Protein AF-A0A0R3TFD4-F1 (afdb_monomer_lite)

Foldseek 3Di:
DDDDDDDDDDPPPPPPPVPQDLVNLLVVVVVLLVVLLVVLVVLLVLLVVLCVQLPPLAPPDPAQDAPDDDDDDDDDDDDDDDDDDDDDDDDDDDDDDDDDDDDDDDDDDDDDDDDDDDDDDDDDDDDDPPDP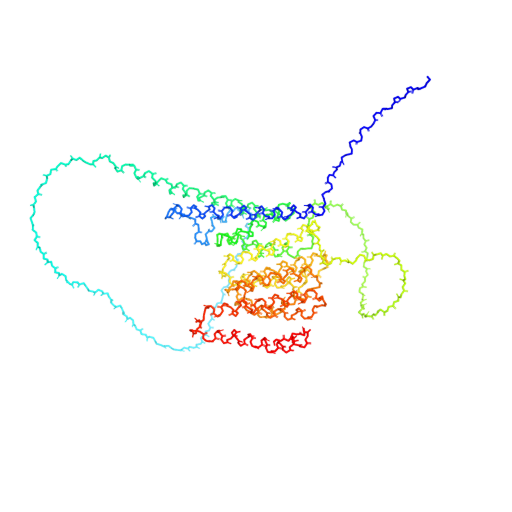PPPCVVVPCNVVSNVVNVVSSVVVVVLLVVLLPDDLPDPCVLSSLSNLLNCLQSVFNHCCVPVVCCLPVDCVPPQLQDLDDPDPDDPDDDDDDDDDDDDDDDDDDDDDDDDDDDDPPPPQQLADRSSRQDSSLSSLLSSLSSLLSNLNSNLPPDLVSLLVSLVVLLCCQLLLNRNNVPPSDGSNSSLVSNLSSLLSNQSNQLRVSCVVSDDPVSLVSSLCLCVDPRPVSNVSSLVSLLVCLLVVSHDPLSLLSLLSLLVHPDPVSNVVSVVSSVSSVVSVVVVCVVVVDPPVCVPVVCVSVVSVCCCCVVVVVVCVVRPVDDD

Structure (mmCIF, N/CA/C/O backbone):
data_AF-A0A0R3TFD4-F1
#
_entry.id   AF-A0A0R3TFD4-F1
#
loop_
_atom_site.group_PDB
_atom_site.id
_atom_site.type_symbol
_atom_site.label_atom_id
_atom_site.label_alt_id
_atom_site.label_comp_id
_atom_site.label_asym_id
_atom_site.label_entity_id
_atom_site.label_seq_id
_atom_site.pdbx_PDB_ins_code
_atom_site.Cartn_x
_atom_site.Cartn_y
_atom_site.Cartn_z
_atom_site.occupancy
_atom_site.B_iso_or_equiv
_atom_site.auth_seq_id
_atom_site.auth_comp_id
_atom_site.auth_asym_id
_atom_site.auth_atom_id
_atom_site.pdbx_PDB_model_num
ATOM 1 N N . ALA A 1 1 ? 72.947 19.341 27.496 1.00 35.16 1 ALA A N 1
ATOM 2 C CA . ALA A 1 1 ? 72.941 20.028 26.191 1.00 35.16 1 ALA A CA 1
ATOM 3 C C . ALA A 1 1 ? 71.520 20.027 25.634 1.00 35.16 1 ALA A C 1
ATOM 5 O O . ALA A 1 1 ? 70.978 18.944 25.514 1.00 35.16 1 ALA A O 1
ATOM 6 N N . ARG A 1 2 ? 70.986 21.229 25.327 1.00 35.03 2 ARG A N 1
ATOM 7 C CA . ARG A 1 2 ? 69.846 21.575 24.433 1.00 35.03 2 ARG A CA 1
ATOM 8 C C . ARG A 1 2 ? 68.480 20.895 24.674 1.00 35.03 2 ARG A C 1
ATOM 10 O O . ARG A 1 2 ? 68.400 19.689 24.746 1.00 35.03 2 ARG A O 1
ATOM 17 N N . LYS A 1 3 ? 67.330 21.570 24.644 1.00 37.03 3 LYS A N 1
ATOM 18 C CA . LYS A 1 3 ? 66.906 22.983 24.695 1.00 37.03 3 LYS A CA 1
ATOM 19 C C . LYS A 1 3 ? 65.369 22.898 24.798 1.00 37.03 3 LYS A C 1
ATOM 21 O O . LYS A 1 3 ? 64.771 22.106 24.078 1.00 37.03 3 LYS A O 1
ATOM 26 N N . ARG A 1 4 ? 64.746 23.689 25.676 1.00 39.66 4 ARG A N 1
ATOM 27 C CA . ARG A 1 4 ? 63.288 23.903 25.712 1.00 39.66 4 ARG A CA 1
ATOM 28 C C . ARG A 1 4 ? 62.812 24.541 24.401 1.00 39.66 4 ARG A C 1
ATOM 30 O O . ARG A 1 4 ? 63.477 25.452 23.911 1.00 39.66 4 ARG A O 1
ATOM 37 N N . ALA A 1 5 ? 61.637 24.141 23.929 1.00 39.84 5 ALA A N 1
ATOM 38 C CA . ALA A 1 5 ? 60.749 24.979 23.131 1.00 39.84 5 ALA A CA 1
ATOM 39 C C . ALA A 1 5 ? 59.307 24.560 23.447 1.00 39.84 5 ALA A C 1
ATOM 41 O O . ALA A 1 5 ? 58.887 23.464 23.088 1.00 39.84 5 ALA A O 1
ATOM 42 N N . GLY A 1 6 ? 58.597 25.414 24.186 1.00 39.25 6 GLY A N 1
ATOM 43 C CA . GLY A 1 6 ? 57.142 25.381 24.214 1.00 39.25 6 GLY A CA 1
ATOM 44 C C . GLY A 1 6 ? 56.606 25.870 22.872 1.00 39.25 6 GLY A C 1
ATOM 45 O O . GLY A 1 6 ? 57.262 26.667 22.193 1.00 39.25 6 GLY A O 1
ATOM 46 N N . LYS A 1 7 ? 55.435 25.372 22.490 1.00 38.72 7 LYS A N 1
ATOM 47 C CA . LYS A 1 7 ? 54.615 26.006 21.471 1.00 38.72 7 LYS A CA 1
ATOM 48 C C . LYS A 1 7 ? 53.153 25.845 21.853 1.00 38.72 7 LYS A C 1
ATOM 50 O O . LYS A 1 7 ? 52.727 24.759 22.239 1.00 38.72 7 LYS A O 1
ATOM 55 N N . ASP A 1 8 ? 52.493 26.985 21.797 1.00 35.94 8 ASP A N 1
ATOM 56 C CA . ASP A 1 8 ? 51.146 27.284 22.235 1.00 35.94 8 ASP A CA 1
ATOM 57 C C . ASP A 1 8 ? 50.055 26.524 21.468 1.00 35.94 8 ASP A C 1
ATOM 59 O O . ASP A 1 8 ? 50.271 25.995 20.375 1.00 35.94 8 ASP A O 1
ATOM 63 N N . GLU A 1 9 ? 48.892 26.509 22.115 1.00 41.47 9 GLU A N 1
ATOM 64 C CA . GLU A 1 9 ? 47.533 26.258 21.636 1.00 41.47 9 GLU A CA 1
ATOM 65 C C . GLU A 1 9 ? 47.315 26.343 20.117 1.00 41.47 9 GLU A C 1
ATOM 67 O O . GLU A 1 9 ? 47.639 27.352 19.501 1.00 41.47 9 GLU A O 1
ATOM 72 N N . VAL A 1 10 ? 46.618 25.345 19.560 1.00 38.84 10 VAL A N 1
ATOM 73 C CA . VAL A 1 10 ? 45.299 25.555 18.934 1.00 38.84 10 VAL A CA 1
ATOM 74 C C . VAL A 1 10 ? 44.486 24.277 19.157 1.00 38.84 10 VAL A C 1
ATOM 76 O O . VAL A 1 10 ? 44.708 23.260 18.497 1.00 38.84 10 VAL A O 1
ATOM 79 N N . ALA A 1 11 ? 43.550 24.318 20.105 1.00 41.00 11 ALA A N 1
ATOM 80 C CA . ALA A 1 11 ? 42.430 23.390 20.124 1.00 41.00 11 ALA A CA 1
ATOM 81 C C . ALA A 1 11 ? 41.572 23.711 18.896 1.00 41.00 11 ALA A C 1
ATOM 83 O O . ALA A 1 11 ? 40.809 24.672 18.889 1.00 41.00 11 ALA A O 1
ATOM 84 N N . ASN A 1 12 ? 41.764 22.953 17.819 1.00 37.97 12 ASN A N 1
ATOM 85 C CA . ASN A 1 12 ? 40.824 22.956 16.713 1.00 37.97 12 ASN A CA 1
ATOM 86 C C . ASN A 1 12 ? 39.662 22.059 17.149 1.00 37.97 12 ASN A C 1
ATOM 88 O O . ASN A 1 12 ? 39.645 20.866 16.847 1.00 37.97 12 ASN A O 1
ATOM 92 N N . GLU A 1 13 ? 38.739 22.622 17.932 1.00 43.25 13 GLU A N 1
ATOM 93 C CA . GLU A 1 13 ? 37.370 22.117 18.025 1.00 43.25 13 GLU A CA 1
ATOM 94 C C . GLU A 1 13 ? 36.753 22.299 16.637 1.00 43.25 13 GLU A C 1
ATOM 96 O O . GLU A 1 13 ? 36.063 23.271 16.342 1.00 43.25 13 GLU A O 1
ATOM 101 N N . GLY A 1 14 ? 37.110 21.390 15.729 1.00 40.88 14 GLY A N 1
ATOM 102 C CA . GLY A 1 14 ? 36.336 21.178 14.528 1.00 40.88 14 GLY A CA 1
ATOM 103 C C . GLY A 1 14 ? 34.980 20.694 14.998 1.00 40.88 14 GLY A C 1
ATOM 104 O O . GLY A 1 14 ? 34.875 19.602 15.553 1.00 40.88 14 GLY A O 1
ATOM 105 N N . GLU A 1 15 ? 33.970 21.538 14.830 1.00 47.00 15 GLU A N 1
ATOM 106 C CA . GLU A 1 15 ? 32.582 21.119 14.788 1.00 47.00 15 GLU A CA 1
ATOM 107 C C . GLU A 1 15 ? 32.491 20.005 13.735 1.00 47.00 15 GLU A C 1
ATOM 109 O O . GLU A 1 15 ? 32.374 20.260 12.536 1.00 47.00 15 GLU A O 1
ATOM 114 N N . ASP A 1 16 ? 32.619 18.752 14.176 1.00 45.41 16 ASP A N 1
ATOM 115 C CA . ASP A 1 16 ? 32.110 17.599 13.449 1.00 45.41 16 ASP A CA 1
ATOM 116 C C . ASP A 1 16 ? 30.590 17.807 13.397 1.00 45.41 16 ASP A C 1
ATOM 118 O O . ASP A 1 16 ? 29.837 17.308 14.235 1.00 45.41 16 ASP A O 1
ATOM 122 N N . GLU A 1 17 ? 30.117 18.623 12.449 1.00 52.03 17 GLU A N 1
ATOM 123 C CA . GLU A 1 17 ? 28.731 18.555 12.014 1.00 52.03 17 GLU A CA 1
ATOM 124 C C . GLU A 1 17 ? 28.514 17.100 11.604 1.00 52.03 17 GLU A C 1
ATOM 126 O O . GLU A 1 17 ? 29.015 16.662 10.569 1.00 52.03 17 GLU A O 1
ATOM 131 N N . ASP A 1 18 ? 27.827 16.334 12.455 1.00 57.16 18 ASP A N 1
ATOM 132 C CA . ASP A 1 18 ? 27.480 14.935 12.230 1.00 57.16 18 ASP A CA 1
ATOM 133 C C . ASP A 1 18 ? 26.771 14.804 10.871 1.00 57.16 18 ASP A C 1
ATOM 135 O O . ASP A 1 18 ? 25.545 14.936 10.758 1.00 57.16 18 ASP A O 1
ATOM 139 N N . VAL A 1 19 ? 27.540 14.561 9.805 1.00 75.56 19 VAL A N 1
ATOM 140 C CA . VAL A 1 19 ? 27.010 14.438 8.450 1.00 75.56 19 VAL A CA 1
ATOM 141 C C . VAL A 1 19 ? 26.142 13.188 8.420 1.00 75.56 19 VAL A C 1
ATOM 143 O O . VAL A 1 19 ? 26.622 12.055 8.343 1.00 75.56 19 VAL A O 1
ATOM 146 N N . VAL A 1 20 ? 24.825 13.390 8.490 1.00 82.31 20 VAL A N 1
ATOM 147 C CA . VAL A 1 20 ? 23.853 12.299 8.479 1.00 82.31 20 VAL A CA 1
ATOM 148 C C . VAL A 1 20 ? 23.995 11.520 7.174 1.00 82.31 20 VAL A C 1
ATOM 150 O O . VAL A 1 20 ? 23.648 11.993 6.092 1.00 82.31 20 VAL A O 1
ATOM 153 N N . THR A 1 21 ? 24.453 10.275 7.273 1.00 91.75 21 THR A N 1
ATOM 154 C CA . THR A 1 21 ? 24.604 9.400 6.107 1.00 91.75 21 THR A CA 1
ATOM 155 C C . THR A 1 21 ? 23.246 9.094 5.466 1.00 91.75 21 THR A C 1
ATOM 157 O O . THR A 1 21 ? 22.2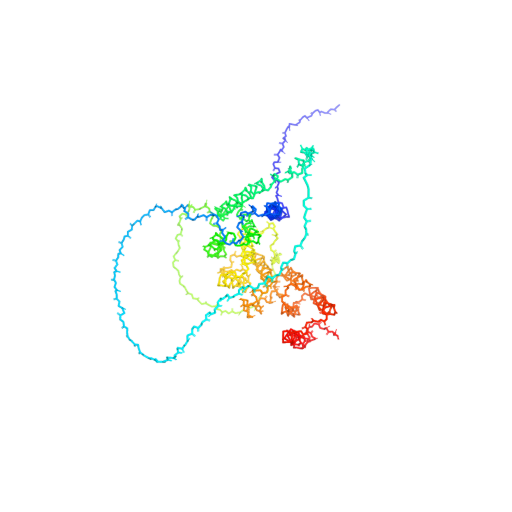12 8.999 6.136 1.00 91.75 21 THR A O 1
ATOM 160 N N . VAL A 1 22 ? 23.236 8.811 4.158 1.00 90.06 22 VAL A N 1
ATOM 161 C CA . VAL A 1 22 ? 22.033 8.367 3.420 1.00 90.06 22 VAL A CA 1
ATOM 162 C C . VAL A 1 22 ? 21.351 7.174 4.110 1.00 90.06 22 VAL A C 1
ATOM 164 O O . VAL A 1 22 ? 20.119 7.077 4.171 1.00 90.06 22 VAL A O 1
ATOM 167 N N . GLY A 1 23 ? 22.148 6.262 4.676 1.00 91.25 23 GLY A N 1
ATOM 168 C CA . GLY A 1 23 ? 21.660 5.123 5.449 1.00 91.25 23 GLY A CA 1
ATOM 169 C C . GLY A 1 23 ? 20.916 5.544 6.719 1.00 91.25 23 GLY A C 1
ATOM 170 O O . GLY A 1 23 ? 19.795 5.076 6.955 1.00 91.25 23 GLY A O 1
ATOM 171 N N . GLN A 1 24 ? 21.497 6.453 7.507 1.00 92.94 24 GLN A N 1
ATOM 172 C CA . GLN A 1 24 ? 20.883 7.002 8.720 1.00 92.94 24 GLN A CA 1
ATOM 173 C C . GLN A 1 24 ? 19.612 7.797 8.403 1.00 92.94 24 GLN A C 1
ATOM 175 O O . GLN A 1 24 ? 18.582 7.553 9.035 1.00 92.94 24 GLN A O 1
ATOM 180 N N . ALA A 1 25 ? 19.625 8.651 7.375 1.00 91.25 25 ALA A N 1
ATOM 181 C CA . ALA A 1 25 ? 18.446 9.398 6.932 1.00 91.25 25 ALA A CA 1
ATOM 182 C C . ALA A 1 25 ? 17.294 8.460 6.521 1.00 91.25 25 ALA A C 1
ATOM 184 O O . ALA A 1 25 ? 16.139 8.636 6.925 1.00 91.25 25 ALA A O 1
ATOM 185 N N . GLY A 1 26 ? 17.606 7.395 5.772 1.00 92.44 26 GLY A N 1
ATOM 186 C CA . GLY A 1 26 ? 16.626 6.376 5.399 1.00 92.44 26 GLY A CA 1
ATOM 187 C C . GLY A 1 26 ? 16.085 5.597 6.604 1.00 92.44 26 GLY A C 1
ATOM 188 O O . GLY A 1 26 ? 14.886 5.311 6.685 1.00 92.44 26 GLY A O 1
ATOM 189 N N . LEU A 1 27 ? 16.943 5.264 7.573 1.00 93.50 27 LEU A N 1
ATOM 190 C CA . LEU A 1 27 ? 16.531 4.628 8.827 1.00 93.50 27 LEU A CA 1
ATOM 191 C C . LEU A 1 27 ? 15.619 5.536 9.655 1.00 93.50 27 LEU A C 1
ATOM 193 O O . LEU A 1 27 ? 14.589 5.056 10.136 1.00 93.50 27 LEU A O 1
ATOM 197 N N . ALA A 1 28 ? 15.957 6.819 9.786 1.00 92.81 28 ALA A N 1
ATOM 198 C CA . ALA A 1 28 ? 15.157 7.813 10.494 1.00 92.81 28 ALA A CA 1
ATOM 199 C C . ALA A 1 28 ? 13.750 7.914 9.890 1.00 92.81 28 ALA A C 1
ATOM 201 O O . ALA A 1 28 ? 12.760 7.740 10.604 1.00 92.81 28 ALA A O 1
ATOM 202 N N . TRP A 1 29 ? 13.648 8.036 8.562 1.00 92.12 29 TRP A N 1
ATOM 203 C CA . TRP A 1 29 ? 12.359 8.056 7.866 1.00 92.12 29 TRP A CA 1
ATOM 204 C C . TRP A 1 29 ? 11.522 6.792 8.129 1.00 92.12 29 TRP A C 1
ATOM 206 O O . TRP A 1 29 ? 10.324 6.865 8.427 1.00 92.12 29 TRP A O 1
ATOM 216 N N . ARG A 1 30 ? 12.138 5.601 8.076 1.00 93.25 30 ARG A N 1
ATOM 217 C CA . ARG A 1 30 ? 11.439 4.337 8.371 1.00 93.25 30 ARG A CA 1
ATOM 218 C C . ARG A 1 30 ? 11.001 4.238 9.832 1.00 93.25 30 ARG A C 1
ATOM 220 O O . ARG A 1 30 ? 9.917 3.706 10.080 1.00 93.25 30 ARG A O 1
ATOM 227 N N . ARG A 1 31 ? 11.823 4.692 10.783 1.00 94.88 31 ARG A N 1
ATOM 228 C CA . ARG A 1 31 ? 11.506 4.697 12.221 1.00 94.88 31 ARG A CA 1
ATOM 229 C C . ARG A 1 31 ? 10.327 5.611 12.506 1.00 94.88 31 ARG A C 1
ATOM 231 O O . ARG A 1 31 ? 9.358 5.151 13.102 1.00 94.88 31 ARG A O 1
ATOM 238 N N . GLU A 1 32 ? 10.359 6.832 11.989 1.00 93.12 32 GLU A N 1
ATOM 239 C CA . GLU A 1 32 ? 9.286 7.807 12.171 1.00 93.12 32 GLU A CA 1
ATOM 240 C C . GLU A 1 32 ? 7.946 7.272 11.662 1.00 93.12 32 GLU A C 1
ATOM 242 O O . GLU A 1 32 ? 6.949 7.218 12.382 1.00 93.12 32 GLU A O 1
ATOM 247 N N . LYS A 1 33 ? 7.961 6.687 10.463 1.00 93.25 33 LYS A N 1
ATOM 248 C CA . LYS A 1 33 ? 6.797 5.997 9.917 1.00 93.25 33 LYS A CA 1
ATOM 249 C C . LYS A 1 33 ? 6.305 4.853 10.805 1.00 93.25 33 LYS A C 1
ATOM 251 O O . LYS A 1 33 ? 5.107 4.612 10.864 1.00 93.25 33 LYS A O 1
ATOM 256 N N . ARG A 1 34 ? 7.188 4.073 11.435 1.00 95.19 34 ARG A N 1
ATOM 257 C CA . ARG A 1 34 ? 6.768 2.988 12.343 1.00 95.19 34 ARG A CA 1
ATOM 258 C C . ARG A 1 34 ? 6.147 3.548 13.620 1.00 95.19 34 ARG A C 1
ATOM 260 O O . ARG A 1 34 ? 5.134 2.997 14.037 1.00 95.19 34 ARG A O 1
ATOM 267 N N . ARG A 1 35 ? 6.695 4.634 14.178 1.00 95.56 35 ARG A N 1
ATOM 268 C CA . ARG A 1 35 ? 6.149 5.315 15.363 1.00 95.56 35 ARG A CA 1
ATOM 269 C C . ARG A 1 35 ? 4.727 5.807 15.118 1.00 95.56 35 ARG A C 1
ATOM 271 O O . ARG A 1 35 ? 3.829 5.383 15.836 1.00 95.56 35 ARG A O 1
ATOM 278 N N . ALA A 1 36 ? 4.503 6.553 14.035 1.00 95.50 36 ALA A N 1
ATOM 279 C CA . ALA A 1 36 ? 3.176 7.050 13.650 1.00 95.50 36 ALA A CA 1
ATOM 280 C C . ALA A 1 36 ? 2.135 5.928 13.480 1.00 95.50 36 ALA A C 1
ATOM 282 O O . ALA A 1 36 ? 0.962 6.063 13.809 1.00 95.50 36 ALA A O 1
ATOM 283 N N . LYS A 1 37 ? 2.560 4.769 12.968 1.00 95.88 37 LYS A N 1
ATOM 284 C CA . LYS A 1 37 ? 1.682 3.598 12.835 1.00 95.88 37 LYS A CA 1
ATOM 285 C C . LYS A 1 37 ? 1.385 2.926 14.162 1.00 95.88 37 LYS A C 1
ATOM 287 O O . LYS A 1 37 ? 0.302 2.367 14.329 1.00 95.88 37 LYS A O 1
ATOM 292 N N . LEU A 1 38 ? 2.390 2.861 15.028 1.00 96.50 38 LEU A N 1
ATOM 293 C CA . LEU A 1 38 ? 2.288 2.208 16.319 1.00 96.50 38 LEU A CA 1
ATOM 294 C C . LEU A 1 38 ? 1.385 3.017 17.246 1.00 96.50 38 LEU A C 1
ATOM 296 O O . LEU A 1 38 ? 0.499 2.419 17.840 1.00 96.50 38 LEU A O 1
ATOM 300 N N . SER A 1 39 ? 1.519 4.345 17.282 1.00 95.00 39 SER A N 1
ATOM 301 C CA . SER A 1 39 ? 0.677 5.217 18.111 1.00 95.00 39 SER A CA 1
ATOM 302 C C . SER A 1 39 ? -0.816 5.027 17.818 1.00 95.00 39 SER A C 1
ATOM 304 O O . SER A 1 39 ? -1.591 4.742 18.725 1.00 95.00 39 SER A O 1
ATOM 306 N N . VAL A 1 40 ? -1.221 5.048 16.544 1.00 96.62 40 VAL A N 1
ATOM 307 C CA . VAL A 1 40 ? -2.630 4.830 16.161 1.00 96.62 40 VAL A CA 1
ATOM 308 C C . VAL A 1 40 ? -3.107 3.408 16.497 1.00 96.62 40 VAL A C 1
ATOM 310 O O . VAL A 1 40 ? -4.260 3.207 16.874 1.00 96.62 40 VAL A O 1
ATOM 313 N N . ARG A 1 41 ? -2.235 2.396 16.386 1.00 96.12 41 ARG A N 1
ATOM 314 C CA . ARG A 1 41 ? -2.579 1.015 16.775 1.00 96.12 41 ARG A CA 1
ATOM 315 C C . ARG A 1 41 ? -2.758 0.859 18.275 1.00 96.12 41 ARG A C 1
ATOM 317 O O . ARG A 1 41 ? -3.661 0.135 18.674 1.00 96.12 41 ARG A O 1
ATOM 324 N N . VAL A 1 42 ? -1.920 1.518 19.072 1.00 96.06 42 VAL A N 1
ATOM 325 C CA . VAL A 1 42 ? -2.051 1.536 20.531 1.00 96.06 42 VAL A CA 1
ATOM 326 C C . VAL A 1 42 ? -3.396 2.145 20.911 1.00 96.06 42 VAL A C 1
ATOM 328 O O . VAL A 1 42 ? -4.139 1.504 21.642 1.00 96.06 42 VAL A O 1
ATOM 331 N N . LEU A 1 43 ? -3.776 3.285 20.321 1.00 95.12 43 LEU A N 1
ATOM 332 C CA . LEU A 1 43 ? -5.100 3.884 20.544 1.00 95.12 43 LEU A CA 1
ATOM 333 C C . LEU A 1 43 ? -6.240 2.933 20.159 1.00 95.12 43 LEU A C 1
ATOM 335 O O . LEU A 1 43 ? -7.190 2.764 20.916 1.00 95.12 43 LEU A O 1
ATOM 339 N N . ARG A 1 44 ? -6.139 2.251 19.010 1.00 94.94 44 ARG A N 1
ATOM 340 C CA . ARG A 1 44 ? -7.159 1.276 18.592 1.00 94.94 44 ARG A CA 1
ATOM 341 C C . ARG A 1 44 ? -7.256 0.085 19.545 1.00 94.94 44 ARG A C 1
ATOM 343 O O . ARG A 1 44 ? -8.360 -0.406 19.788 1.00 94.94 44 ARG A O 1
ATOM 350 N N . GLN A 1 45 ? -6.120 -0.403 20.036 1.00 94.94 45 GLN A N 1
ATOM 351 C CA . GLN A 1 45 ? -6.074 -1.532 20.958 1.00 94.94 45 GLN A CA 1
ATOM 352 C C . GLN A 1 45 ? -6.630 -1.139 22.325 1.00 94.94 45 GLN A C 1
ATOM 354 O O . GLN A 1 45 ? -7.460 -1.869 22.857 1.00 94.94 45 GLN A O 1
ATOM 359 N N . LEU A 1 46 ? -6.244 0.030 22.837 1.00 93.81 46 LEU A N 1
ATOM 360 C CA . LEU A 1 46 ? -6.783 0.590 24.071 1.00 93.81 46 LEU A CA 1
ATOM 361 C C . LEU A 1 46 ? -8.304 0.725 23.975 1.00 93.81 46 LEU A C 1
ATOM 363 O O . LEU A 1 46 ? -9.015 0.203 24.823 1.00 93.81 46 LEU A O 1
ATOM 367 N N . LEU A 1 47 ? -8.806 1.296 22.877 1.00 91.94 47 LEU A N 1
ATOM 368 C CA . LEU A 1 47 ? -10.242 1.398 22.635 1.00 91.94 47 LEU A CA 1
ATOM 369 C C . LEU A 1 47 ? -10.937 0.026 22.599 1.00 91.94 47 LEU A C 1
ATOM 371 O O . LEU A 1 47 ? -12.057 -0.120 23.066 1.00 91.94 47 LEU A O 1
ATOM 375 N N . THR A 1 48 ? -10.280 -0.998 22.050 1.00 91.31 48 THR A N 1
ATOM 376 C CA . THR A 1 48 ? -10.841 -2.360 22.008 1.00 91.31 48 THR A CA 1
ATOM 377 C C . THR A 1 48 ? -10.991 -2.948 23.410 1.00 91.31 48 THR A C 1
ATOM 379 O O . THR A 1 48 ? -12.010 -3.572 23.693 1.00 91.31 48 THR A O 1
ATOM 382 N N . VAL A 1 49 ? -10.005 -2.725 24.284 1.00 92.00 49 VAL A N 1
ATOM 383 C CA . VAL A 1 49 ? -10.074 -3.132 25.695 1.00 92.00 49 VAL A CA 1
ATOM 384 C C . VAL A 1 49 ? -11.182 -2.361 26.408 1.00 92.00 49 VAL A C 1
ATOM 386 O O . VAL A 1 49 ? -12.042 -2.977 27.026 1.00 92.00 49 VAL A O 1
ATOM 389 N N . VAL A 1 50 ? -11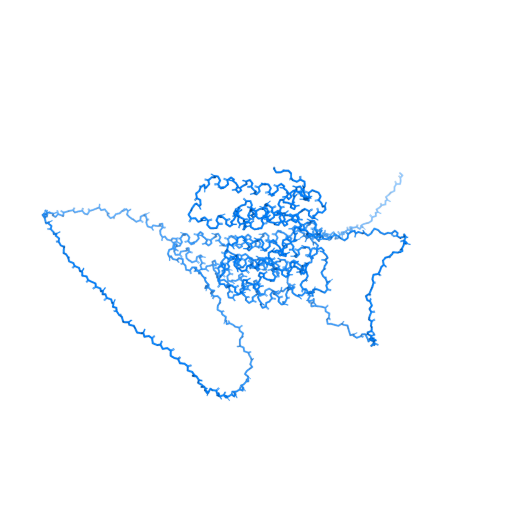.226 -1.037 26.234 1.00 91.12 50 VAL A N 1
ATOM 390 C CA . VAL A 1 50 ? -12.255 -0.174 26.827 1.00 91.12 50 VAL A CA 1
ATOM 391 C C . VAL A 1 50 ? -13.660 -0.604 26.412 1.00 91.12 50 VAL A C 1
ATOM 393 O O . VAL A 1 50 ? -14.507 -0.788 27.275 1.00 91.12 50 VAL A O 1
ATOM 396 N N . HIS A 1 51 ? -13.904 -0.875 25.127 1.00 88.75 51 HIS A N 1
ATOM 397 C CA . HIS A 1 51 ? -15.204 -1.372 24.664 1.00 88.75 51 HIS A CA 1
ATOM 398 C C . HIS A 1 51 ? -15.581 -2.718 25.291 1.00 88.75 51 HIS A C 1
ATOM 400 O O . HIS A 1 51 ? -16.753 -2.960 25.570 1.00 88.75 51 HIS A O 1
ATOM 406 N N . SER A 1 52 ? -14.599 -3.604 25.489 1.00 87.69 52 SER A N 1
ATOM 407 C CA . SER A 1 52 ? -14.834 -4.907 26.112 1.00 87.69 52 SER A CA 1
ATOM 408 C C . SER A 1 52 ? -15.234 -4.780 27.582 1.00 87.69 52 SER A C 1
ATOM 410 O O . SER A 1 52 ? -15.990 -5.620 28.059 1.00 87.69 52 SER A O 1
ATOM 412 N N . LEU A 1 53 ? -14.735 -3.758 28.285 1.00 88.00 53 LEU A N 1
ATOM 413 C CA . LEU A 1 53 ? -14.986 -3.537 29.712 1.00 88.00 53 LEU A CA 1
ATOM 414 C C . LEU A 1 53 ? -16.196 -2.624 29.973 1.00 88.00 53 LEU A C 1
ATOM 416 O O . LEU A 1 53 ? -16.946 -2.855 30.914 1.00 88.00 53 LEU A O 1
ATOM 420 N N . ALA A 1 54 ? -16.432 -1.618 29.126 1.00 85.25 54 ALA A N 1
ATOM 421 C CA . ALA A 1 54 ? -17.580 -0.714 29.236 1.00 85.25 54 ALA A CA 1
ATOM 422 C C . ALA A 1 54 ? -18.913 -1.398 28.869 1.00 85.25 54 ALA A C 1
ATOM 424 O O . ALA A 1 54 ? -19.985 -0.964 29.297 1.00 85.25 54 ALA A O 1
ATOM 425 N N . GLY A 1 55 ? -18.876 -2.467 28.064 1.00 83.12 55 GLY A N 1
ATOM 426 C CA . GLY A 1 55 ? -20.061 -3.236 27.689 1.00 83.12 55 GLY A CA 1
ATOM 427 C C . GLY A 1 55 ? -21.136 -2.370 27.019 1.00 83.12 55 GLY A C 1
ATOM 428 O O . GLY A 1 55 ? -20.905 -1.762 25.972 1.00 83.12 55 GLY A O 1
ATOM 429 N N . LYS A 1 56 ? -22.333 -2.314 27.617 1.00 78.19 56 LYS A N 1
ATOM 430 C CA . LYS A 1 56 ? -23.471 -1.519 27.111 1.00 78.19 56 LYS A CA 1
ATOM 431 C C . LYS A 1 56 ? -23.292 -0.006 27.293 1.00 78.19 56 LYS A C 1
ATOM 433 O O . LYS A 1 56 ? -23.995 0.749 26.631 1.00 78.19 56 LYS A O 1
ATOM 438 N N . HIS A 1 57 ? -22.360 0.430 28.140 1.00 75.38 57 HIS A N 1
ATOM 439 C CA . HIS A 1 57 ? -22.081 1.846 28.400 1.00 75.38 57 HIS A CA 1
ATOM 440 C C . HIS A 1 57 ? -21.132 2.477 27.370 1.00 75.38 57 HIS A C 1
ATOM 442 O O . HIS A 1 57 ? -20.850 3.669 27.449 1.00 75.38 57 HIS A O 1
ATOM 448 N N . SER A 1 58 ? -20.641 1.698 26.401 1.00 79.69 58 SER A N 1
ATOM 449 C CA . SER A 1 58 ? -19.822 2.214 25.304 1.00 79.69 58 SER A CA 1
ATOM 450 C C . SER A 1 58 ? -20.649 3.129 24.394 1.00 79.69 58 SER A C 1
ATOM 452 O O . SER A 1 58 ? -21.681 2.724 23.853 1.00 79.69 58 SER A O 1
ATOM 454 N N . THR A 1 59 ? -20.178 4.358 24.207 1.00 78.31 59 THR A N 1
ATOM 455 C CA . THR A 1 59 ? -20.809 5.412 23.393 1.00 78.31 59 THR A CA 1
ATOM 456 C C . THR A 1 59 ? -20.064 5.672 22.082 1.00 78.31 59 THR A C 1
ATOM 458 O O . THR A 1 59 ? -20.494 6.492 21.268 1.00 78.31 59 THR A O 1
ATOM 461 N N . PHE A 1 60 ? -18.958 4.966 21.847 1.00 76.50 60 PHE A N 1
ATOM 462 C CA . PHE A 1 60 ? -18.065 5.202 20.731 1.00 76.50 60 PHE A CA 1
ATOM 463 C C . PHE A 1 60 ? -18.810 5.014 19.412 1.00 76.50 60 PHE A C 1
ATOM 465 O O . PHE A 1 60 ? -19.531 4.019 19.249 1.00 76.50 60 PHE A O 1
ATOM 472 N N . PRO A 1 61 ? -18.600 5.905 18.427 1.00 71.56 61 PRO A N 1
ATOM 473 C CA . PRO A 1 61 ? -19.247 5.810 17.129 1.00 71.56 61 PRO A CA 1
ATOM 474 C C . PRO A 1 61 ? -19.078 4.427 16.483 1.00 71.56 61 PRO A C 1
ATOM 476 O O . PRO A 1 61 ? -18.023 4.079 15.946 1.00 71.56 61 PRO A O 1
ATOM 479 N N . LYS A 1 62 ? -20.150 3.629 16.464 1.00 58.69 62 LYS A N 1
ATOM 480 C CA . LYS A 1 62 ? -20.233 2.389 15.676 1.00 58.69 62 LYS A CA 1
ATOM 481 C C . LYS A 1 62 ? -20.722 2.720 14.265 1.00 58.69 62 LYS A C 1
ATOM 483 O O . LYS A 1 62 ? -21.780 2.271 13.846 1.00 58.69 62 LYS A O 1
ATOM 488 N N . GLY A 1 63 ? -19.984 3.551 13.530 1.00 54.88 63 GLY A N 1
ATOM 489 C CA . GLY A 1 63 ? -20.386 3.967 12.183 1.00 54.88 63 GLY A CA 1
ATOM 490 C C . GLY A 1 63 ? -19.963 5.391 11.827 1.00 54.88 63 GLY A C 1
ATOM 491 O O . GLY A 1 63 ? -19.130 5.969 12.523 1.00 54.88 63 GLY A O 1
ATOM 492 N N . PRO A 1 64 ? -20.492 5.957 10.726 1.00 43.47 64 PRO A N 1
ATOM 493 C CA . PRO A 1 64 ? -20.112 7.272 10.223 1.00 43.47 64 PRO A CA 1
ATOM 494 C C . PRO A 1 64 ? -20.699 8.398 11.079 1.00 43.47 64 PRO A C 1
ATOM 496 O O . PRO A 1 64 ? -21.555 9.155 10.632 1.00 43.47 64 PRO A O 1
ATOM 499 N N . VAL A 1 65 ? -20.235 8.513 12.318 1.00 46.03 65 VAL A N 1
ATOM 500 C CA . VAL A 1 65 ? -20.540 9.640 13.196 1.00 46.03 65 VAL A CA 1
ATOM 501 C C . VAL A 1 65 ? -19.211 10.296 13.533 1.00 46.03 65 VAL A C 1
ATOM 503 O O . VAL A 1 65 ? -18.453 9.817 14.367 1.00 46.03 65 VAL A O 1
ATOM 506 N N . SER A 1 66 ? -18.898 11.361 12.802 1.00 47.12 66 SER A N 1
ATOM 507 C CA . SER A 1 66 ? -17.837 12.282 13.190 1.00 47.12 66 SER A CA 1
ATOM 508 C C . SER A 1 66 ? -18.435 13.274 14.183 1.00 47.12 66 SER A C 1
ATOM 510 O O . SER A 1 66 ? -19.346 14.008 13.803 1.00 47.12 66 SER A O 1
ATOM 512 N N . SER A 1 67 ? -17.892 13.329 15.399 1.00 46.50 67 SER A N 1
ATOM 513 C CA . SER A 1 67 ? -18.150 14.353 16.431 1.00 46.50 67 SER A CA 1
ATOM 514 C C . SER A 1 67 ? -17.703 15.759 16.011 1.00 46.50 67 SER A C 1
ATOM 516 O O . SER A 1 67 ? -18.184 16.751 16.551 1.00 46.50 67 SER A O 1
ATOM 518 N N . LEU A 1 68 ? -16.798 15.863 15.033 1.00 50.03 68 LEU A N 1
ATOM 519 C CA . LEU A 1 68 ? -16.348 17.143 14.487 1.00 50.03 68 LEU A CA 1
ATOM 520 C C . LEU A 1 68 ? -17.457 17.762 13.614 1.00 50.03 68 LEU A C 1
ATOM 522 O O . LEU A 1 68 ? -17.619 17.383 12.447 1.00 50.03 68 LEU A O 1
ATOM 526 N N . ASN A 1 69 ? -18.233 18.682 14.192 1.00 38.91 69 ASN A N 1
ATOM 527 C CA . ASN A 1 69 ? -19.174 19.542 13.471 1.00 38.91 69 ASN A CA 1
ATOM 528 C C . ASN A 1 69 ? -18.420 20.583 12.617 1.00 38.91 69 ASN A C 1
ATOM 530 O O . ASN A 1 69 ? -17.353 21.043 13.025 1.00 38.91 69 ASN A O 1
ATOM 534 N N . PRO A 1 70 ? -18.943 20.965 11.437 1.00 41.47 70 PRO A N 1
ATOM 535 C CA . PRO A 1 70 ? -18.354 22.007 10.612 1.00 41.47 70 PRO A CA 1
ATOM 536 C C . PRO A 1 70 ? -18.926 23.374 10.999 1.00 41.47 70 PRO A C 1
ATOM 538 O O . PRO A 1 70 ? -19.943 23.777 10.451 1.00 41.47 70 PRO A O 1
ATOM 541 N N . THR A 1 71 ? -18.276 24.098 11.904 1.00 35.66 71 THR A N 1
ATOM 542 C CA . THR A 1 71 ? -18.468 25.550 12.052 1.00 35.66 71 THR A CA 1
ATOM 543 C C . THR A 1 71 ? -17.187 26.159 12.597 1.00 35.66 71 THR A C 1
ATOM 545 O O . THR A 1 71 ? -16.775 25.804 13.696 1.00 35.66 71 THR A O 1
ATOM 548 N N . ASP A 1 72 ? -16.527 26.962 11.759 1.00 30.11 72 ASP A N 1
ATOM 549 C CA . ASP A 1 72 ? -15.906 28.255 12.094 1.00 30.11 72 ASP A CA 1
ATOM 550 C C . ASP A 1 72 ? -15.078 28.717 10.887 1.00 30.11 72 ASP A C 1
ATOM 552 O O . ASP A 1 72 ? -13.860 28.567 10.835 1.00 30.11 72 ASP A O 1
ATOM 556 N N . ASN A 1 73 ? -15.780 29.187 9.853 1.00 31.48 73 ASN A N 1
ATOM 557 C CA . ASN A 1 73 ? -15.299 30.217 8.930 1.00 31.48 73 ASN A CA 1
ATOM 558 C C . ASN A 1 73 ? -16.454 30.631 8.014 1.00 31.48 73 ASN A C 1
ATOM 560 O O . ASN A 1 73 ? -16.518 30.229 6.860 1.00 31.48 73 ASN A O 1
ATOM 564 N N . ASP A 1 74 ? -17.358 31.440 8.561 1.00 29.52 74 ASP A N 1
ATOM 565 C CA . ASP A 1 74 ? -18.203 32.340 7.782 1.00 29.52 74 ASP A CA 1
ATOM 566 C C . ASP A 1 74 ? -18.194 33.700 8.479 1.00 29.52 74 ASP A C 1
ATOM 568 O O . ASP A 1 74 ? -18.869 33.913 9.483 1.00 29.52 74 ASP A O 1
ATOM 572 N N . ASN A 1 75 ? -17.373 34.613 7.959 1.00 27.36 75 ASN A N 1
ATOM 573 C CA . ASN A 1 75 ? -17.680 36.038 7.979 1.00 27.36 75 ASN A CA 1
ATOM 574 C C . ASN A 1 75 ? -16.799 36.783 6.968 1.00 27.36 75 ASN A C 1
ATOM 576 O O . ASN A 1 75 ? -15.708 37.238 7.301 1.00 27.36 75 ASN A O 1
ATOM 580 N N . GLN A 1 76 ? -17.281 36.903 5.729 1.00 29.47 76 GLN A N 1
ATOM 581 C CA . GLN A 1 76 ? -17.358 38.185 5.015 1.00 29.47 76 GLN A CA 1
ATOM 582 C C . GLN A 1 76 ? -18.003 38.010 3.634 1.00 29.47 76 GLN A C 1
ATOM 584 O O . GLN A 1 76 ? -17.502 37.266 2.797 1.00 29.47 76 GLN A O 1
ATOM 589 N N . GLY A 1 77 ? -19.047 38.804 3.377 1.00 25.83 77 GLY A N 1
ATOM 590 C CA . GLY A 1 77 ? -19.288 39.342 2.038 1.00 25.83 77 GLY A CA 1
ATOM 591 C C . GLY A 1 77 ? -20.571 38.915 1.338 1.00 25.83 77 GLY A C 1
ATOM 592 O O . GLY A 1 77 ? -20.532 38.263 0.303 1.00 25.83 77 GLY A O 1
ATOM 593 N N . THR A 1 78 ? -21.705 39.371 1.858 1.00 25.05 78 THR A N 1
ATOM 594 C CA . THR A 1 78 ? -22.979 39.517 1.150 1.00 25.05 78 THR A CA 1
ATOM 595 C C . THR A 1 78 ? -22.808 40.250 -0.191 1.00 25.05 78 THR A C 1
ATOM 597 O O . THR A 1 78 ? -22.347 41.388 -0.203 1.00 25.05 78 THR A O 1
ATOM 600 N N . SER A 1 79 ? -23.307 39.693 -1.297 1.00 24.06 79 SER A N 1
ATOM 601 C CA . SER A 1 79 ? -24.128 40.478 -2.227 1.00 24.06 79 SER A CA 1
ATOM 602 C C . SER A 1 79 ? -25.117 39.583 -2.975 1.00 24.06 79 SER A C 1
ATOM 604 O O . SER A 1 79 ? -24.822 38.484 -3.436 1.00 24.06 79 SER A O 1
ATOM 606 N N . VAL A 1 80 ? -26.349 40.069 -2.972 1.00 26.88 80 VAL A N 1
ATOM 607 C CA . VAL A 1 80 ? -27.563 39.469 -3.504 1.00 26.88 80 VAL A CA 1
ATOM 608 C C . VAL A 1 80 ? -27.676 39.833 -4.979 1.00 26.88 80 VAL A C 1
ATOM 610 O O . VAL A 1 80 ? -27.531 41.000 -5.335 1.00 26.88 80 VAL A O 1
ATOM 613 N N . THR A 1 81 ? -28.065 38.883 -5.824 1.00 25.27 81 THR A N 1
ATOM 614 C CA . THR A 1 81 ? -28.945 39.197 -6.957 1.00 25.27 81 THR A CA 1
ATOM 615 C C . THR A 1 81 ? -29.844 37.996 -7.223 1.00 25.27 81 THR A C 1
ATOM 617 O O . THR A 1 81 ? -29.387 36.922 -7.603 1.00 25.27 81 THR A O 1
ATOM 620 N N . LYS A 1 82 ? -31.132 38.178 -6.917 1.00 26.64 82 LYS A N 1
ATOM 621 C CA . LYS A 1 82 ? -32.232 37.333 -7.380 1.00 26.64 82 LYS A CA 1
ATOM 622 C C . LYS A 1 82 ? -32.490 37.670 -8.843 1.00 26.64 82 LYS A C 1
ATOM 624 O O . LYS A 1 82 ? -32.572 38.852 -9.147 1.00 26.64 82 LYS A O 1
ATOM 629 N N . GLU A 1 83 ? -32.775 36.666 -9.658 1.00 25.17 83 GLU A N 1
ATOM 630 C CA . GLU A 1 83 ? -33.799 36.784 -10.695 1.00 25.17 83 GLU A CA 1
ATOM 631 C C . GLU A 1 83 ? -34.496 35.429 -10.863 1.00 25.17 83 GLU A C 1
ATOM 633 O O . GLU A 1 83 ? -33.859 34.381 -10.974 1.00 25.17 83 GLU A O 1
ATOM 638 N N . ASN A 1 84 ? -35.824 35.484 -10.758 1.00 24.19 84 ASN A N 1
ATOM 639 C CA . ASN A 1 84 ? -36.768 34.410 -11.041 1.00 24.19 84 ASN A CA 1
ATOM 640 C C . ASN A 1 84 ? -36.943 34.272 -12.559 1.00 24.19 84 ASN A C 1
ATOM 642 O O . ASN A 1 84 ? -36.827 35.256 -13.283 1.00 24.19 84 ASN A O 1
ATOM 646 N N . GLY A 1 85 ? -37.358 33.091 -13.006 1.00 24.89 85 GLY A N 1
ATOM 647 C CA . GLY A 1 85 ? -37.906 32.894 -14.344 1.00 24.89 85 GLY A CA 1
ATOM 648 C C . GLY A 1 85 ? -38.406 31.469 -14.517 1.00 24.89 85 GLY A C 1
ATOM 649 O O . GLY A 1 85 ? -37.629 30.575 -14.834 1.00 24.89 85 GLY A O 1
ATOM 650 N N . GLU A 1 86 ? -39.689 31.274 -14.222 1.00 25.44 86 GLU A N 1
ATOM 651 C CA . GLU A 1 86 ? -40.490 30.098 -14.562 1.00 25.44 86 GLU A CA 1
ATOM 652 C C . GLU A 1 86 ? -40.422 29.783 -16.062 1.00 25.44 86 GLU A C 1
ATOM 654 O O . GLU A 1 86 ? -40.408 30.704 -16.867 1.00 25.44 86 GLU A O 1
ATOM 659 N N . GLU A 1 87 ? -40.446 28.494 -16.418 1.00 25.45 87 GLU A N 1
ATOM 660 C CA . GLU A 1 87 ? -41.341 27.950 -17.456 1.00 25.45 87 GLU A CA 1
ATOM 661 C C . GLU A 1 87 ? -41.217 26.410 -17.529 1.00 25.45 87 GLU A C 1
ATOM 663 O O . GLU A 1 87 ? -40.238 25.828 -17.994 1.00 25.45 87 GLU A O 1
ATOM 668 N N . LYS A 1 88 ? -42.254 25.737 -17.028 1.00 27.83 88 LYS A N 1
ATOM 669 C CA . LYS A 1 88 ? -42.856 24.517 -17.602 1.00 27.83 88 LYS A CA 1
ATOM 670 C C . LYS A 1 88 ? -44.223 24.991 -18.161 1.00 27.83 88 LYS A C 1
ATOM 672 O O . LYS A 1 88 ? -44.689 26.004 -17.636 1.00 27.83 88 LYS A O 1
ATOM 677 N N . PRO A 1 89 ? -44.922 24.310 -19.097 1.00 40.41 89 PRO A N 1
ATOM 678 C CA . PRO A 1 89 ? -45.200 22.870 -19.014 1.00 40.41 89 PRO A CA 1
ATOM 679 C C . PRO A 1 89 ? -45.350 22.127 -20.372 1.00 40.41 89 PRO A C 1
ATOM 681 O O . PRO A 1 89 ? -45.255 22.718 -21.437 1.00 40.41 89 PRO A O 1
ATOM 684 N N . GLU A 1 90 ? -45.415 20.787 -20.326 1.00 26.12 90 GLU A N 1
ATOM 685 C CA . GLU A 1 90 ? -46.527 19.952 -20.870 1.00 26.12 90 GLU A CA 1
ATOM 686 C C . GLU A 1 90 ? -46.290 19.472 -22.318 1.00 26.12 90 GLU A C 1
ATOM 688 O O . GLU A 1 90 ? -45.669 20.164 -23.107 1.00 26.12 90 GLU A O 1
ATOM 693 N N . GLY A 1 91 ? -46.672 18.268 -22.755 1.00 26.66 91 GLY A N 1
ATOM 694 C CA . GLY A 1 91 ? -47.425 17.147 -22.174 1.00 26.66 91 GLY A CA 1
ATOM 695 C C . GLY A 1 91 ? -47.118 15.870 -22.993 1.00 26.66 91 GLY A C 1
ATOM 696 O O . GLY A 1 91 ? -46.601 15.970 -24.102 1.00 26.66 91 GLY A O 1
ATOM 697 N N . GLN A 1 92 ? -47.184 14.681 -22.372 1.00 27.92 92 GLN A N 1
ATOM 698 C CA . GLN A 1 92 ? -48.285 13.684 -22.487 1.00 27.92 92 GLN A CA 1
ATOM 699 C C . GLN A 1 92 ? -48.157 12.810 -23.751 1.00 27.92 92 GLN A C 1
ATOM 701 O O . GLN A 1 92 ? -47.752 13.296 -24.794 1.00 27.92 92 GLN A O 1
ATOM 706 N N . ALA A 1 93 ? -48.401 11.499 -23.763 1.00 28.05 93 ALA A N 1
ATOM 707 C CA . ALA A 1 93 ? -49.353 10.608 -23.079 1.00 28.05 93 ALA A CA 1
ATOM 708 C C . ALA A 1 93 ? -48.894 9.140 -23.376 1.00 28.05 93 ALA A C 1
ATOM 710 O O . ALA A 1 93 ? -48.032 8.967 -24.234 1.00 28.05 93 ALA A O 1
ATOM 711 N N . ALA A 1 94 ? -49.388 8.026 -22.821 1.00 28.58 94 ALA A N 1
ATOM 712 C CA . ALA A 1 94 ? -50.339 7.670 -21.761 1.00 28.58 94 ALA A CA 1
ATOM 713 C C . ALA A 1 94 ? -50.310 6.121 -21.580 1.00 28.58 94 ALA A C 1
ATOM 715 O O . ALA A 1 94 ? -49.736 5.436 -22.429 1.00 28.58 94 ALA A O 1
ATOM 716 N N . ALA A 1 95 ? -51.028 5.651 -20.540 1.00 29.31 95 ALA A N 1
ATOM 717 C CA . ALA A 1 95 ? -51.775 4.378 -20.420 1.00 29.31 95 ALA A CA 1
ATOM 718 C C . ALA A 1 95 ? -50.999 3.074 -20.090 1.00 29.31 95 ALA A C 1
ATOM 720 O O . ALA A 1 95 ? -49.962 2.818 -20.694 1.00 29.31 95 ALA A O 1
ATOM 721 N N . ASP A 1 96 ? -51.414 2.172 -19.180 1.00 25.95 96 ASP A N 1
ATOM 722 C CA . ASP A 1 96 ? -52.634 2.009 -18.353 1.00 25.95 96 ASP A CA 1
ATOM 723 C C . ASP A 1 96 ? -52.391 0.969 -17.214 1.00 25.95 96 ASP A C 1
ATOM 725 O O . ASP A 1 96 ? -51.604 0.046 -17.417 1.00 25.95 96 ASP A O 1
ATOM 729 N N . GLU A 1 97 ? -53.053 1.195 -16.057 1.00 31.06 97 GLU A N 1
ATOM 730 C CA . GLU A 1 97 ? -53.879 0.296 -15.180 1.00 31.06 97 GLU A CA 1
ATOM 731 C C . GLU A 1 97 ? -53.329 -1.086 -14.703 1.00 31.06 97 GLU A C 1
ATOM 733 O O . GLU A 1 97 ? -52.521 -1.704 -15.380 1.00 31.06 97 GLU A O 1
ATOM 738 N N . GLU A 1 98 ? -53.624 -1.695 -13.537 1.00 27.45 98 GLU A N 1
ATOM 739 C CA . GLU A 1 98 ? -54.746 -1.736 -12.559 1.00 27.45 98 GLU A CA 1
ATOM 740 C C . GLU A 1 98 ? -54.188 -2.400 -11.247 1.00 27.45 98 GLU A C 1
ATOM 742 O O . GLU A 1 98 ? -53.299 -3.249 -11.327 1.00 27.45 98 GLU A O 1
ATOM 747 N N . GLU A 1 99 ? -54.372 -1.849 -10.036 1.00 27.88 99 GLU A N 1
ATOM 748 C CA . GLU A 1 99 ? -55.292 -2.261 -8.936 1.00 27.88 99 GLU A CA 1
ATOM 749 C C . GLU A 1 99 ? -55.196 -3.728 -8.413 1.00 27.88 99 GLU A C 1
ATOM 751 O O . GLU A 1 99 ? -55.391 -4.661 -9.177 1.00 27.88 99 GLU A O 1
ATOM 756 N N . ASP A 1 100 ? -54.878 -3.949 -7.115 1.00 26.31 100 ASP A N 1
ATOM 757 C CA . ASP A 1 100 ? -55.811 -4.535 -6.115 1.00 26.31 100 ASP A CA 1
ATOM 758 C C . ASP A 1 100 ? -55.232 -4.679 -4.675 1.00 26.31 100 ASP A C 1
ATOM 760 O O . ASP A 1 100 ? -54.028 -4.588 -4.420 1.00 26.31 100 ASP A O 1
ATOM 764 N N . GLN A 1 101 ? -56.148 -4.850 -3.719 1.00 28.77 101 GLN A N 1
ATOM 765 C CA . GLN A 1 101 ? -56.126 -4.465 -2.305 1.00 28.77 101 GLN A CA 1
ATOM 766 C C . GLN A 1 101 ? -55.614 -5.494 -1.259 1.00 28.77 101 GLN A C 1
ATOM 768 O O . GLN A 1 101 ? -55.622 -6.704 -1.442 1.00 28.77 101 GLN A O 1
ATOM 773 N N . ALA A 1 102 ? -55.222 -4.925 -0.105 1.00 28.03 102 ALA A N 1
ATOM 774 C CA . ALA A 1 102 ? -55.393 -5.325 1.309 1.00 28.03 102 ALA A CA 1
ATOM 775 C C . ALA A 1 102 ? -55.551 -6.806 1.744 1.00 28.03 102 ALA A C 1
ATOM 777 O O . ALA A 1 102 ? -56.469 -7.495 1.323 1.00 28.03 102 ALA A O 1
ATOM 778 N N . THR A 1 103 ? -54.836 -7.211 2.814 1.00 26.80 103 THR A N 1
ATOM 779 C CA . THR A 1 103 ? -55.398 -7.427 4.183 1.00 26.80 103 THR A CA 1
ATOM 780 C C . THR A 1 103 ? -54.377 -8.011 5.188 1.00 26.80 103 THR A C 1
ATOM 782 O O . THR A 1 103 ? -53.568 -8.877 4.869 1.00 26.80 103 THR A O 1
ATOM 785 N N . LYS A 1 104 ? -54.432 -7.520 6.440 1.00 31.34 104 LYS A N 1
ATOM 786 C CA . LYS A 1 104 ? -53.918 -8.171 7.671 1.00 31.34 104 LYS A CA 1
ATOM 787 C C . LYS A 1 104 ? -54.937 -9.222 8.155 1.00 31.34 104 LYS A C 1
ATOM 789 O O . LYS A 1 104 ? -56.105 -9.112 7.790 1.00 31.34 104 LYS A O 1
ATOM 794 N N . PRO A 1 105 ? -54.568 -10.123 9.087 1.00 34.53 105 PRO A N 1
ATOM 795 C CA . PRO A 1 105 ? -55.076 -9.912 10.452 1.00 34.53 105 PRO A CA 1
ATOM 796 C C . PRO A 1 105 ? -54.113 -10.312 11.587 1.00 34.53 105 PRO A C 1
ATOM 798 O O . PRO A 1 105 ? -53.078 -10.944 11.392 1.00 34.53 105 PRO A O 1
ATOM 801 N N . ALA A 1 106 ? -54.501 -9.892 12.792 1.00 26.94 106 ALA A N 1
ATOM 802 C CA . ALA A 1 106 ? -53.904 -10.194 14.085 1.00 26.94 106 ALA A CA 1
ATOM 803 C C . ALA A 1 106 ? -54.811 -11.128 14.916 1.00 26.94 106 ALA A C 1
ATOM 805 O O . ALA A 1 106 ? -56.013 -11.194 14.675 1.00 26.94 106 ALA A O 1
ATOM 806 N N . SER A 1 107 ? -54.206 -11.711 15.962 1.00 29.09 107 SER A N 1
ATOM 807 C CA . SER A 1 107 ? -54.781 -12.254 17.212 1.00 29.09 107 SER A CA 1
ATOM 808 C C . SER A 1 107 ? -55.679 -13.497 17.164 1.00 29.09 107 SER A C 1
ATOM 810 O O . SER A 1 107 ? -56.667 -13.520 16.444 1.00 29.09 107 SER A O 1
ATOM 812 N N . THR A 1 108 ? -55.398 -14.475 18.039 1.00 25.09 108 THR A N 1
ATOM 813 C CA . THR A 1 108 ? -56.314 -14.957 19.101 1.00 25.09 108 THR A CA 1
ATOM 814 C C . THR A 1 108 ? -55.546 -15.855 20.090 1.00 25.09 108 THR A C 1
ATOM 816 O O . THR A 1 108 ? -54.729 -16.685 19.702 1.00 25.09 108 THR A O 1
ATOM 819 N N . SER A 1 109 ? -55.785 -15.601 21.375 1.00 26.55 109 SER A N 1
ATOM 820 C CA . SER A 1 109 ? -55.307 -16.255 22.601 1.00 26.55 109 SER A CA 1
ATOM 821 C C . SER A 1 109 ? -56.260 -17.364 23.091 1.00 26.55 109 SER A C 1
ATOM 823 O O . SER A 1 109 ? -57.320 -17.534 22.501 1.00 26.55 109 SER A O 1
ATOM 825 N N . THR A 1 110 ? -55.944 -17.963 24.257 1.00 26.16 110 THR A N 1
ATOM 826 C CA . THR A 1 110 ? -56.766 -18.829 25.160 1.00 26.16 110 THR A CA 1
ATOM 827 C C . THR A 1 110 ? -56.624 -20.344 24.915 1.00 26.16 110 THR A C 1
ATOM 829 O O . THR A 1 110 ? -56.524 -20.748 23.766 1.00 26.16 110 THR A O 1
ATOM 832 N N . ASN A 1 111 ? -56.534 -21.269 25.885 1.00 27.84 111 ASN A N 1
ATOM 833 C CA . ASN A 1 111 ? -56.759 -21.348 27.346 1.00 27.84 111 ASN A CA 1
ATOM 834 C C . ASN A 1 111 ? -55.870 -22.505 27.904 1.00 27.84 111 ASN A C 1
ATOM 836 O O . ASN A 1 111 ? -55.570 -23.429 27.156 1.00 27.84 111 ASN A O 1
ATOM 840 N N . THR A 1 112 ? -55.234 -22.409 29.080 1.00 27.19 112 THR A N 1
ATOM 841 C CA . THR A 1 112 ? -55.717 -22.748 30.447 1.00 27.19 112 THR A CA 1
ATOM 842 C C . THR A 1 112 ? -55.799 -24.250 30.735 1.00 27.19 112 THR A C 1
ATOM 844 O O . THR A 1 112 ? -56.686 -24.914 30.222 1.00 27.19 112 THR A O 1
ATOM 847 N N . GLU A 1 113 ? -54.958 -24.740 31.651 1.00 28.70 113 GLU A N 1
ATOM 848 C CA . GLU A 1 113 ? -55.367 -25.733 32.653 1.00 28.70 113 GLU A CA 1
ATOM 849 C C . GLU A 1 113 ? -54.457 -25.636 33.886 1.00 28.70 113 GLU A C 1
ATOM 851 O O . GLU A 1 113 ? -53.229 -25.643 33.794 1.00 28.70 113 GLU A O 1
ATOM 856 N N . ALA A 1 114 ? -55.105 -25.454 35.033 1.00 29.83 114 ALA A N 1
ATOM 857 C CA . ALA A 1 114 ? -54.532 -25.383 36.364 1.00 29.83 114 ALA A CA 1
ATOM 858 C C . ALA A 1 114 ? -54.794 -26.711 37.083 1.00 29.83 114 ALA A C 1
ATOM 860 O O . ALA A 1 114 ? -55.833 -27.331 36.860 1.00 29.83 114 ALA A O 1
ATOM 861 N N . MET A 1 115 ? -53.910 -27.097 38.002 1.00 32.31 115 MET A N 1
ATOM 862 C CA . MET A 1 115 ? -54.267 -28.022 39.074 1.00 32.31 115 MET A CA 1
ATOM 863 C C . MET A 1 115 ? -53.509 -27.642 40.352 1.00 32.31 115 MET A C 1
ATOM 865 O O . MET A 1 115 ? -52.281 -27.581 40.374 1.00 32.31 115 MET A O 1
ATOM 869 N N . GLU A 1 116 ? -54.296 -27.306 41.374 1.00 30.55 116 GLU A N 1
ATOM 870 C CA . GLU A 1 116 ? -53.919 -26.994 42.755 1.00 30.55 116 GLU A CA 1
ATOM 871 C C . GLU A 1 116 ? -53.439 -28.231 43.530 1.00 30.55 116 GLU A C 1
ATOM 873 O O . GLU A 1 116 ? -53.793 -29.346 43.162 1.00 30.55 116 GLU A O 1
ATOM 878 N N . VAL A 1 117 ? -52.687 -27.994 44.618 1.00 31.97 117 VAL A N 1
ATOM 879 C CA . VAL A 1 117 ? -52.804 -28.474 46.029 1.00 31.97 117 VAL A CA 1
ATOM 880 C C . VAL A 1 117 ? -51.465 -28.066 46.692 1.00 31.97 117 VAL A C 1
ATOM 882 O O . VAL A 1 117 ? -50.421 -28.317 46.106 1.00 31.97 117 VAL A O 1
ATOM 885 N N . GLY A 1 118 ? -51.303 -27.449 47.864 1.00 28.16 118 GLY A N 1
ATOM 886 C CA . GLY A 1 118 ? -52.150 -27.045 48.983 1.00 28.16 118 GLY A CA 1
ATOM 887 C C . GLY A 1 118 ? -51.243 -26.846 50.225 1.00 28.16 118 GLY A C 1
ATOM 888 O O . GLY A 1 118 ? -50.285 -27.593 50.399 1.00 28.16 118 GLY A O 1
ATOM 889 N N . SER A 1 119 ? -51.588 -25.866 51.069 1.00 28.80 119 SER A N 1
ATOM 890 C CA . SER A 1 119 ? -51.258 -25.700 52.509 1.00 28.80 119 SER A CA 1
ATOM 891 C C . SER A 1 119 ? -49.860 -25.264 53.008 1.00 28.80 119 SER A C 1
ATOM 893 O O . SER A 1 119 ? -48.936 -26.055 53.146 1.00 28.80 119 SER A O 1
ATOM 895 N N . ALA A 1 120 ? -49.807 -23.977 53.387 1.00 30.53 120 ALA A N 1
ATOM 896 C CA . ALA A 1 120 ? -49.460 -23.375 54.694 1.00 30.53 120 ALA A CA 1
ATOM 897 C C . ALA A 1 120 ? -48.491 -24.072 55.684 1.00 30.53 120 ALA A C 1
ATOM 899 O O . ALA A 1 120 ? -48.786 -25.158 56.180 1.00 30.53 120 ALA A O 1
ATOM 900 N N . ASN A 1 121 ? -47.447 -23.343 56.120 1.00 31.25 121 ASN A N 1
ATOM 901 C CA . ASN A 1 121 ? -47.334 -22.798 57.490 1.00 31.25 121 ASN A CA 1
ATOM 902 C C . ASN A 1 121 ? -46.150 -21.812 57.658 1.00 31.25 121 ASN A C 1
ATOM 904 O O . ASN A 1 121 ? -45.171 -21.866 56.919 1.00 31.25 121 ASN A O 1
ATOM 908 N N . ASN A 1 122 ? -46.345 -20.915 58.628 1.00 29.12 122 ASN A N 1
ATOM 909 C CA . ASN A 1 122 ? -45.618 -19.701 59.030 1.00 29.12 122 ASN A CA 1
ATOM 910 C C . ASN A 1 122 ? -44.164 -19.915 59.510 1.00 29.12 122 ASN A C 1
ATOM 912 O O . ASN A 1 122 ? -43.824 -20.997 59.972 1.00 29.12 122 ASN A O 1
ATOM 916 N N . GLU A 1 123 ? -43.285 -18.946 59.214 1.00 31.73 123 GLU A N 1
ATOM 917 C CA . GLU A 1 123 ? -42.615 -17.998 60.145 1.00 31.73 123 GLU A CA 1
ATOM 918 C C . GLU A 1 123 ? -41.650 -18.649 61.145 1.00 31.73 123 GLU A C 1
ATOM 920 O O . GLU A 1 123 ? -42.091 -19.354 62.040 1.00 31.73 123 GLU A O 1
ATOM 925 N N . GLU A 1 124 ? -40.351 -18.351 61.005 1.00 33.34 124 GLU A N 1
ATOM 926 C CA . GLU A 1 124 ? -39.503 -17.797 62.076 1.00 33.34 124 GLU A CA 1
ATOM 927 C C . GLU A 1 124 ? -38.087 -17.461 61.545 1.00 33.34 124 GLU A C 1
ATOM 929 O O . GLU A 1 124 ? -37.446 -18.277 60.886 1.00 33.34 124 GLU A O 1
ATOM 934 N N . GLU A 1 125 ? -37.674 -16.221 61.847 1.00 33.75 125 GLU A N 1
ATOM 935 C CA . GLU A 1 125 ? -36.314 -15.762 62.201 1.00 33.75 125 GLU A CA 1
ATOM 936 C C . GLU A 1 125 ? -35.247 -15.714 61.083 1.00 33.75 125 GLU A C 1
ATOM 938 O O . GLU A 1 125 ? -34.770 -16.715 60.563 1.00 33.75 125 GLU A O 1
ATOM 943 N N . GLU A 1 126 ? -34.944 -14.533 60.527 1.00 36.34 126 GLU A N 1
ATOM 944 C CA . GLU A 1 126 ? -33.990 -13.540 61.074 1.00 36.34 126 GLU A CA 1
ATOM 945 C C . GLU A 1 126 ? -32.631 -14.148 61.458 1.00 36.34 126 GLU A C 1
ATOM 947 O O . GLU A 1 126 ? -32.417 -14.492 62.607 1.00 36.34 126 GLU A O 1
ATOM 952 N N . GLU A 1 127 ? -31.710 -14.249 60.489 1.00 37.16 127 GLU A N 1
ATOM 953 C CA . GLU A 1 127 ? -30.262 -13.983 60.631 1.00 37.16 127 GLU A CA 1
ATOM 954 C C . GLU A 1 127 ? -29.527 -14.403 59.341 1.00 37.16 127 GLU A C 1
ATOM 956 O O . GLU A 1 127 ? -28.904 -15.454 59.271 1.00 37.16 127 GLU A O 1
ATOM 961 N N . GLU A 1 128 ? -29.569 -13.584 58.284 1.00 36.03 128 GLU A N 1
ATOM 962 C CA . GLU A 1 128 ? -28.566 -13.685 57.203 1.00 36.03 128 GLU A CA 1
ATOM 963 C C . GLU A 1 128 ? -28.403 -12.362 56.427 1.00 36.03 128 GLU A C 1
ATOM 965 O O . GLU A 1 128 ? -28.234 -12.316 55.213 1.00 36.03 128 GLU A O 1
ATOM 970 N N . GLU A 1 129 ? -28.423 -11.231 57.139 1.00 40.47 129 GLU A N 1
ATOM 971 C CA . GLU A 1 129 ? -28.111 -9.909 56.579 1.00 40.47 129 GLU A CA 1
ATOM 972 C C . GLU A 1 129 ? -26.681 -9.489 56.953 1.00 40.47 129 GLU A C 1
ATOM 974 O O . GLU A 1 129 ? -26.473 -8.507 57.664 1.00 40.47 129 GLU A O 1
ATOM 979 N N . LYS A 1 130 ? -25.654 -10.248 56.526 1.00 39.03 130 LYS A N 1
ATOM 980 C CA . LYS A 1 130 ? -24.263 -9.751 56.608 1.00 39.03 130 LYS A CA 1
ATOM 981 C C . LYS A 1 130 ? -23.195 -10.464 55.770 1.00 39.03 130 LYS A C 1
ATOM 983 O O . LYS A 1 130 ? -22.080 -10.620 56.254 1.00 39.03 130 LYS A O 1
ATOM 988 N N . THR A 1 131 ? -23.444 -10.847 54.518 1.00 36.19 131 THR A N 1
ATOM 989 C CA . THR A 1 131 ? -22.339 -11.325 53.641 1.00 36.19 131 THR A CA 1
ATOM 990 C C . THR A 1 131 ? -22.486 -11.037 52.143 1.00 36.19 131 THR A C 1
ATOM 992 O O . THR A 1 131 ? -21.607 -11.410 51.370 1.00 36.19 131 THR A O 1
ATOM 995 N N . THR A 1 132 ? -23.503 -10.301 51.688 1.00 39.00 132 THR A N 1
ATOM 996 C CA . THR A 1 132 ? -23.656 -9.968 50.253 1.00 39.00 132 THR A CA 1
ATOM 997 C C . THR A 1 132 ? -22.992 -8.650 49.827 1.00 39.00 132 THR A C 1
ATOM 999 O O . THR A 1 132 ? -22.934 -8.357 48.636 1.00 39.00 132 THR A O 1
ATOM 1002 N N . ALA A 1 133 ? -22.403 -7.889 50.756 1.00 39.41 133 ALA A N 1
ATOM 1003 C CA . ALA A 1 133 ? -21.786 -6.589 50.462 1.00 39.41 133 ALA A CA 1
ATOM 1004 C C . ALA A 1 133 ? -20.386 -6.655 49.807 1.00 39.41 133 ALA A C 1
ATOM 1006 O O . ALA A 1 133 ? -19.902 -5.636 49.320 1.00 39.41 133 ALA A O 1
ATOM 1007 N N . ASP A 1 134 ? -19.745 -7.829 49.733 1.00 38.12 134 ASP A N 1
ATOM 1008 C CA . ASP A 1 134 ? -18.362 -7.960 49.233 1.00 38.12 134 ASP A CA 1
ATOM 1009 C C . ASP A 1 134 ? -18.230 -8.535 47.808 1.00 38.12 134 ASP A C 1
ATOM 1011 O O . ASP A 1 134 ? -17.119 -8.704 47.304 1.00 38.12 134 ASP A O 1
ATOM 1015 N N . LEU A 1 135 ? -19.342 -8.768 47.099 1.00 41.72 135 LEU A N 1
ATOM 1016 C CA . LEU A 1 135 ? -19.326 -9.211 45.691 1.00 41.72 135 LEU A CA 1
ATOM 1017 C C . LEU A 1 135 ? -19.756 -8.133 44.678 1.00 41.72 135 LEU A C 1
ATOM 1019 O O . LEU A 1 135 ? -19.548 -8.313 43.479 1.00 41.72 135 LEU A O 1
ATOM 1023 N N . GLU A 1 136 ? -20.252 -6.974 45.126 1.00 40.78 136 GLU A N 1
ATOM 1024 C CA . GLU A 1 136 ? -20.643 -5.860 44.239 1.00 40.78 136 GLU A CA 1
ATOM 1025 C C . GLU A 1 136 ? -19.535 -4.815 43.999 1.00 40.78 136 GLU A C 1
ATOM 1027 O O . GLU A 1 136 ? -19.635 -3.987 43.090 1.00 40.78 136 GLU A O 1
ATOM 1032 N N . SER A 1 137 ? -18.409 -4.898 44.717 1.00 44.72 137 SER A N 1
ATOM 1033 C CA . SER A 1 137 ? -17.252 -3.995 44.545 1.00 44.72 137 SER A CA 1
ATOM 1034 C C . SER A 1 137 ? -16.574 -4.111 43.160 1.00 44.72 137 SER A C 1
ATOM 1036 O O . SER A 1 137 ? -15.886 -3.197 42.695 1.00 44.72 137 SER A O 1
ATOM 1038 N N . VAL A 1 138 ? -16.842 -5.196 42.425 1.00 46.59 138 VAL A N 1
ATOM 1039 C CA . VAL A 1 138 ? -16.295 -5.445 41.078 1.00 46.59 138 VAL A CA 1
ATOM 1040 C C . VAL A 1 138 ? -17.094 -4.729 39.965 1.00 46.59 138 VAL A C 1
ATOM 1042 O O . VAL A 1 138 ? -16.645 -4.669 38.823 1.00 46.59 138 VAL A O 1
ATOM 1045 N N . CYS A 1 139 ? -18.230 -4.085 40.271 1.00 52.53 139 CYS A N 1
ATOM 1046 C CA . CYS A 1 139 ? -19.053 -3.354 39.289 1.00 52.53 139 CYS A CA 1
ATOM 1047 C C . CYS A 1 139 ? -18.816 -1.826 39.224 1.00 52.53 139 CYS A C 1
ATOM 1049 O O . CYS A 1 139 ? -19.651 -1.097 38.689 1.00 52.53 139 CYS A O 1
ATOM 1051 N N . SER A 1 140 ? -17.669 -1.310 39.693 1.00 60.81 140 SER A N 1
ATOM 1052 C CA . SER A 1 140 ? -17.350 0.137 39.628 1.00 60.81 140 SER A CA 1
ATOM 1053 C C . SER A 1 140 ? -16.546 0.587 38.393 1.00 60.81 140 SER A C 1
ATOM 1055 O O . SER A 1 140 ? -16.296 1.784 38.218 1.00 60.81 140 SER A O 1
ATOM 1057 N N . GLU A 1 141 ? -16.122 -0.336 37.521 1.00 73.38 141 GLU A N 1
ATOM 1058 C CA . GLU A 1 141 ? -15.225 0.003 36.404 1.00 73.38 141 GLU A CA 1
ATOM 1059 C C . GLU A 1 141 ? -15.942 0.449 35.127 1.00 73.38 141 GLU A C 1
ATOM 1061 O O . GLU A 1 141 ? -15.395 1.264 34.386 1.00 73.38 141 GLU A O 1
ATOM 1066 N N . ALA A 1 142 ? -17.167 -0.012 34.860 1.00 80.12 142 ALA A N 1
ATOM 1067 C CA . ALA A 1 142 ? -17.848 0.289 33.596 1.00 80.12 142 ALA A CA 1
ATOM 1068 C C . ALA A 1 142 ? -18.051 1.803 33.338 1.00 80.12 142 ALA A C 1
ATOM 1070 O O . ALA A 1 142 ? -17.755 2.247 32.224 1.00 80.12 142 ALA A O 1
ATOM 1071 N N . PRO A 1 143 ? -18.452 2.632 34.329 1.00 83.12 143 PRO A N 1
ATOM 1072 C CA . PRO A 1 143 ? -18.533 4.085 34.149 1.00 83.12 143 PRO A CA 1
ATOM 1073 C C . PRO A 1 143 ? -17.165 4.736 33.893 1.00 83.12 143 PRO A C 1
ATOM 1075 O O . PRO A 1 143 ? -17.043 5.590 33.017 1.00 83.12 143 PRO A O 1
ATOM 1078 N N . LYS A 1 144 ? -16.115 4.287 34.597 1.00 86.69 144 LYS A N 1
ATOM 1079 C CA . LYS A 1 144 ? -14.735 4.774 34.404 1.00 86.69 144 LYS A CA 1
ATOM 1080 C C . LYS A 1 144 ? -14.206 4.425 33.011 1.00 86.69 144 LYS A C 1
ATOM 1082 O O . LYS A 1 144 ? -13.529 5.229 32.376 1.00 86.69 144 LYS A O 1
ATOM 1087 N N . MET A 1 145 ? -14.541 3.238 32.507 1.00 89.62 145 MET A N 1
ATOM 1088 C CA . MET A 1 145 ? -14.177 2.814 31.155 1.00 89.62 145 MET A CA 1
ATOM 1089 C C . MET A 1 145 ? -14.917 3.637 30.096 1.00 89.62 145 MET A C 1
ATOM 1091 O O . MET A 1 145 ? -14.299 4.040 29.114 1.00 89.62 145 MET A O 1
ATOM 1095 N N . ALA A 1 146 ? -16.193 3.969 30.312 1.00 85.69 146 ALA A N 1
ATOM 1096 C CA . ALA A 1 146 ? -16.926 4.880 29.432 1.00 85.69 146 ALA A CA 1
ATOM 1097 C C . ALA A 1 146 ? -16.300 6.293 29.400 1.00 85.69 146 ALA A C 1
ATOM 1099 O O . ALA A 1 146 ? -16.178 6.895 28.334 1.00 85.69 146 ALA A O 1
ATOM 1100 N N . GLU A 1 147 ? -15.819 6.809 30.534 1.00 88.12 147 GLU A N 1
ATOM 1101 C CA . GLU A 1 147 ? -15.086 8.084 30.586 1.00 88.12 147 GLU A CA 1
ATOM 1102 C C . GLU A 1 147 ? -13.734 8.021 29.848 1.00 88.12 147 GLU A C 1
ATOM 1104 O O . GLU A 1 147 ? -13.369 8.931 29.089 1.00 88.12 147 GLU A O 1
ATOM 1109 N N . LEU A 1 148 ? -12.998 6.918 30.008 1.00 90.25 148 LEU A N 1
ATOM 1110 C CA . LEU A 1 148 ? -11.756 6.686 29.272 1.00 90.25 148 LEU A CA 1
ATOM 1111 C C . LEU A 1 148 ? -12.006 6.614 27.758 1.00 90.25 148 LEU A C 1
ATOM 1113 O O . LEU A 1 148 ? -11.213 7.134 26.974 1.00 90.25 148 LEU A O 1
ATOM 1117 N N . GLU A 1 149 ? -13.125 6.032 27.333 1.00 90.00 149 GLU A N 1
ATOM 1118 C CA . GLU A 1 149 ? -13.552 5.989 25.933 1.00 90.00 149 GLU A CA 1
ATOM 1119 C C . GLU A 1 149 ? -13.719 7.392 25.336 1.00 90.00 149 GLU A C 1
ATOM 1121 O O . GLU A 1 149 ? -13.183 7.683 24.262 1.00 90.00 149 GLU A O 1
ATOM 1126 N N . ILE A 1 150 ? -14.388 8.287 26.069 1.00 89.81 150 ILE A N 1
ATOM 1127 C CA . ILE A 1 150 ? -14.553 9.697 25.692 1.00 89.81 150 ILE A CA 1
ATOM 1128 C C . ILE A 1 150 ? -13.185 10.377 25.575 1.00 89.81 150 ILE A C 1
ATOM 1130 O O . ILE A 1 150 ? -12.941 11.129 24.630 1.00 89.81 150 ILE A O 1
ATOM 1134 N N . THR A 1 151 ? -12.268 10.095 26.500 1.00 93.00 151 THR A N 1
ATOM 1135 C CA . THR A 1 151 ? -10.904 10.645 26.478 1.00 93.00 151 THR A CA 1
ATOM 1136 C C . THR A 1 151 ? -10.118 10.167 25.253 1.00 93.00 151 THR A C 1
ATOM 1138 O O . THR A 1 151 ? -9.444 10.965 24.593 1.00 93.00 151 THR A O 1
ATOM 1141 N N . ILE A 1 152 ? -10.241 8.887 24.888 1.00 92.31 152 ILE A N 1
ATOM 1142 C CA . ILE A 1 152 ? -9.626 8.327 23.676 1.00 92.31 152 ILE A CA 1
ATOM 1143 C C . ILE A 1 152 ? -10.209 8.985 22.424 1.00 92.31 152 ILE A C 1
ATOM 1145 O O . ILE A 1 152 ? -9.447 9.371 21.537 1.00 92.31 152 ILE A O 1
ATOM 1149 N N . GLN A 1 153 ? -11.534 9.149 22.353 1.00 91.56 153 GLN A N 1
ATOM 1150 C CA . GLN A 1 153 ? -12.197 9.808 21.226 1.00 91.56 153 GLN A CA 1
ATOM 1151 C C . GLN A 1 153 ? -11.744 11.269 21.084 1.00 91.56 153 GLN A C 1
ATOM 1153 O O . GLN A 1 153 ? -11.327 11.662 19.998 1.00 91.56 153 GLN A O 1
ATOM 1158 N N . LYS A 1 154 ? -11.718 12.046 22.177 1.00 93.25 154 LYS A N 1
ATOM 1159 C CA . LYS A 1 154 ? -11.196 13.427 22.182 1.00 93.25 154 LYS A CA 1
ATOM 1160 C C . LYS A 1 154 ? -9.742 13.487 21.710 1.00 93.25 154 LYS A C 1
ATOM 1162 O O . LYS A 1 154 ? -9.384 14.333 20.898 1.00 93.25 154 LYS A O 1
ATOM 1167 N N . THR A 1 155 ? -8.910 12.554 22.169 1.00 94.94 155 THR A N 1
ATOM 1168 C CA . THR A 1 155 ? -7.505 12.467 21.745 1.00 94.94 155 THR A CA 1
ATOM 1169 C C . THR A 1 155 ? -7.391 12.189 20.244 1.00 94.94 155 THR A C 1
ATOM 1171 O O . THR A 1 155 ? -6.577 12.806 19.559 1.00 94.94 155 THR A O 1
ATOM 1174 N N . LEU A 1 156 ? -8.206 11.275 19.706 1.00 95.38 156 LEU A N 1
ATOM 1175 C CA . LEU A 1 156 ? -8.244 11.002 18.269 1.00 95.38 156 LEU A CA 1
ATOM 1176 C C . LEU A 1 156 ? -8.711 12.227 17.471 1.00 95.38 156 LEU A C 1
ATOM 1178 O O . LEU A 1 156 ? -8.105 12.529 16.443 1.00 95.38 156 LEU A O 1
ATOM 1182 N N . ASP A 1 157 ? -9.722 12.948 17.955 1.00 94.88 157 ASP A N 1
ATOM 1183 C CA . ASP A 1 157 ? -10.241 14.167 17.327 1.00 94.88 157 ASP A CA 1
ATOM 1184 C C . ASP A 1 157 ? -9.160 15.255 17.230 1.00 94.88 157 ASP A C 1
ATOM 1186 O O . ASP A 1 157 ? -8.926 15.793 16.144 1.00 94.88 157 ASP A O 1
ATOM 1190 N N . GLU A 1 158 ? -8.421 15.503 18.315 1.00 96.12 158 GLU A N 1
ATOM 1191 C CA . GLU A 1 158 ? -7.302 16.455 18.334 1.00 96.12 158 GLU A CA 1
ATOM 1192 C C . GLU A 1 158 ? -6.153 16.030 17.410 1.00 96.12 158 GLU A C 1
ATOM 1194 O O . GLU A 1 158 ? -5.589 16.854 16.681 1.00 96.12 158 GLU A O 1
ATOM 1199 N N . ILE A 1 159 ? -5.832 14.731 17.362 1.00 96.62 159 ILE A N 1
ATOM 1200 C CA . ILE A 1 159 ? -4.835 14.198 16.422 1.00 96.62 159 ILE A CA 1
ATOM 1201 C C . ILE A 1 159 ? -5.278 14.446 14.977 1.00 96.62 159 ILE A C 1
ATOM 1203 O O . ILE A 1 159 ? -4.470 14.892 14.158 1.00 96.62 159 ILE A O 1
ATOM 1207 N N . VAL A 1 160 ? -6.538 14.154 14.642 1.00 97.06 160 VAL A N 1
ATOM 1208 C CA . VAL A 1 160 ? -7.079 14.351 13.290 1.00 97.06 160 VAL A CA 1
ATOM 1209 C C . VAL A 1 160 ? -7.053 15.830 12.922 1.00 97.06 160 VAL A C 1
ATOM 1211 O O . VAL A 1 160 ? -6.529 16.166 11.860 1.00 97.06 160 VAL A O 1
ATOM 1214 N N . LYS A 1 161 ? -7.531 16.710 13.807 1.00 96.62 161 LYS A N 1
ATOM 1215 C CA . LYS A 1 161 ? -7.513 18.166 13.620 1.00 96.62 161 LYS A CA 1
ATOM 1216 C C . LYS A 1 161 ? -6.095 18.683 13.368 1.00 96.62 161 LYS A C 1
ATOM 1218 O O . LYS A 1 161 ? -5.854 19.347 12.362 1.00 96.62 161 LYS A O 1
ATOM 1223 N N . THR A 1 162 ? -5.140 18.287 14.210 1.00 96.81 162 THR A N 1
ATOM 1224 C CA . THR A 1 162 ? -3.721 18.656 14.076 1.00 96.81 162 THR A CA 1
ATOM 1225 C C . THR A 1 162 ? -3.130 18.169 12.754 1.00 96.81 162 THR A C 1
ATOM 1227 O O . THR A 1 162 ? -2.425 18.905 12.066 1.00 96.81 162 THR A O 1
ATOM 1230 N N . CYS A 1 163 ? -3.424 16.926 12.361 1.00 97.06 163 CYS A N 1
ATOM 1231 C CA . CYS A 1 163 ? -2.896 16.365 11.122 1.00 97.06 163 CYS A CA 1
ATOM 1232 C C . CYS A 1 163 ? -3.487 17.025 9.870 1.00 97.06 163 CYS A C 1
ATOM 1234 O O . CYS A 1 163 ? -2.778 17.147 8.875 1.00 97.06 163 CYS A O 1
ATOM 1236 N N . LEU A 1 164 ? -4.762 17.426 9.900 1.00 95.88 164 LEU A N 1
ATOM 1237 C CA . LEU A 1 164 ? -5.431 18.099 8.782 1.00 95.88 164 LEU A CA 1
ATOM 1238 C C . LEU A 1 164 ? -4.978 19.551 8.613 1.00 95.88 164 LEU A C 1
ATOM 1240 O O . LEU A 1 164 ? -4.913 20.026 7.485 1.00 95.88 164 LEU A O 1
ATOM 1244 N N . ALA A 1 165 ? -4.632 20.229 9.709 1.00 95.25 165 ALA A N 1
ATOM 1245 C CA . ALA A 1 165 ? -4.081 21.584 9.688 1.00 95.25 165 ALA A CA 1
ATOM 1246 C C . ALA A 1 165 ? -2.601 21.637 9.253 1.00 95.25 165 ALA A C 1
ATOM 1248 O O . ALA A 1 165 ? -2.045 22.716 9.064 1.00 95.25 165 ALA A O 1
ATOM 1249 N N . CYS A 1 166 ? -1.934 20.487 9.111 1.00 94.69 166 CYS A N 1
ATOM 1250 C CA . CYS A 1 166 ? -0.523 20.436 8.752 1.00 94.69 166 CYS A CA 1
ATOM 1251 C C . CYS A 1 166 ? -0.316 20.756 7.263 1.00 94.69 166 CYS A C 1
ATOM 1253 O O . CYS A 1 166 ? -0.755 20.013 6.386 1.00 94.69 166 CYS A O 1
ATOM 1255 N N . GLU A 1 167 ? 0.398 21.843 6.977 1.00 90.69 167 GLU A N 1
ATOM 1256 C CA . GLU A 1 167 ? 0.740 22.246 5.611 1.00 90.69 167 GLU A CA 1
ATOM 1257 C C . GLU A 1 167 ? 1.810 21.336 4.987 1.00 90.69 167 GLU A C 1
ATOM 1259 O O . GLU A 1 167 ? 2.687 20.808 5.675 1.00 90.69 167 GLU A O 1
ATOM 1264 N N . ILE A 1 168 ? 1.795 21.227 3.653 1.00 88.00 168 ILE A N 1
ATOM 1265 C CA . ILE A 1 168 ? 2.689 20.349 2.877 1.00 88.00 168 ILE A CA 1
ATOM 1266 C C . ILE A 1 168 ? 4.177 20.648 3.139 1.00 88.00 168 ILE A C 1
ATOM 1268 O O . ILE A 1 168 ? 4.998 19.730 3.158 1.00 88.00 168 ILE A O 1
ATOM 1272 N N . CYS A 1 169 ? 4.529 21.916 3.362 1.00 85.25 169 CYS A N 1
ATOM 1273 C CA . CYS A 1 169 ? 5.914 22.353 3.554 1.00 85.25 169 CYS A CA 1
ATOM 1274 C C . CYS A 1 169 ? 6.458 22.069 4.966 1.00 85.25 169 CYS A C 1
ATOM 1276 O O . CYS A 1 169 ? 7.648 22.256 5.213 1.00 85.25 169 CYS A O 1
ATOM 1278 N N . LYS A 1 170 ? 5.617 21.627 5.913 1.00 90.44 170 LYS A N 1
ATOM 1279 C CA . LYS A 1 170 ? 6.047 21.362 7.292 1.00 90.44 170 LYS A CA 1
ATOM 1280 C C . LYS A 1 170 ? 6.773 20.011 7.392 1.00 90.44 170 LYS A C 1
ATOM 1282 O O . LYS A 1 170 ? 6.355 19.034 6.765 1.00 90.44 170 LYS A O 1
ATOM 1287 N N . PRO A 1 171 ? 7.796 19.887 8.261 1.00 88.62 171 PRO A N 1
ATOM 1288 C CA . PRO A 1 171 ? 8.584 18.656 8.396 1.00 88.62 171 PRO A CA 1
ATOM 1289 C C . PRO A 1 171 ? 7.746 17.444 8.840 1.00 88.62 171 PRO A C 1
ATOM 1291 O O . PRO A 1 171 ? 8.052 16.303 8.490 1.00 88.62 171 PRO A O 1
ATOM 1294 N N . HIS A 1 172 ? 6.657 17.682 9.575 1.00 92.56 172 HIS A N 1
ATOM 1295 C CA . HIS A 1 172 ? 5.779 16.637 10.105 1.00 92.56 172 HIS A CA 1
ATOM 1296 C C . HIS A 1 172 ? 4.680 16.186 9.134 1.00 92.56 172 HIS A C 1
ATOM 1298 O O . HIS A 1 172 ? 3.974 15.226 9.440 1.00 92.56 172 HIS A O 1
ATOM 1304 N N . TYR A 1 173 ? 4.554 16.795 7.949 1.00 95.44 173 TYR A N 1
ATOM 1305 C CA . TYR A 1 173 ? 3.454 16.512 7.021 1.00 95.44 173 TYR A CA 1
ATOM 1306 C C . TYR A 1 173 ? 3.350 15.024 6.647 1.00 95.44 173 TYR A C 1
ATOM 1308 O O . TYR A 1 173 ? 2.278 14.422 6.681 1.00 95.44 173 TYR A O 1
ATOM 1316 N N . ILE A 1 174 ? 4.482 14.367 6.378 1.00 96.06 174 ILE A N 1
ATOM 1317 C CA . ILE A 1 174 ? 4.523 12.928 6.057 1.00 96.06 174 ILE A CA 1
ATOM 1318 C C . ILE A 1 174 ? 4.082 12.064 7.250 1.00 96.06 174 ILE A C 1
ATOM 1320 O O . ILE A 1 174 ? 3.441 11.020 7.059 1.00 96.06 174 ILE A O 1
ATOM 1324 N N . THR A 1 175 ? 4.429 12.478 8.472 1.00 96.81 175 THR A N 1
ATOM 1325 C CA . THR A 1 175 ? 3.972 11.833 9.708 1.00 96.81 175 THR A CA 1
ATOM 1326 C C . THR A 1 175 ? 2.461 11.996 9.838 1.00 96.81 175 THR A C 1
ATOM 1328 O O . THR A 1 175 ? 1.778 10.986 9.987 1.00 96.81 175 THR A O 1
ATOM 1331 N N . CYS A 1 176 ? 1.925 13.206 9.648 1.00 97.56 176 CYS A N 1
ATOM 1332 C CA . CYS A 1 176 ? 0.486 13.483 9.648 1.00 97.56 176 CYS A CA 1
ATOM 1333 C C . CYS A 1 176 ? -0.266 12.626 8.619 1.00 97.56 176 CYS A C 1
ATOM 1335 O O . CYS A 1 176 ? -1.225 11.941 8.973 1.00 97.56 176 CYS A O 1
ATOM 1337 N N . LEU A 1 177 ? 0.219 12.544 7.374 1.00 97.81 177 LEU A N 1
ATOM 1338 C CA . LEU A 1 177 ? -0.367 11.668 6.352 1.00 97.81 177 LEU A CA 1
ATOM 1339 C C . LEU A 1 177 ? -0.315 10.186 6.751 1.00 97.81 177 LEU A C 1
ATOM 1341 O O . LEU A 1 177 ? -1.257 9.436 6.500 1.00 97.81 177 LEU A O 1
ATOM 1345 N N . THR A 1 178 ? 0.774 9.737 7.380 1.00 97.94 178 THR A N 1
ATOM 1346 C CA . THR A 1 178 ? 0.902 8.349 7.857 1.00 97.94 178 THR A CA 1
ATOM 1347 C C . THR A 1 178 ? -0.064 8.057 9.008 1.00 97.94 178 THR A C 1
ATOM 1349 O O . THR A 1 178 ? -0.657 6.975 9.039 1.00 97.94 178 THR A O 1
ATOM 1352 N N . THR A 1 179 ? -0.243 9.008 9.922 1.00 98.19 179 THR A N 1
ATOM 1353 C CA . THR A 1 179 ? -1.194 8.935 11.034 1.00 98.19 179 THR A CA 1
ATOM 1354 C C . THR A 1 179 ? -2.623 8.870 10.504 1.00 98.19 179 THR A C 1
ATOM 1356 O O . THR A 1 179 ? -3.313 7.883 10.758 1.00 98.19 179 THR A O 1
ATOM 1359 N N . LEU A 1 180 ? -3.033 9.819 9.653 1.00 97.88 180 LEU A N 1
ATOM 1360 C CA . LEU A 1 180 ? -4.351 9.831 9.001 1.00 97.88 180 LEU A CA 1
ATOM 1361 C C . LEU A 1 180 ? -4.600 8.559 8.177 1.00 97.88 180 LEU A C 1
ATOM 1363 O O . LEU A 1 180 ? -5.692 7.996 8.206 1.00 97.88 180 LEU A O 1
ATOM 1367 N N . SER A 1 181 ? -3.568 8.041 7.504 1.00 97.62 181 SER A N 1
ATOM 1368 C CA . SER A 1 181 ? -3.621 6.776 6.758 1.00 97.62 181 SER A CA 1
ATOM 1369 C C . SER A 1 181 ? -3.970 5.594 7.656 1.00 97.62 181 SER A C 1
ATOM 1371 O O . SER A 1 181 ? -4.664 4.673 7.231 1.00 97.62 181 SER A O 1
ATOM 1373 N N . HIS A 1 182 ? -3.473 5.571 8.889 1.00 97.56 182 HIS A N 1
ATOM 1374 C CA . HIS A 1 182 ? -3.785 4.510 9.838 1.00 97.56 182 HIS A CA 1
ATOM 1375 C C . HIS A 1 182 ? -5.106 4.751 10.567 1.00 97.56 182 HIS A C 1
ATOM 1377 O O . HIS A 1 182 ? -5.805 3.777 10.841 1.00 97.56 182 HIS A O 1
ATOM 1383 N N . ILE A 1 183 ? -5.485 6.010 10.798 1.00 96.62 183 ILE A N 1
ATOM 1384 C CA . ILE A 1 183 ? -6.792 6.362 11.356 1.00 96.62 183 ILE A CA 1
ATOM 1385 C C . ILE A 1 183 ? -7.903 5.916 10.404 1.00 96.62 183 ILE A C 1
ATOM 1387 O O . ILE A 1 183 ? -8.756 5.125 10.795 1.00 96.62 183 ILE A O 1
ATOM 1391 N N . GLY A 1 184 ? -7.823 6.301 9.126 1.00 94.81 184 GLY A N 1
ATOM 1392 C CA . GLY A 1 184 ? -8.802 5.901 8.111 1.00 94.81 184 GLY A CA 1
ATOM 1393 C C . GLY A 1 184 ? -8.896 4.387 7.896 1.00 94.81 184 GLY A C 1
ATOM 1394 O O . GLY A 1 184 ? -9.925 3.905 7.439 1.00 94.81 184 GLY A O 1
ATOM 1395 N N . LEU A 1 185 ? -7.851 3.627 8.246 1.00 95.38 185 LEU A N 1
ATOM 1396 C CA . LEU A 1 185 ? -7.856 2.163 8.187 1.00 95.38 185 LEU A CA 1
ATOM 1397 C C . LEU A 1 185 ? -8.491 1.511 9.424 1.00 95.38 185 LEU A C 1
ATOM 1399 O O . LEU A 1 185 ? -9.181 0.503 9.293 1.00 95.38 185 LEU A O 1
ATOM 1403 N N . LEU A 1 186 ? -8.168 2.011 10.621 1.00 94.56 186 LEU A N 1
ATOM 1404 C CA . LEU A 1 186 ? -8.477 1.349 11.896 1.00 94.56 186 LEU A CA 1
ATOM 1405 C C . LEU A 1 186 ? -9.765 1.855 12.554 1.00 94.56 186 LEU A C 1
ATOM 1407 O O . LEU A 1 186 ? -10.347 1.119 13.352 1.00 94.56 186 LEU A O 1
ATOM 1411 N N . PHE A 1 187 ? -10.216 3.053 12.178 1.00 92.19 187 PHE A N 1
ATOM 1412 C CA . PHE A 1 187 ? -11.458 3.690 12.623 1.00 92.19 187 PHE A CA 1
ATOM 1413 C C . PHE A 1 187 ? -12.368 3.947 11.408 1.00 92.19 187 PHE A C 1
ATOM 1415 O O . PHE A 1 187 ? -12.601 5.094 11.020 1.00 92.19 187 PHE A O 1
ATOM 1422 N N . PRO A 1 188 ? -12.825 2.874 10.736 1.00 87.31 188 PRO A N 1
ATOM 1423 C CA . PRO A 1 188 ? -13.625 2.990 9.524 1.00 87.31 188 PRO A CA 1
ATOM 1424 C C . PRO A 1 188 ? -14.937 3.731 9.804 1.00 87.31 188 PRO A C 1
ATOM 1426 O O . PRO A 1 188 ? -15.603 3.462 10.799 1.00 87.31 188 PRO A O 1
ATOM 1429 N N . GLY A 1 189 ? -15.324 4.654 8.923 1.00 84.44 189 GLY A N 1
ATOM 1430 C CA . GLY A 1 189 ? -16.559 5.431 9.071 1.00 84.44 189 GLY A CA 1
ATOM 1431 C C . GLY A 1 189 ? -16.391 6.720 9.876 1.00 84.44 189 GLY A C 1
ATOM 1432 O O . GLY A 1 189 ? -16.895 7.752 9.442 1.00 84.44 189 GLY A O 1
ATOM 1433 N N . VAL A 1 190 ? -15.632 6.682 10.975 1.00 89.69 190 VAL A N 1
ATOM 1434 C CA . VAL A 1 190 ? -15.579 7.752 11.991 1.00 89.69 190 VAL A CA 1
ATOM 1435 C C . VAL A 1 190 ? -15.190 9.110 11.397 1.00 89.69 190 VAL A C 1
ATOM 1437 O O . VAL A 1 190 ? -15.921 10.079 11.553 1.00 89.69 190 VAL A O 1
ATOM 1440 N N . TYR A 1 191 ? -14.101 9.172 10.625 1.00 92.19 191 TYR A N 1
ATOM 1441 C CA . TYR A 1 191 ? -13.545 10.432 10.100 1.00 92.19 191 TYR A CA 1
ATOM 1442 C C . TYR A 1 191 ? -13.775 10.645 8.599 1.00 92.19 191 TYR A C 1
ATOM 1444 O O . TYR A 1 191 ? -13.029 11.360 7.928 1.00 92.19 191 TYR A O 1
ATOM 1452 N N . ASN A 1 192 ? -14.790 10.003 8.016 1.00 89.62 192 ASN A N 1
ATOM 1453 C CA . ASN A 1 192 ? -15.025 10.088 6.571 1.00 89.62 192 ASN A CA 1
ATOM 1454 C C . ASN A 1 192 ? -15.357 11.510 6.098 1.00 89.62 192 ASN A C 1
ATOM 1456 O O . ASN A 1 192 ? -14.974 11.876 4.985 1.00 89.62 192 ASN A O 1
ATOM 1460 N N . ARG A 1 193 ? -16.035 12.310 6.936 1.00 89.38 193 ARG A N 1
ATOM 1461 C CA . ARG A 1 193 ? -16.376 13.710 6.629 1.00 89.38 193 ARG A CA 1
ATOM 1462 C C . ARG A 1 193 ? -15.130 14.575 6.440 1.00 89.38 193 ARG A C 1
ATOM 1464 O O . ARG A 1 193 ? -15.142 15.454 5.592 1.00 89.38 193 ARG A O 1
ATOM 1471 N N . GLN A 1 194 ? -14.055 14.281 7.167 1.00 92.75 194 GLN A N 1
ATOM 1472 C CA . GLN A 1 194 ? -12.787 15.003 7.089 1.00 92.75 194 GLN A CA 1
ATOM 1473 C C . GLN A 1 194 ? -11.856 14.409 6.030 1.00 92.75 194 GLN A C 1
ATOM 1475 O O . GLN A 1 194 ? -11.224 15.131 5.260 1.00 92.75 194 GLN A O 1
ATOM 1480 N N . LEU A 1 195 ? -11.777 13.077 5.962 1.00 93.19 195 LEU A N 1
ATOM 1481 C CA . LEU A 1 195 ? -10.862 12.393 5.053 1.00 93.19 195 LEU A CA 1
ATOM 1482 C C . LEU A 1 195 ? -11.289 12.517 3.588 1.00 93.19 195 LEU A C 1
ATOM 1484 O O . LEU A 1 195 ? -10.420 12.606 2.725 1.00 93.19 195 LEU A O 1
ATOM 1488 N N . LYS A 1 196 ? -12.594 12.561 3.280 1.00 91.56 196 LYS A N 1
ATOM 1489 C CA . LYS A 1 196 ? -13.067 12.686 1.893 1.00 91.56 196 LYS A CA 1
ATOM 1490 C C . LYS A 1 196 ? -12.604 14.002 1.236 1.00 91.56 196 LYS A C 1
ATOM 1492 O O . LYS A 1 196 ? -11.943 13.895 0.201 1.00 91.56 196 LYS A O 1
ATOM 1497 N N . PRO A 1 197 ? -12.855 15.202 1.809 1.00 92.25 197 PRO A N 1
ATOM 1498 C CA . PRO A 1 197 ? -12.326 16.461 1.277 1.00 92.25 197 PRO A CA 1
ATOM 1499 C C . PRO A 1 197 ? -10.800 16.480 1.177 1.00 92.25 197 PRO A C 1
ATOM 1501 O O . PRO A 1 197 ? -10.269 16.947 0.172 1.00 92.25 197 PRO A O 1
ATOM 1504 N N . LEU A 1 198 ? -10.092 15.905 2.158 1.00 94.00 198 LEU A N 1
ATOM 1505 C CA . LEU A 1 198 ? -8.637 15.781 2.095 1.00 94.00 198 LEU A CA 1
ATOM 1506 C C . LEU A 1 198 ? -8.193 15.013 0.840 1.00 94.00 198 LEU A C 1
ATOM 1508 O O . LEU A 1 198 ? -7.314 15.491 0.125 1.00 94.00 198 LEU A O 1
ATOM 1512 N N . MET A 1 199 ? -8.793 13.853 0.534 1.00 90.94 199 MET A N 1
ATOM 1513 C CA . MET A 1 199 ? -8.414 13.102 -0.672 1.00 90.94 199 MET A CA 1
ATOM 1514 C C . MET A 1 199 ? -8.723 13.887 -1.938 1.00 90.94 199 MET A C 1
ATOM 1516 O O . MET A 1 199 ? -7.835 14.102 -2.758 1.00 90.94 199 MET A O 1
ATOM 1520 N N . THR A 1 200 ? -9.991 14.258 -2.120 1.00 85.88 200 THR A N 1
ATOM 1521 C CA . THR A 1 200 ? -10.495 14.705 -3.422 1.00 85.88 200 THR A CA 1
ATOM 1522 C C . THR A 1 200 ? -10.208 16.175 -3.683 1.00 85.88 200 THR A C 1
ATOM 1524 O O . THR A 1 200 ? -9.959 16.540 -4.825 1.00 85.88 200 THR A O 1
ATOM 1527 N N . GLY A 1 201 ? -10.227 17.004 -2.639 1.00 86.25 201 GLY A N 1
ATOM 1528 C CA . GLY A 1 201 ? -10.041 18.451 -2.733 1.00 86.25 201 GLY A CA 1
ATOM 1529 C C . GLY A 1 201 ? -8.612 18.923 -2.479 1.00 86.25 201 GLY A C 1
ATOM 1530 O O . GLY A 1 201 ? -8.256 19.999 -2.944 1.00 86.25 201 GLY A O 1
ATOM 1531 N N . HIS A 1 202 ? -7.777 18.143 -1.777 1.00 90.19 202 HIS A N 1
ATOM 1532 C CA . HIS A 1 202 ? -6.419 18.579 -1.435 1.00 90.19 202 HIS A CA 1
ATOM 1533 C C . HIS A 1 202 ? -5.314 17.683 -2.004 1.00 90.19 202 HIS A C 1
ATOM 1535 O O . HIS A 1 202 ? -4.498 18.153 -2.789 1.00 90.19 202 HIS A O 1
ATOM 1541 N N . LEU A 1 203 ? -5.270 16.394 -1.659 1.00 92.62 203 LEU A N 1
ATOM 1542 C CA . LEU A 1 203 ? -4.141 15.533 -2.036 1.00 92.62 203 LEU A CA 1
ATOM 1543 C C . LEU A 1 203 ? -4.023 15.333 -3.549 1.00 92.62 203 LEU A C 1
ATOM 1545 O O . LEU A 1 203 ? -2.916 15.348 -4.083 1.00 92.62 203 LEU A O 1
ATOM 1549 N N . ILE A 1 204 ? -5.147 15.141 -4.242 1.00 87.69 204 ILE A N 1
ATOM 1550 C CA . ILE A 1 204 ? -5.142 14.967 -5.698 1.00 87.69 204 ILE A CA 1
ATOM 1551 C C . ILE A 1 204 ? -4.653 16.244 -6.405 1.00 87.69 204 ILE A C 1
ATOM 1553 O O . ILE A 1 204 ? -3.616 16.154 -7.059 1.00 87.69 204 ILE A O 1
ATOM 1557 N N . PRO A 1 205 ? -5.315 17.411 -6.261 1.00 87.50 205 PRO A N 1
ATOM 1558 C CA . PRO A 1 205 ? -4.950 18.610 -7.021 1.00 87.50 205 PRO A CA 1
ATOM 1559 C C . PRO A 1 205 ? -3.696 19.338 -6.508 1.00 87.50 205 PRO A C 1
ATOM 1561 O O . PRO A 1 205 ? -3.004 19.981 -7.294 1.00 87.50 205 PRO A O 1
ATOM 1564 N N . ASN A 1 206 ? -3.385 19.258 -5.208 1.00 87.44 206 ASN A N 1
ATOM 1565 C CA . ASN A 1 206 ? -2.350 20.104 -4.598 1.00 87.44 206 ASN A CA 1
ATOM 1566 C C . ASN A 1 206 ? -1.073 19.356 -4.211 1.00 87.44 206 ASN A C 1
ATOM 1568 O O . ASN A 1 206 ? -0.097 20.006 -3.847 1.00 87.44 206 ASN A O 1
ATOM 1572 N N . LEU A 1 207 ? -1.051 18.021 -4.266 1.00 91.06 207 LEU A N 1
ATOM 1573 C CA . LEU A 1 207 ? 0.140 17.235 -3.927 1.00 91.06 207 LEU A CA 1
ATOM 1574 C C . LEU A 1 207 ? 0.547 16.281 -5.049 1.00 91.06 207 LEU A C 1
ATOM 1576 O O . LEU A 1 207 ? 1.705 16.273 -5.462 1.00 91.06 207 LEU A O 1
ATOM 1580 N N . LEU A 1 208 ? -0.381 15.458 -5.539 1.00 90.62 208 LEU A N 1
ATOM 1581 C CA . LEU A 1 208 ? -0.059 14.435 -6.536 1.00 90.62 208 LEU A CA 1
ATOM 1582 C C . LEU A 1 208 ? 0.254 15.031 -7.916 1.00 90.62 208 LEU A C 1
ATOM 1584 O O . LEU A 1 208 ? 1.082 14.471 -8.629 1.00 90.62 208 LEU A O 1
ATOM 1588 N N . THR A 1 209 ? -0.340 16.177 -8.250 1.00 87.56 209 THR A N 1
ATOM 1589 C CA . THR A 1 209 ? -0.128 16.909 -9.511 1.00 87.56 209 THR A CA 1
ATOM 1590 C C . THR A 1 209 ? 0.850 18.087 -9.401 1.00 87.56 209 THR A C 1
ATOM 1592 O O . THR A 1 209 ? 0.975 18.851 -10.355 1.00 87.56 209 THR A O 1
ATOM 1595 N N . LYS A 1 210 ? 1.548 18.255 -8.266 1.00 83.56 210 LYS A N 1
ATOM 1596 C CA . LYS A 1 210 ? 2.618 19.257 -8.112 1.00 83.56 210 LYS A CA 1
ATOM 1597 C C . LYS A 1 210 ? 3.992 18.683 -8.464 1.00 83.56 210 LYS A C 1
ATOM 1599 O O . LYS A 1 210 ? 4.297 17.534 -8.124 1.00 83.56 210 LYS A O 1
ATOM 1604 N N . ASP A 1 211 ? 4.820 19.516 -9.087 1.00 79.00 211 ASP A N 1
ATOM 1605 C CA . ASP A 1 211 ? 6.201 19.197 -9.477 1.00 79.00 211 ASP A CA 1
ATOM 1606 C C . ASP A 1 211 ? 7.232 19.709 -8.466 1.00 79.00 211 ASP A C 1
ATOM 1608 O O . ASP A 1 211 ? 8.229 19.040 -8.211 1.00 79.00 211 ASP A O 1
ATOM 1612 N N . GLU A 1 212 ? 6.948 20.842 -7.822 1.00 76.75 212 GLU A N 1
ATOM 1613 C CA . GLU A 1 212 ? 7.838 21.498 -6.867 1.00 76.75 212 GLU A CA 1
ATOM 1614 C C . GLU A 1 212 ? 7.077 21.889 -5.595 1.00 76.75 212 GLU A C 1
ATOM 1616 O O . GLU A 1 212 ? 5.850 22.042 -5.594 1.00 76.75 212 GLU A O 1
ATOM 1621 N N . LEU A 1 213 ? 7.809 22.008 -4.485 1.00 71.06 213 LEU A N 1
ATOM 1622 C CA . LEU A 1 213 ? 7.288 22.638 -3.278 1.00 71.06 213 LEU A CA 1
ATOM 1623 C C . LEU A 1 213 ? 7.565 24.132 -3.369 1.00 71.06 213 LEU A C 1
ATOM 1625 O O . LEU A 1 213 ? 8.722 24.535 -3.480 1.00 71.06 213 LEU A O 1
ATOM 1629 N N . ASP A 1 214 ? 6.505 24.930 -3.275 1.00 60.44 214 ASP A N 1
ATOM 1630 C CA . ASP A 1 214 ? 6.606 26.379 -3.161 1.00 60.44 214 ASP A CA 1
ATOM 1631 C C . ASP A 1 214 ? 7.436 26.698 -1.907 1.00 60.44 214 ASP A C 1
ATOM 1633 O O . ASP A 1 214 ? 6.974 26.566 -0.770 1.00 60.44 214 ASP A O 1
ATOM 1637 N N . THR A 1 215 ? 8.709 27.036 -2.104 1.00 45.41 215 THR A N 1
ATOM 1638 C CA . THR A 1 215 ? 9.588 27.454 -1.014 1.00 45.41 215 THR A CA 1
ATOM 1639 C C . THR A 1 215 ? 9.260 28.916 -0.721 1.00 45.41 215 THR A C 1
ATOM 1641 O O . THR A 1 215 ? 9.348 29.734 -1.641 1.00 45.41 215 THR A O 1
ATOM 1644 N N . PRO A 1 216 ? 8.891 29.299 0.515 1.00 39.12 216 PRO A N 1
ATOM 1645 C CA . PRO A 1 216 ? 8.675 30.699 0.863 1.00 39.12 216 PRO A CA 1
ATOM 1646 C C . PRO A 1 216 ? 10.025 31.423 0.996 1.00 39.12 216 PRO A C 1
ATOM 1648 O O . PRO A 1 216 ? 10.445 31.764 2.093 1.00 39.12 216 PRO A O 1
ATOM 1651 N N . ALA A 1 217 ? 10.735 31.606 -0.122 1.00 41.00 217 ALA A N 1
ATOM 1652 C CA . ALA A 1 217 ? 11.906 32.474 -0.261 1.00 41.00 217 ALA A CA 1
ATOM 1653 C C . ALA A 1 217 ? 12.317 32.618 -1.743 1.00 41.00 217 ALA A C 1
ATOM 1655 O O . ALA A 1 217 ? 13.320 32.060 -2.173 1.00 41.00 217 ALA A O 1
ATOM 1656 N N . SER A 1 218 ? 11.555 33.374 -2.541 1.00 36.84 218 SER A N 1
ATOM 1657 C CA . SER A 1 218 ? 12.121 34.172 -3.650 1.00 36.84 218 SER A CA 1
ATOM 1658 C C . SER A 1 218 ? 11.147 35.253 -4.142 1.00 36.84 218 SER A C 1
ATOM 1660 O O . SER A 1 218 ? 10.875 35.407 -5.329 1.00 36.84 218 SER A O 1
ATOM 1662 N N . VAL A 1 219 ? 10.645 36.084 -3.225 1.00 39.78 219 VAL A N 1
ATOM 1663 C CA . VAL A 1 219 ? 10.229 37.435 -3.623 1.00 39.78 219 VAL A CA 1
ATOM 1664 C C . VAL A 1 219 ? 11.507 38.262 -3.711 1.00 39.78 219 VAL A C 1
ATOM 1666 O O . VAL A 1 219 ? 12.065 38.654 -2.692 1.00 39.78 219 VAL A O 1
ATOM 1669 N N . GLY A 1 220 ? 11.999 38.475 -4.932 1.00 38.44 220 GLY A N 1
ATOM 1670 C CA . GLY A 1 220 ? 13.062 39.445 -5.195 1.00 38.44 220 GLY A CA 1
ATOM 1671 C C . GLY A 1 220 ? 14.210 38.947 -6.067 1.00 38.44 220 GLY A C 1
ATOM 1672 O O . GLY A 1 220 ? 15.340 38.849 -5.603 1.00 38.44 220 GLY A O 1
ATOM 1673 N N . LYS A 1 221 ? 13.960 38.746 -7.364 1.00 31.78 221 LYS A N 1
ATOM 1674 C CA . LYS A 1 221 ? 14.896 39.228 -8.390 1.00 31.78 221 LYS A CA 1
ATOM 1675 C C . LYS A 1 221 ? 14.159 39.495 -9.696 1.00 31.78 221 LYS A C 1
ATOM 1677 O O . LYS A 1 221 ? 13.725 38.597 -10.408 1.00 31.78 221 LYS A O 1
ATOM 1682 N N . SER A 1 222 ? 13.984 40.782 -9.947 1.00 32.69 222 SER A N 1
ATOM 1683 C CA . SER A 1 222 ? 13.389 41.356 -11.140 1.00 32.69 222 SER A CA 1
ATOM 1684 C C . SER A 1 222 ? 14.168 40.995 -12.408 1.00 32.69 222 SER A C 1
ATOM 1686 O O . SER A 1 222 ? 15.390 41.084 -12.437 1.00 32.69 222 SER A O 1
ATOM 1688 N N . LYS A 1 223 ? 13.397 40.683 -13.458 1.00 31.36 223 LYS A N 1
ATOM 1689 C CA . LYS A 1 223 ? 13.559 41.114 -14.859 1.00 31.36 223 LYS A CA 1
ATOM 1690 C C . LYS A 1 223 ? 14.979 41.063 -15.452 1.00 31.36 223 LYS A C 1
ATOM 1692 O O . LYS A 1 223 ? 15.748 42.009 -15.331 1.00 31.36 223 LYS A O 1
ATOM 1697 N N . ALA A 1 224 ? 15.217 40.053 -16.286 1.00 30.56 224 ALA A N 1
ATOM 1698 C CA . ALA A 1 224 ? 16.050 40.210 -17.473 1.00 30.56 224 ALA A CA 1
ATOM 1699 C C . ALA A 1 224 ? 15.239 39.797 -18.708 1.00 30.56 224 ALA A C 1
ATOM 1701 O O . ALA A 1 224 ? 14.749 38.678 -18.837 1.00 30.56 224 ALA A O 1
ATOM 1702 N N . THR A 1 225 ? 15.036 40.788 -19.561 1.00 30.12 225 THR A N 1
ATOM 1703 C CA . THR A 1 225 ? 14.335 40.792 -20.838 1.00 30.12 225 THR A CA 1
ATOM 1704 C C . THR A 1 225 ? 15.004 39.834 -21.825 1.00 30.12 225 THR A C 1
ATOM 1706 O O . THR A 1 225 ? 16.210 39.915 -22.031 1.00 30.12 225 THR A O 1
ATOM 1709 N N . SER A 1 226 ? 14.231 38.981 -22.497 1.00 32.91 226 SER A N 1
ATOM 1710 C CA . SER A 1 226 ? 14.674 38.323 -23.728 1.00 32.91 226 SER A CA 1
ATOM 1711 C C . SER A 1 226 ? 13.501 38.191 -24.693 1.00 32.91 226 SER A C 1
ATOM 1713 O O . SER A 1 226 ? 12.399 37.767 -24.348 1.00 32.91 226 SER A O 1
ATOM 1715 N N . THR A 1 227 ? 13.754 38.689 -25.891 1.00 29.64 227 THR A N 1
ATOM 1716 C CA . THR A 1 227 ? 12.863 38.911 -27.020 1.00 29.64 227 THR A CA 1
ATOM 1717 C C . THR A 1 227 ? 12.413 37.622 -27.712 1.00 29.64 227 THR A C 1
ATOM 1719 O O . THR A 1 227 ? 13.153 36.650 -27.812 1.00 29.64 227 THR A O 1
ATOM 1722 N N . LYS A 1 228 ? 11.193 37.682 -28.262 1.00 32.03 228 LYS A N 1
ATOM 1723 C CA . LYS A 1 228 ? 10.594 36.798 -29.280 1.00 32.03 228 LYS A CA 1
ATOM 1724 C C . LYS A 1 228 ? 11.603 36.153 -30.249 1.00 32.03 228 LYS A C 1
ATOM 1726 O O . LYS A 1 228 ? 12.301 36.874 -30.954 1.00 32.03 228 LYS A O 1
ATOM 1731 N N . ALA A 1 229 ? 11.470 34.842 -30.461 1.00 28.05 229 ALA A N 1
ATOM 1732 C CA . ALA A 1 229 ? 11.591 34.225 -31.785 1.00 28.05 229 ALA A CA 1
ATOM 1733 C C . ALA A 1 229 ? 10.761 32.931 -31.864 1.00 28.05 229 ALA A C 1
ATOM 1735 O O . ALA A 1 229 ? 10.615 32.194 -30.892 1.00 28.05 229 ALA A O 1
ATOM 1736 N N . ALA A 1 230 ? 10.145 32.718 -33.023 1.00 31.06 230 ALA A N 1
ATOM 1737 C CA . ALA A 1 230 ? 9.084 31.759 -33.282 1.00 31.06 230 A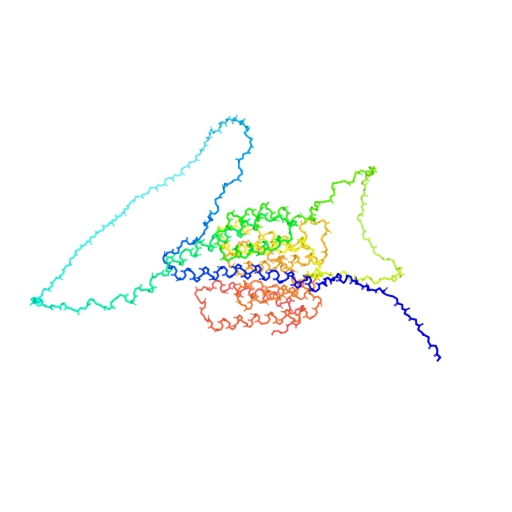LA A CA 1
ATOM 1738 C C . ALA A 1 230 ? 9.583 30.369 -33.734 1.00 31.06 230 ALA A C 1
ATOM 1740 O O . ALA A 1 230 ? 10.616 30.249 -34.378 1.00 31.06 230 ALA A O 1
ATOM 1741 N N . ARG A 1 231 ? 8.760 29.352 -33.425 1.00 32.81 231 ARG A N 1
ATOM 1742 C CA . ARG A 1 231 ? 8.465 28.089 -34.150 1.00 32.81 231 ARG A CA 1
ATOM 1743 C C . ARG A 1 231 ? 9.390 27.685 -35.321 1.00 32.81 231 ARG A C 1
ATOM 1745 O O . ARG A 1 231 ? 9.381 28.386 -36.324 1.00 32.81 231 ARG A O 1
ATOM 1752 N N . LYS A 1 232 ? 9.885 26.429 -35.331 1.00 29.17 232 LYS A N 1
ATOM 1753 C CA . LYS A 1 232 ? 9.334 25.288 -36.126 1.00 29.17 232 LYS A CA 1
ATOM 1754 C C . LYS A 1 232 ? 10.176 23.992 -36.031 1.00 29.17 232 LYS A C 1
ATOM 1756 O O . LYS A 1 232 ? 11.389 24.043 -36.125 1.00 29.17 232 LYS A O 1
ATOM 1761 N N . SER A 1 233 ? 9.450 22.864 -35.997 1.00 28.22 233 SER A N 1
ATOM 1762 C CA . SER A 1 233 ? 9.699 21.541 -36.622 1.00 28.22 233 SER A CA 1
ATOM 1763 C C . SER A 1 233 ? 10.955 20.707 -36.326 1.00 28.22 233 SER A C 1
ATOM 1765 O O . SER A 1 233 ? 12.069 21.185 -36.480 1.00 28.22 233 SER A O 1
ATOM 1767 N N . GLY A 1 234 ? 10.751 19.387 -36.179 1.00 27.08 234 GLY A N 1
ATOM 1768 C CA . GLY A 1 234 ? 11.677 18.406 -36.763 1.00 27.08 234 GLY A CA 1
ATOM 1769 C C . GLY A 1 234 ? 11.881 17.114 -35.978 1.00 27.08 234 GLY A C 1
ATOM 1770 O O . GLY A 1 234 ? 12.850 16.974 -35.249 1.00 27.08 234 GLY A O 1
ATOM 1771 N N . GLN A 1 235 ? 10.999 16.142 -36.186 1.00 32.50 235 GLN A N 1
ATOM 1772 C CA . GLN A 1 235 ? 11.167 14.738 -35.812 1.00 32.50 235 GLN A CA 1
ATOM 1773 C C . GLN A 1 235 ? 12.065 14.033 -36.852 1.00 32.50 235 GLN A C 1
ATOM 1775 O O . GLN A 1 235 ? 11.674 13.998 -38.017 1.00 32.50 235 GLN A O 1
ATOM 1780 N N . LYS A 1 236 ? 13.211 13.436 -36.468 1.00 26.48 236 LYS A N 1
ATOM 1781 C CA . LYS A 1 236 ? 13.754 12.213 -37.112 1.00 26.48 236 LYS A CA 1
ATOM 1782 C C . LYS A 1 236 ? 14.969 11.596 -36.401 1.00 26.48 236 LYS A C 1
ATOM 1784 O O . LYS A 1 236 ? 15.854 12.297 -35.928 1.00 26.48 236 LYS A O 1
ATOM 1789 N N . LEU A 1 237 ? 14.973 10.261 -36.400 1.00 31.23 237 LEU A N 1
ATOM 1790 C CA . LEU A 1 237 ? 16.036 9.335 -35.999 1.00 31.23 237 LEU A CA 1
ATOM 1791 C C . LEU A 1 237 ? 17.334 9.503 -36.817 1.00 31.23 237 LEU A C 1
ATOM 1793 O O . LEU A 1 237 ? 17.249 9.657 -38.034 1.00 31.23 237 LEU A O 1
ATOM 1797 N N . ASN A 1 238 ? 18.504 9.332 -36.183 1.00 28.06 238 ASN A N 1
ATOM 1798 C CA . ASN A 1 238 ? 19.421 8.180 -36.356 1.00 28.06 238 ASN A CA 1
ATOM 1799 C C . ASN A 1 238 ? 20.800 8.427 -35.692 1.00 28.06 238 ASN A C 1
ATOM 1801 O O . ASN A 1 238 ? 21.370 9.507 -35.796 1.00 28.06 238 ASN A O 1
ATOM 1805 N N . GLN A 1 239 ? 21.325 7.385 -35.039 1.00 28.14 239 GLN A N 1
ATOM 1806 C CA . GLN A 1 239 ? 22.738 7.174 -34.657 1.00 28.14 239 GLN A CA 1
ATOM 1807 C C . GLN A 1 239 ? 23.623 6.853 -35.894 1.00 28.14 239 GLN A C 1
ATOM 1809 O O . GLN A 1 239 ? 23.050 6.648 -36.967 1.00 28.14 239 GLN A O 1
ATOM 1814 N N . PRO A 1 240 ? 24.956 6.614 -35.779 1.00 37.94 240 PRO A N 1
ATOM 1815 C CA . PRO A 1 240 ? 25.924 6.943 -34.713 1.00 37.94 240 PRO A CA 1
ATOM 1816 C C . PRO A 1 240 ? 27.198 7.645 -35.249 1.00 37.94 240 PRO A C 1
ATOM 1818 O O . PRO A 1 240 ? 27.584 7.476 -36.403 1.00 37.94 240 PRO A O 1
ATOM 1821 N N . SER A 1 241 ? 27.958 8.314 -34.378 1.00 28.77 241 SER A N 1
ATOM 1822 C CA . SER A 1 241 ? 29.389 8.543 -34.625 1.00 28.77 241 SER A CA 1
ATOM 1823 C C . SER A 1 241 ? 30.189 8.497 -33.329 1.00 28.77 241 SER A C 1
ATOM 1825 O O . SER A 1 241 ? 29.878 9.169 -32.351 1.00 28.77 241 SER A O 1
ATOM 1827 N N . THR A 1 242 ? 31.226 7.672 -33.368 1.00 29.02 242 THR A N 1
ATOM 1828 C CA . THR A 1 242 ? 32.230 7.407 -32.345 1.00 29.02 242 THR A CA 1
ATOM 1829 C C . THR A 1 242 ? 33.092 8.629 -32.033 1.00 29.02 242 THR A C 1
ATOM 1831 O O . THR A 1 242 ? 33.819 9.106 -32.903 1.00 29.02 242 THR A O 1
ATOM 1834 N N . SER A 1 243 ? 33.141 9.034 -30.767 1.00 30.34 243 SER A N 1
ATOM 1835 C CA . SER A 1 243 ? 34.310 9.699 -30.189 1.00 30.34 243 SER A CA 1
ATOM 1836 C C . SER A 1 243 ? 34.474 9.259 -28.734 1.00 30.34 243 SER A C 1
ATOM 1838 O O . SER A 1 243 ? 33.575 9.368 -27.906 1.00 30.34 243 SER A O 1
ATOM 1840 N N . LYS A 1 244 ? 35.639 8.669 -28.446 1.00 34.94 244 LYS A N 1
ATOM 1841 C CA . LYS A 1 244 ? 36.081 8.325 -27.095 1.00 34.94 244 LYS A CA 1
ATOM 1842 C C . LYS A 1 244 ? 36.338 9.619 -26.325 1.00 34.94 244 LYS A C 1
ATOM 1844 O O . LYS A 1 244 ? 37.269 10.344 -26.661 1.00 34.94 244 LYS A O 1
ATOM 1849 N N . SER A 1 245 ? 35.587 9.841 -25.255 1.00 31.42 245 SER A N 1
ATOM 1850 C CA . SER A 1 245 ? 36.007 10.685 -24.140 1.00 31.42 245 SER A CA 1
ATOM 1851 C C . SER A 1 245 ? 35.682 9.965 -22.840 1.00 31.42 245 SER A C 1
ATOM 1853 O O . SER A 1 245 ? 34.538 9.606 -22.577 1.00 31.42 245 SER A O 1
ATOM 1855 N N . SER A 1 246 ? 36.727 9.718 -22.065 1.00 37.06 246 SER A N 1
ATOM 1856 C CA . SER A 1 246 ? 36.707 9.187 -20.710 1.00 37.06 246 SER A CA 1
ATOM 1857 C C . SER A 1 246 ? 35.791 10.002 -19.795 1.00 37.06 246 SER A C 1
ATOM 1859 O O . SER A 1 246 ? 36.054 11.175 -19.537 1.00 37.06 246 SER A O 1
ATOM 1861 N N . GLY A 1 247 ? 34.763 9.347 -19.273 1.00 29.47 247 GLY A N 1
ATOM 1862 C CA . GLY A 1 247 ? 33.931 9.804 -18.170 1.00 29.47 247 GLY A CA 1
ATOM 1863 C C . GLY A 1 247 ? 32.997 8.660 -17.814 1.00 29.47 247 GLY A C 1
ATOM 1864 O O . GLY A 1 247 ? 32.255 8.191 -18.672 1.00 29.47 247 GLY A O 1
ATOM 1865 N N . GLU A 1 248 ? 33.094 8.140 -16.594 1.00 38.12 248 GLU A N 1
ATOM 1866 C CA . GLU A 1 248 ? 32.145 7.163 -16.069 1.00 38.12 248 GLU A CA 1
ATOM 1867 C C . GLU A 1 248 ? 30.735 7.766 -16.126 1.00 38.12 248 GLU A C 1
ATOM 1869 O O . GLU A 1 248 ? 30.336 8.541 -15.258 1.00 38.12 248 GLU A O 1
ATOM 1874 N N . GLU A 1 249 ? 29.961 7.407 -17.151 1.00 36.53 249 GLU A N 1
ATOM 1875 C CA . GLU A 1 249 ? 28.508 7.492 -17.094 1.00 36.53 249 GLU A CA 1
ATOM 1876 C C . GLU A 1 249 ? 28.061 6.520 -16.003 1.00 36.53 249 GLU A C 1
ATOM 1878 O O . GLU A 1 249 ? 27.844 5.326 -16.229 1.00 36.53 249 GLU A O 1
ATOM 1883 N N . ALA A 1 250 ? 27.982 7.029 -14.775 1.00 39.16 250 ALA A N 1
ATOM 1884 C CA . ALA A 1 250 ? 27.268 6.381 -13.698 1.00 39.16 250 ALA A CA 1
ATOM 1885 C C . ALA A 1 250 ? 25.885 6.020 -14.245 1.00 39.16 250 ALA A C 1
ATOM 1887 O O . ALA A 1 250 ? 25.070 6.910 -14.488 1.00 39.16 250 ALA A O 1
ATOM 1888 N N . LYS A 1 251 ? 25.640 4.724 -14.490 1.00 45.34 251 LYS A N 1
ATOM 1889 C CA . LYS A 1 251 ? 24.311 4.197 -14.820 1.00 45.34 251 LYS A CA 1
ATOM 1890 C C . LYS A 1 251 ? 23.334 4.864 -13.866 1.00 45.34 251 LYS A C 1
ATOM 1892 O O . LYS A 1 251 ? 23.399 4.586 -12.667 1.00 45.34 251 LYS A O 1
ATOM 1897 N N . ALA A 1 252 ? 22.498 5.770 -14.372 1.00 46.34 252 ALA A N 1
ATOM 1898 C CA . ALA A 1 252 ? 21.488 6.427 -13.563 1.00 46.34 252 ALA A CA 1
ATOM 1899 C C . ALA A 1 252 ? 20.687 5.310 -12.892 1.00 46.34 252 ALA A C 1
ATOM 1901 O O . ALA A 1 252 ? 20.023 4.520 -13.556 1.00 46.34 252 ALA A O 1
ATOM 1902 N N . SER A 1 253 ? 20.876 5.142 -11.584 1.00 58.16 253 SER A N 1
ATOM 1903 C CA . SER A 1 253 ? 20.203 4.086 -10.846 1.00 58.16 253 SER A CA 1
ATOM 1904 C C . SER A 1 253 ? 18.717 4.402 -10.899 1.00 58.16 253 SER A C 1
ATOM 1906 O O . SER A 1 253 ? 18.278 5.377 -10.289 1.00 58.16 253 SER A O 1
ATOM 1908 N N . ASP A 1 254 ? 17.935 3.551 -11.566 1.00 86.81 254 ASP A N 1
ATOM 1909 C CA . ASP A 1 254 ? 16.466 3.623 -11.640 1.00 86.81 254 ASP A CA 1
ATOM 1910 C C . ASP A 1 254 ? 15.784 3.457 -10.268 1.00 86.81 254 ASP A C 1
ATOM 1912 O O . ASP A 1 254 ? 14.574 3.246 -10.174 1.00 86.81 254 ASP A O 1
ATOM 1916 N N . TRP A 1 255 ? 16.544 3.518 -9.175 1.00 95.50 255 TRP A N 1
ATOM 1917 C CA . TRP A 1 255 ? 16.084 3.416 -7.806 1.00 95.50 255 TRP A CA 1
ATOM 1918 C C . TRP A 1 255 ? 16.772 4.448 -6.907 1.00 95.50 255 TRP A C 1
ATOM 1920 O O . TRP A 1 255 ? 17.971 4.358 -6.631 1.00 95.50 255 TRP A O 1
ATOM 1930 N N . THR A 1 256 ? 15.993 5.391 -6.373 1.00 95.25 256 THR A N 1
ATOM 1931 C CA . THR A 1 256 ? 16.461 6.342 -5.353 1.00 95.25 256 THR A CA 1
ATOM 1932 C C . THR A 1 256 ? 16.543 5.643 -4.002 1.00 95.25 256 THR A C 1
ATOM 1934 O O . THR A 1 256 ? 15.568 5.016 -3.600 1.00 95.25 256 THR A O 1
ATOM 1937 N N . LEU A 1 257 ? 17.644 5.745 -3.252 1.00 94.88 257 LEU A N 1
ATOM 1938 C CA . LEU A 1 257 ? 17.755 5.184 -1.892 1.00 94.88 257 LEU A CA 1
ATOM 1939 C C . LEU A 1 257 ? 16.853 5.911 -0.882 1.00 94.88 257 LEU A C 1
ATOM 1941 O O . LEU A 1 257 ? 16.567 7.089 -1.044 1.00 94.88 257 LEU A O 1
ATOM 1945 N N . ASP A 1 258 ? 16.436 5.230 0.196 1.00 93.75 258 ASP A N 1
ATOM 1946 C CA . ASP A 1 258 ? 15.468 5.775 1.172 1.00 93.75 258 ASP A CA 1
ATOM 1947 C C . ASP A 1 258 ? 15.882 7.149 1.735 1.00 93.75 258 ASP A C 1
ATOM 1949 O O . ASP A 1 258 ? 15.033 8.030 1.863 1.00 93.75 258 ASP A O 1
ATOM 1953 N N . GLY A 1 259 ? 17.170 7.341 2.046 1.00 93.06 259 GLY A N 1
ATOM 1954 C CA . GLY A 1 259 ? 17.693 8.615 2.552 1.00 93.06 259 GLY A CA 1
ATOM 1955 C C . GLY A 1 259 ? 17.650 9.755 1.537 1.00 93.06 259 GLY A C 1
ATOM 1956 O O . GLY A 1 259 ? 17.460 10.894 1.945 1.00 93.06 259 GLY A O 1
ATOM 1957 N N . ASN A 1 260 ? 17.695 9.432 0.242 1.00 94.19 260 ASN A N 1
ATOM 1958 C CA . ASN A 1 260 ? 17.763 10.400 -0.855 1.00 94.19 260 ASN A CA 1
ATOM 1959 C C . ASN A 1 260 ? 16.402 10.693 -1.491 1.00 94.19 260 ASN A C 1
ATOM 1961 O O . ASN A 1 260 ? 16.315 11.581 -2.328 1.00 94.19 260 ASN A O 1
ATOM 1965 N N . VAL A 1 261 ? 15.338 9.962 -1.127 1.00 93.88 261 VAL A N 1
ATOM 1966 C CA . VAL A 1 261 ? 13.996 10.233 -1.671 1.00 93.88 261 VAL A CA 1
ATOM 1967 C C . VAL A 1 261 ? 13.577 11.656 -1.277 1.00 93.88 261 VAL A C 1
ATOM 1969 O O . VAL A 1 261 ? 13.463 11.902 -0.068 1.00 93.88 261 VAL A O 1
ATOM 1972 N N . PRO A 1 262 ? 13.286 12.556 -2.235 1.00 92.75 262 PRO A N 1
ATOM 1973 C CA . PRO A 1 262 ? 12.884 13.927 -1.945 1.00 92.75 262 PRO A CA 1
ATOM 1974 C C . PRO A 1 262 ? 11.630 13.994 -1.079 1.00 92.75 262 PRO A C 1
ATOM 1976 O O . PRO A 1 262 ? 10.752 13.129 -1.151 1.00 92.75 262 PRO A O 1
ATOM 1979 N N . ILE A 1 263 ? 11.512 15.053 -0.278 1.00 92.44 263 ILE A N 1
ATOM 1980 C CA . ILE A 1 263 ? 10.384 15.252 0.641 1.00 92.44 263 ILE A CA 1
ATOM 1981 C C . ILE A 1 263 ? 9.028 15.203 -0.087 1.00 92.44 263 ILE A C 1
ATOM 1983 O O . ILE A 1 263 ? 8.111 14.524 0.380 1.00 92.44 263 ILE A O 1
ATOM 1987 N N . LEU A 1 264 ? 8.930 15.811 -1.276 1.00 92.88 264 LEU A N 1
ATOM 1988 C CA . LEU A 1 264 ? 7.725 15.787 -2.107 1.00 92.88 264 LEU A CA 1
ATOM 1989 C C . LEU A 1 264 ? 7.377 14.357 -2.543 1.00 92.88 264 LEU A C 1
ATOM 1991 O O . LEU A 1 264 ? 6.243 13.914 -2.372 1.00 92.88 264 LEU A O 1
ATOM 1995 N N . THR A 1 265 ? 8.359 13.585 -3.013 1.00 94.88 265 THR A N 1
ATOM 1996 C CA . THR A 1 265 ? 8.181 12.170 -3.374 1.00 94.88 265 THR A CA 1
ATOM 1997 C C . THR A 1 265 ? 7.754 11.337 -2.162 1.00 94.88 265 THR A C 1
ATOM 1999 O O . THR A 1 265 ? 6.846 10.507 -2.257 1.00 94.88 265 THR A O 1
ATOM 2002 N N . ARG A 1 266 ? 8.331 11.579 -0.975 1.00 95.44 266 ARG A N 1
ATOM 2003 C CA . ARG A 1 266 ? 7.902 10.917 0.271 1.00 95.44 266 ARG A CA 1
ATOM 2004 C C . ARG A 1 266 ? 6.453 11.262 0.631 1.00 95.44 266 ARG A C 1
ATOM 2006 O O . ARG A 1 266 ? 5.720 10.364 1.057 1.00 95.44 266 ARG A O 1
ATOM 2013 N N . ALA A 1 267 ? 6.036 12.513 0.437 1.00 95.88 267 ALA A N 1
ATOM 2014 C CA . ALA A 1 267 ? 4.662 12.959 0.646 1.00 95.88 267 ALA A CA 1
ATOM 2015 C C . ALA A 1 267 ? 3.696 12.302 -0.356 1.00 95.88 267 ALA A C 1
ATOM 2017 O O . ALA A 1 267 ? 2.698 11.721 0.073 1.00 95.88 267 ALA A O 1
ATOM 2018 N N . LYS A 1 268 ? 4.035 12.250 -1.654 1.00 96.25 268 LYS A N 1
ATOM 2019 C CA . LYS A 1 268 ? 3.275 11.505 -2.680 1.00 96.25 268 LYS A CA 1
ATOM 2020 C C . LYS A 1 268 ? 3.121 10.024 -2.297 1.00 96.25 268 LYS A C 1
ATOM 2022 O O . LYS A 1 268 ? 2.013 9.486 -2.293 1.00 96.25 268 LYS A O 1
ATOM 2027 N N . ILE A 1 269 ? 4.202 9.369 -1.856 1.00 97.38 269 ILE A N 1
ATOM 2028 C CA . ILE A 1 269 ? 4.173 7.976 -1.367 1.00 97.38 269 ILE A CA 1
ATOM 2029 C C . ILE A 1 269 ? 3.252 7.808 -0.149 1.00 97.38 269 ILE A C 1
ATOM 2031 O O . ILE A 1 269 ? 2.586 6.774 -0.011 1.00 97.38 269 ILE A O 1
ATOM 2035 N N . ALA A 1 270 ? 3.256 8.767 0.778 1.00 97.62 270 ALA A N 1
ATOM 2036 C CA . ALA A 1 270 ? 2.393 8.740 1.952 1.00 97.62 270 ALA A CA 1
ATOM 2037 C C . ALA A 1 270 ? 0.920 8.930 1.565 1.00 97.62 270 ALA A C 1
ATOM 2039 O O . ALA A 1 270 ? 0.086 8.156 2.030 1.00 97.62 270 ALA A O 1
ATOM 2040 N N . ALA A 1 271 ? 0.621 9.857 0.654 1.00 97.69 271 ALA A N 1
ATOM 2041 C CA . ALA A 1 271 ? -0.724 10.132 0.158 1.00 97.69 271 ALA A CA 1
ATOM 2042 C C . ALA A 1 271 ? -1.350 8.927 -0.560 1.00 97.69 271 ALA A C 1
ATOM 2044 O O . ALA A 1 271 ? -2.468 8.539 -0.230 1.00 97.69 271 ALA A O 1
ATOM 2045 N N . VAL A 1 272 ? -0.616 8.249 -1.451 1.00 98.19 272 VAL A N 1
ATOM 2046 C CA . VAL A 1 272 ? -1.116 7.030 -2.123 1.00 98.19 272 VAL A CA 1
ATOM 2047 C C . VAL A 1 272 ? -1.456 5.932 -1.104 1.00 98.19 272 VAL A C 1
ATOM 2049 O O . VAL A 1 272 ? -2.498 5.281 -1.191 1.00 98.19 272 VAL A O 1
ATOM 2052 N N . LYS A 1 273 ? -0.614 5.753 -0.074 1.00 98.06 273 LYS A N 1
ATOM 2053 C CA . LYS A 1 273 ? -0.880 4.802 1.023 1.00 98.06 273 LYS A CA 1
ATOM 2054 C C . LYS A 1 273 ? -2.074 5.217 1.875 1.00 98.06 273 LYS A C 1
ATOM 2056 O O . LYS A 1 273 ? -2.805 4.350 2.349 1.00 98.06 273 LYS A O 1
ATOM 2061 N N . LEU A 1 274 ? -2.248 6.515 2.100 1.00 97.81 274 LEU A N 1
ATOM 2062 C CA . LEU A 1 274 ? -3.386 7.093 2.800 1.00 97.81 274 LEU A CA 1
ATOM 2063 C C . LEU A 1 274 ? -4.680 6.763 2.051 1.00 97.81 274 LEU A C 1
ATOM 2065 O O . LEU A 1 274 ? -5.545 6.112 2.631 1.00 97.81 274 LEU A O 1
ATOM 2069 N N . MET A 1 275 ? -4.750 7.070 0.757 1.00 96.62 275 MET A N 1
ATOM 2070 C CA . MET A 1 275 ? -5.903 6.771 -0.095 1.00 96.62 275 MET A CA 1
ATOM 2071 C C . MET A 1 275 ? -6.266 5.282 -0.086 1.00 96.62 275 MET A C 1
ATOM 2073 O O . MET A 1 275 ? -7.411 4.925 0.179 1.00 96.62 275 MET A O 1
ATOM 2077 N N . ALA A 1 276 ? -5.289 4.395 -0.293 1.00 97.12 276 ALA A N 1
ATOM 2078 C CA . ALA A 1 276 ? -5.545 2.956 -0.304 1.00 97.12 276 ALA A CA 1
ATOM 2079 C C . ALA A 1 276 ? -5.987 2.416 1.064 1.00 97.12 276 ALA A C 1
ATOM 2081 O O . ALA A 1 276 ? -6.875 1.571 1.146 1.00 97.12 276 ALA A O 1
ATOM 2082 N N . ASN A 1 277 ? -5.386 2.897 2.153 1.00 97.12 277 ASN A N 1
ATOM 2083 C CA . ASN A 1 277 ? -5.804 2.529 3.502 1.00 97.12 277 ASN A CA 1
ATOM 2084 C C . ASN A 1 277 ? -7.214 3.022 3.830 1.00 97.12 277 ASN A C 1
ATOM 2086 O O . ASN A 1 277 ? -7.976 2.282 4.449 1.00 97.12 277 ASN A O 1
ATOM 2090 N N . TRP A 1 278 ? -7.535 4.250 3.429 1.00 95.06 278 TRP A N 1
ATOM 2091 C CA . TRP A 1 278 ? -8.846 4.834 3.649 1.00 95.06 278 TRP A CA 1
ATOM 2092 C C . TRP A 1 278 ? -9.923 4.080 2.878 1.00 95.06 278 TRP A C 1
ATOM 2094 O O . TRP A 1 278 ? -10.932 3.741 3.479 1.00 95.06 278 TRP A O 1
ATOM 2104 N N . LEU A 1 279 ? -9.687 3.710 1.611 1.00 94.25 279 LEU A N 1
ATOM 2105 C CA . LEU A 1 279 ? -10.603 2.829 0.880 1.00 94.25 279 LEU A CA 1
ATOM 2106 C C . LEU A 1 279 ? -10.831 1.516 1.638 1.00 94.25 279 LEU A C 1
ATOM 2108 O O . LEU A 1 279 ? -11.966 1.162 1.939 1.00 94.25 279 LEU A O 1
ATOM 2112 N N . VAL A 1 280 ? -9.760 0.835 2.050 1.00 93.81 280 VAL A N 1
ATOM 2113 C CA . VAL A 1 280 ? -9.888 -0.410 2.825 1.00 93.81 280 VAL A CA 1
ATOM 2114 C C . VAL A 1 280 ? -10.748 -0.232 4.086 1.00 93.81 280 VAL A C 1
ATOM 2116 O O . VAL A 1 280 ? -11.546 -1.114 4.400 1.00 93.81 280 VAL A O 1
ATOM 2119 N N . GLY A 1 281 ? -10.626 0.897 4.789 1.00 91.00 281 GLY A N 1
ATOM 2120 C CA . GLY A 1 281 ? -11.500 1.226 5.917 1.00 91.00 281 GLY A CA 1
ATOM 2121 C C . GLY A 1 281 ? -12.931 1.595 5.506 1.00 91.00 281 GLY A C 1
ATOM 2122 O O . GLY A 1 281 ? -13.880 1.193 6.169 1.00 91.00 281 GLY A O 1
ATOM 2123 N N . LEU A 1 282 ? -13.114 2.298 4.388 1.00 86.19 282 LEU A N 1
ATOM 2124 C CA . LEU A 1 282 ? -14.413 2.738 3.871 1.00 86.19 282 LEU A CA 1
ATOM 2125 C C . LEU A 1 282 ? -15.329 1.568 3.480 1.00 86.19 282 LEU A C 1
ATOM 2127 O O . LEU A 1 282 ? -16.541 1.756 3.416 1.00 86.19 282 LEU A O 1
ATOM 2131 N N . LYS A 1 283 ? -14.772 0.377 3.209 1.00 86.06 283 LYS A N 1
ATOM 2132 C CA . LYS A 1 283 ? -15.526 -0.853 2.892 1.00 86.06 283 LYS A CA 1
ATOM 2133 C C . LYS A 1 283 ? -16.610 -0.646 1.819 1.00 86.06 283 LYS A C 1
ATOM 2135 O O . LYS A 1 283 ? -17.731 -1.116 1.961 1.00 86.06 283 LYS A O 1
ATOM 2140 N N . LEU A 1 284 ? -16.273 0.094 0.761 1.00 79.19 284 LEU A N 1
ATOM 2141 C CA . LEU A 1 284 ? -17.166 0.417 -0.365 1.00 79.19 284 LEU A CA 1
ATOM 2142 C C . LEU A 1 284 ? -18.464 1.175 -0.012 1.00 79.19 284 LEU A C 1
ATOM 2144 O O . LEU A 1 284 ? -19.394 1.195 -0.807 1.00 79.19 284 LEU A O 1
ATOM 2148 N N . GLN A 1 285 ? -18.529 1.908 1.102 1.00 80.56 285 GLN A N 1
ATOM 2149 C CA . GLN A 1 285 ? -19.697 2.768 1.372 1.00 80.56 285 GLN A CA 1
ATOM 2150 C C . GLN A 1 285 ? -19.958 3.832 0.286 1.00 80.56 285 GLN A C 1
ATOM 2152 O O . GLN A 1 285 ? -21.060 4.359 0.187 1.00 80.56 285 GLN A O 1
ATOM 2157 N N . ASN A 1 286 ? -18.958 4.161 -0.542 1.00 84.06 286 ASN A N 1
ATOM 2158 C CA . ASN A 1 286 ? -19.116 5.062 -1.678 1.00 84.06 286 ASN A CA 1
ATOM 2159 C C . ASN A 1 286 ? -18.381 4.519 -2.915 1.00 84.06 286 ASN A C 1
ATOM 2161 O O . ASN A 1 286 ? -17.165 4.685 -3.052 1.00 84.06 286 ASN A O 1
ATOM 2165 N N . LYS A 1 287 ? -19.131 3.869 -3.816 1.00 89.06 287 LYS A N 1
ATOM 2166 C CA . LYS A 1 287 ? -18.598 3.255 -5.045 1.00 89.06 287 LYS A CA 1
ATOM 2167 C C . LYS A 1 287 ? -17.916 4.274 -5.963 1.00 89.06 287 LYS A C 1
ATOM 2169 O O . LYS A 1 287 ? -16.823 4.001 -6.449 1.00 89.06 287 LYS A O 1
ATOM 2174 N N . GLN A 1 288 ? -18.504 5.459 -6.131 1.00 90.06 288 GLN A N 1
ATOM 2175 C CA . GLN A 1 288 ? -17.962 6.500 -7.012 1.00 90.06 288 GLN A CA 1
ATOM 2176 C C . GLN A 1 288 ? -16.607 7.021 -6.523 1.00 90.06 288 GLN A C 1
ATOM 2178 O O . GLN A 1 288 ? -15.641 7.086 -7.281 1.00 90.06 288 GLN A O 1
ATOM 2183 N N . VAL A 1 289 ? -16.494 7.320 -5.225 1.00 89.12 289 VAL A N 1
ATOM 2184 C CA . VAL A 1 289 ? -15.223 7.748 -4.619 1.00 89.12 289 VAL A CA 1
ATOM 2185 C C . VAL A 1 289 ? -14.162 6.651 -4.734 1.00 89.12 289 VAL A C 1
ATOM 2187 O O . VAL A 1 289 ? -13.007 6.943 -5.051 1.00 89.12 289 VAL A O 1
ATOM 2190 N N . ALA A 1 290 ? -14.544 5.389 -4.518 1.00 93.00 290 ALA A N 1
ATOM 2191 C CA . ALA A 1 290 ? -13.635 4.264 -4.693 1.00 93.00 290 ALA A CA 1
ATOM 2192 C C . ALA A 1 290 ? -13.124 4.153 -6.135 1.00 93.00 290 ALA A C 1
ATOM 2194 O O . ALA A 1 290 ? -11.916 4.030 -6.332 1.00 93.00 290 ALA A O 1
ATOM 2195 N N . GLN A 1 291 ? -14.009 4.257 -7.130 1.00 94.12 291 GLN A N 1
ATOM 2196 C CA . GLN A 1 291 ? -13.640 4.178 -8.543 1.00 94.12 291 GLN A CA 1
ATOM 2197 C C . GLN A 1 291 ? -12.673 5.298 -8.943 1.00 94.12 291 GLN A C 1
ATOM 2199 O O . GLN A 1 291 ? -11.663 5.021 -9.586 1.00 94.12 291 GLN A O 1
ATOM 2204 N N . VAL A 1 292 ? -12.916 6.541 -8.507 1.00 93.38 292 VAL A N 1
ATOM 2205 C CA . VAL A 1 292 ? -12.019 7.682 -8.775 1.00 93.38 292 VAL A CA 1
ATOM 2206 C C . VAL A 1 292 ? -10.615 7.430 -8.223 1.00 93.38 292 VAL A C 1
ATOM 2208 O O . VAL A 1 292 ? -9.625 7.625 -8.929 1.00 93.38 292 VAL A O 1
ATOM 2211 N N . ILE A 1 293 ? -10.510 6.961 -6.978 1.00 94.44 293 ILE A N 1
ATOM 2212 C CA . ILE A 1 293 ? -9.213 6.706 -6.339 1.00 94.44 293 ILE A CA 1
ATOM 2213 C C . ILE A 1 293 ? -8.507 5.496 -6.964 1.00 94.44 293 ILE A C 1
ATOM 2215 O O . ILE A 1 293 ? -7.301 5.552 -7.200 1.00 94.44 293 ILE A O 1
ATOM 2219 N N . ILE A 1 294 ? -9.228 4.414 -7.267 1.00 96.56 294 ILE A N 1
ATOM 2220 C CA . ILE A 1 294 ? -8.665 3.232 -7.938 1.00 96.56 294 ILE A CA 1
ATOM 2221 C C . ILE A 1 294 ? -8.145 3.612 -9.329 1.00 96.56 294 ILE A C 1
ATOM 2223 O O . ILE A 1 294 ? -7.007 3.283 -9.666 1.00 96.56 294 ILE A O 1
ATOM 2227 N N . ARG A 1 295 ? -8.923 4.380 -10.102 1.00 96.50 295 ARG A N 1
ATOM 2228 C CA . ARG A 1 295 ? -8.513 4.909 -11.409 1.00 96.50 295 ARG A CA 1
ATOM 2229 C C . ARG A 1 295 ? -7.291 5.818 -11.301 1.00 96.50 295 ARG A C 1
ATOM 2231 O O . ARG A 1 295 ? -6.421 5.775 -12.164 1.00 96.50 295 ARG A O 1
ATOM 2238 N N . LEU A 1 296 ? -7.189 6.628 -10.249 1.00 96.50 296 LEU A N 1
ATOM 2239 C CA . LEU A 1 296 ? -6.002 7.445 -10.003 1.00 96.50 296 LEU A CA 1
ATOM 2240 C C . LEU A 1 296 ? -4.765 6.586 -9.711 1.00 96.50 296 LEU A C 1
ATOM 2242 O O . LEU A 1 296 ? -3.710 6.837 -10.282 1.00 96.50 296 LEU A O 1
ATOM 2246 N N . ILE A 1 297 ? -4.884 5.564 -8.857 1.00 97.88 297 ILE A N 1
ATOM 2247 C CA . ILE A 1 297 ? -3.782 4.629 -8.574 1.00 97.88 297 ILE A CA 1
ATOM 2248 C C . ILE A 1 297 ? -3.336 3.929 -9.862 1.00 97.88 297 ILE A C 1
ATOM 2250 O O . ILE A 1 297 ? -2.138 3.820 -10.105 1.00 97.88 297 ILE A O 1
ATOM 2254 N N . HIS A 1 298 ? -4.281 3.501 -10.702 1.00 97.69 298 HIS A N 1
ATOM 2255 C CA . HIS A 1 298 ? -3.986 2.961 -12.030 1.00 97.69 298 HIS A CA 1
ATOM 2256 C C . HIS A 1 298 ? -3.239 3.967 -12.912 1.00 97.69 298 HIS A C 1
ATOM 2258 O O . HIS A 1 298 ? -2.190 3.626 -13.451 1.00 97.69 298 HIS A O 1
ATOM 2264 N N . ARG A 1 299 ? -3.711 5.219 -12.989 1.00 96.88 299 ARG A N 1
ATOM 2265 C CA . ARG A 1 299 ? -3.049 6.303 -13.736 1.00 96.88 299 ARG A CA 1
ATOM 2266 C C . ARG A 1 299 ? -1.610 6.536 -13.296 1.00 96.88 299 ARG A C 1
ATOM 2268 O O . ARG A 1 299 ? -0.751 6.690 -14.151 1.00 96.88 299 ARG A O 1
ATOM 2275 N N . ILE A 1 300 ? -1.334 6.510 -11.991 1.00 97.12 300 ILE A N 1
ATOM 2276 C CA . ILE A 1 300 ? 0.039 6.625 -11.479 1.00 97.12 300 ILE A CA 1
ATOM 2277 C C . ILE A 1 300 ? 0.929 5.519 -12.061 1.00 97.12 300 ILE A C 1
ATOM 2279 O O . ILE A 1 300 ? 2.086 5.772 -12.368 1.00 97.12 300 ILE A O 1
ATOM 2283 N N . ILE A 1 301 ? 0.4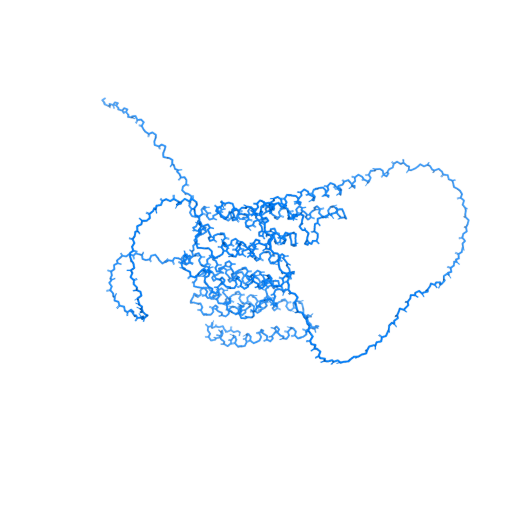08 4.301 -12.220 1.00 96.88 301 ILE A N 1
ATOM 2284 C CA . ILE A 1 301 ? 1.175 3.166 -12.747 1.00 96.88 301 ILE A CA 1
ATOM 2285 C C . ILE A 1 301 ? 1.432 3.332 -14.247 1.00 96.88 301 ILE A C 1
ATOM 2287 O O . ILE A 1 301 ? 2.573 3.202 -14.671 1.00 96.88 301 ILE A O 1
ATOM 2291 N N . VAL A 1 302 ? 0.395 3.630 -15.038 1.00 95.50 302 VAL A N 1
ATOM 2292 C CA . VAL A 1 302 ? 0.515 3.702 -16.509 1.00 95.50 302 VAL A CA 1
ATOM 2293 C C . VAL A 1 302 ? 1.185 4.980 -17.020 1.00 95.50 302 VAL A C 1
ATOM 2295 O O . VAL A 1 302 ? 1.626 5.004 -18.161 1.00 95.50 302 VAL A O 1
ATOM 2298 N N . HIS A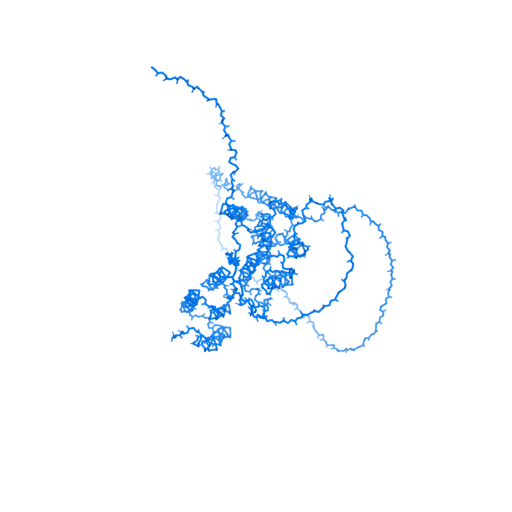 1 303 ? 1.283 6.026 -16.194 1.00 94.62 303 HIS A N 1
ATOM 2299 C CA . HIS A 1 303 ? 2.065 7.239 -16.474 1.00 94.62 303 HIS A CA 1
ATOM 2300 C C . HIS A 1 303 ? 3.433 7.213 -15.781 1.00 94.62 303 HIS A C 1
ATOM 2302 O O . HIS A 1 303 ? 3.938 8.222 -15.302 1.00 94.62 303 HIS A O 1
ATOM 2308 N N . ASP A 1 304 ? 4.006 6.023 -15.656 1.00 93.50 304 ASP A N 1
ATOM 2309 C CA . ASP A 1 304 ? 5.340 5.768 -15.131 1.00 93.50 304 ASP A CA 1
ATOM 2310 C C . ASP A 1 304 ? 5.668 6.344 -13.738 1.00 93.50 304 ASP A C 1
ATOM 2312 O O . ASP A 1 304 ? 6.830 6.405 -13.339 1.00 93.50 304 ASP A O 1
ATOM 2316 N N . GLY A 1 305 ? 4.664 6.695 -12.937 1.00 92.81 305 GLY A N 1
ATOM 2317 C CA . GLY A 1 305 ? 4.817 7.332 -11.629 1.00 92.81 305 GLY A CA 1
ATOM 2318 C C . GLY A 1 305 ? 4.802 8.863 -11.669 1.00 92.81 305 GLY A C 1
ATOM 2319 O O . GLY A 1 305 ? 4.720 9.474 -10.603 1.00 92.81 305 GLY A O 1
ATOM 2320 N N . ASP A 1 306 ? 4.829 9.478 -12.853 1.00 91.69 306 ASP A N 1
ATOM 2321 C CA . ASP A 1 306 ? 4.755 10.926 -13.046 1.00 91.69 306 ASP A CA 1
ATOM 2322 C C . ASP A 1 306 ? 3.386 11.340 -13.614 1.00 91.69 306 ASP A C 1
ATOM 2324 O O . ASP A 1 306 ? 3.119 11.258 -14.810 1.00 91.69 306 ASP A O 1
ATOM 2328 N N . LEU A 1 307 ? 2.497 11.814 -12.737 1.00 89.25 307 LEU A N 1
ATOM 2329 C CA . LEU A 1 307 ? 1.168 12.280 -13.139 1.00 89.25 307 LEU A CA 1
ATOM 2330 C C . LEU A 1 307 ? 1.177 13.626 -13.872 1.00 89.25 307 LEU A C 1
ATOM 2332 O O . LEU A 1 307 ? 0.163 13.965 -14.481 1.00 89.25 307 LEU A O 1
ATOM 2336 N N . THR A 1 308 ? 2.252 14.414 -13.783 1.00 85.06 308 THR A N 1
ATOM 2337 C CA . THR A 1 308 ? 2.308 15.718 -14.461 1.00 85.06 308 THR A CA 1
ATOM 2338 C C . THR A 1 308 ? 2.801 15.572 -15.893 1.00 85.06 308 THR A C 1
ATOM 2340 O O . THR A 1 308 ? 2.456 16.398 -16.738 1.00 85.06 308 THR A O 1
ATOM 2343 N N . GLY A 1 309 ? 3.566 14.511 -16.177 1.00 79.38 309 GLY A N 1
ATOM 2344 C CA . GLY A 1 309 ? 4.138 14.235 -17.492 1.00 79.38 309 GLY A CA 1
ATOM 2345 C C . GLY A 1 309 ? 5.140 15.298 -17.942 1.00 79.38 309 GLY A C 1
ATOM 2346 O O . GLY A 1 309 ? 5.431 15.399 -19.132 1.00 79.38 309 GLY A O 1
ATOM 2347 N N . LYS A 1 310 ? 5.634 16.120 -17.008 1.00 82.69 310 LYS A N 1
ATOM 2348 C CA . LYS A 1 310 ? 6.568 17.214 -17.293 1.00 82.69 310 LYS A CA 1
ATOM 2349 C C . LYS A 1 310 ? 8.030 16.801 -17.132 1.00 82.69 310 LYS A C 1
ATOM 2351 O O . LYS A 1 310 ? 8.909 17.567 -17.512 1.00 82.69 310 LYS A O 1
ATOM 2356 N N . GLY A 1 311 ? 8.300 15.612 -16.584 1.00 81.38 311 GLY A N 1
ATOM 2357 C CA . GLY A 1 311 ? 9.658 15.076 -16.474 1.00 81.38 311 GLY A CA 1
ATOM 2358 C C . GLY A 1 311 ? 10.507 15.719 -15.373 1.00 81.38 311 GLY A C 1
ATOM 2359 O O . GLY A 1 311 ? 11.728 15.612 -15.407 1.00 81.38 311 GLY A O 1
ATOM 2360 N N . HIS A 1 312 ? 9.885 16.375 -14.387 1.00 85.62 312 HIS A N 1
ATOM 2361 C CA . HIS A 1 312 ? 10.596 16.966 -13.242 1.00 85.62 312 HIS A CA 1
ATOM 2362 C C . HIS A 1 312 ? 11.004 15.933 -12.181 1.00 85.62 312 HIS A C 1
ATOM 2364 O O . HIS A 1 312 ? 11.823 16.220 -11.309 1.00 85.62 312 HIS A O 1
ATOM 2370 N N . MET A 1 313 ? 10.429 14.730 -12.225 1.00 90.62 313 MET A N 1
ATOM 2371 C CA . MET A 1 313 ? 10.704 13.679 -11.253 1.00 90.62 313 MET A CA 1
ATOM 2372 C C . MET A 1 313 ? 11.818 12.754 -11.759 1.00 90.62 313 MET A C 1
ATOM 2374 O O . MET A 1 313 ? 11.798 12.318 -12.906 1.00 90.62 313 MET A O 1
ATOM 2378 N N . SER A 1 314 ? 12.791 12.433 -10.901 1.00 92.50 314 SER A N 1
ATOM 2379 C CA . SER A 1 314 ? 13.884 11.524 -11.270 1.00 92.50 314 SER A CA 1
ATOM 2380 C C . SER A 1 314 ? 13.368 10.108 -11.575 1.00 92.50 314 SER A C 1
ATOM 2382 O O . SER A 1 314 ? 12.382 9.664 -10.981 1.00 92.50 314 SER A O 1
ATOM 2384 N N . LEU A 1 315 ? 14.069 9.353 -12.433 1.00 93.88 315 LEU A N 1
ATOM 2385 C CA . LEU A 1 315 ? 13.712 7.957 -12.752 1.00 93.88 315 LEU A CA 1
ATOM 2386 C C . LEU A 1 315 ? 13.609 7.083 -11.493 1.00 93.88 315 LEU A C 1
ATOM 2388 O O . LEU A 1 315 ? 12.694 6.269 -11.353 1.00 93.88 315 LEU A O 1
ATOM 2392 N N . GLY A 1 316 ? 14.510 7.297 -10.531 1.00 95.62 316 GLY A N 1
ATOM 2393 C CA . GLY A 1 316 ? 14.483 6.611 -9.246 1.00 95.62 316 GLY A CA 1
ATOM 2394 C C . GLY A 1 316 ? 13.230 6.912 -8.423 1.00 95.62 316 GLY A C 1
ATOM 2395 O O . GLY A 1 316 ? 12.653 6.001 -7.825 1.00 95.62 316 GLY A O 1
ATOM 2396 N N . ASP A 1 317 ? 12.766 8.161 -8.418 1.00 95.19 317 ASP A N 1
ATOM 2397 C CA . ASP A 1 317 ? 11.556 8.572 -7.705 1.00 95.19 317 ASP A CA 1
ATOM 2398 C C . ASP A 1 317 ? 10.288 8.089 -8.410 1.00 95.19 317 ASP A C 1
ATOM 2400 O O . ASP A 1 317 ? 9.354 7.627 -7.750 1.00 95.19 317 ASP A O 1
ATOM 2404 N N . MET A 1 318 ? 10.288 8.095 -9.744 1.00 96.31 318 MET A N 1
ATOM 2405 C CA . MET A 1 318 ? 9.250 7.487 -10.581 1.00 96.31 318 MET A CA 1
ATOM 2406 C C . MET A 1 318 ? 9.060 6.015 -10.221 1.00 96.31 318 MET A C 1
ATOM 2408 O O . MET A 1 318 ? 7.953 5.601 -9.866 1.00 96.31 318 MET A O 1
ATOM 2412 N N . SER A 1 319 ? 10.149 5.250 -10.142 1.00 97.69 319 SER A N 1
ATOM 2413 C CA . SER A 1 319 ? 10.125 3.853 -9.694 1.00 97.69 319 SER A CA 1
ATOM 2414 C C . SER A 1 319 ? 9.555 3.690 -8.278 1.00 97.69 319 SER A C 1
ATOM 2416 O O . SER A 1 319 ? 8.762 2.779 -8.014 1.00 97.69 319 SER A O 1
ATOM 2418 N N . ARG A 1 320 ? 9.889 4.593 -7.343 1.00 97.88 320 ARG A N 1
ATOM 2419 C CA . ARG A 1 320 ? 9.324 4.577 -5.980 1.00 97.88 320 ARG A CA 1
ATOM 2420 C C . ARG A 1 320 ? 7.812 4.800 -5.983 1.00 97.88 320 ARG A C 1
ATOM 2422 O O . ARG A 1 320 ? 7.105 4.128 -5.221 1.00 97.88 320 ARG A O 1
ATOM 2429 N N . VAL A 1 321 ? 7.332 5.730 -6.808 1.00 97.62 321 VAL A N 1
ATOM 2430 C CA . VAL A 1 321 ? 5.914 6.085 -6.932 1.00 97.62 321 VAL A CA 1
ATOM 2431 C C . VAL A 1 321 ? 5.119 4.966 -7.625 1.00 97.62 321 VAL A C 1
ATOM 2433 O O . VAL A 1 321 ? 4.080 4.552 -7.099 1.00 97.62 321 VAL A O 1
ATOM 2436 N N . ARG A 1 322 ? 5.641 4.370 -8.707 1.00 98.00 322 ARG A N 1
ATOM 2437 C CA . ARG A 1 322 ? 5.039 3.184 -9.347 1.00 98.00 322 ARG A CA 1
ATOM 2438 C C . ARG A 1 322 ? 4.887 2.027 -8.371 1.00 98.00 322 ARG A C 1
ATOM 2440 O O . ARG A 1 322 ? 3.795 1.477 -8.226 1.00 98.00 322 ARG A O 1
ATOM 2447 N N . LEU A 1 323 ? 5.944 1.701 -7.619 1.00 98.56 323 LEU A N 1
ATOM 2448 C CA . LEU A 1 323 ? 5.891 0.601 -6.655 1.00 98.56 323 LEU A CA 1
ATOM 2449 C C . LEU A 1 323 ? 4.831 0.827 -5.571 1.00 98.56 323 LEU A C 1
ATOM 2451 O O . LEU A 1 323 ? 4.113 -0.107 -5.195 1.00 98.56 323 LEU A O 1
ATOM 2455 N N . VAL A 1 324 ? 4.729 2.041 -5.015 1.00 98.56 324 VAL A N 1
ATOM 2456 C CA . VAL A 1 324 ? 3.701 2.304 -3.998 1.00 98.56 324 VAL A CA 1
ATOM 2457 C C . VAL A 1 324 ? 2.299 2.224 -4.586 1.00 98.56 324 VAL A C 1
ATOM 2459 O O . VAL A 1 324 ? 1.428 1.676 -3.913 1.00 98.56 324 VAL A O 1
ATOM 2462 N N . ALA A 1 325 ? 2.077 2.692 -5.813 1.00 98.62 325 ALA A N 1
ATOM 2463 C CA . ALA A 1 325 ? 0.785 2.578 -6.476 1.00 98.62 325 ALA A CA 1
ATOM 2464 C C . ALA A 1 325 ? 0.421 1.107 -6.731 1.00 98.62 325 ALA A C 1
ATOM 2466 O O . ALA A 1 325 ? -0.622 0.649 -6.267 1.00 98.62 325 ALA A O 1
ATOM 2467 N N . ALA A 1 326 ? 1.325 0.327 -7.326 1.00 98.62 326 ALA A N 1
ATOM 2468 C CA . ALA A 1 326 ? 1.102 -1.085 -7.630 1.00 98.62 326 ALA A CA 1
ATOM 2469 C C . ALA A 1 326 ? 0.865 -1.939 -6.370 1.00 98.62 326 ALA A C 1
ATOM 2471 O O . ALA A 1 326 ? -0.063 -2.745 -6.303 1.00 98.62 326 ALA A O 1
ATOM 2472 N N . THR A 1 327 ? 1.646 -1.726 -5.308 1.00 98.69 327 THR A N 1
ATOM 2473 C CA . THR A 1 327 ? 1.429 -2.446 -4.038 1.00 98.69 327 THR A CA 1
ATOM 2474 C C . THR A 1 327 ? 0.170 -1.982 -3.297 1.00 98.69 327 THR A C 1
ATOM 2476 O O . THR A 1 327 ? -0.447 -2.774 -2.582 1.00 98.69 327 THR A O 1
ATOM 2479 N N . SER A 1 328 ? -0.249 -0.727 -3.481 1.00 98.56 328 SER A N 1
ATOM 2480 C CA . SER A 1 328 ? -1.519 -0.209 -2.956 1.00 98.56 328 SER A CA 1
ATOM 2481 C C . SER A 1 328 ? -2.721 -0.775 -3.712 1.00 98.56 328 SER A C 1
ATOM 2483 O O . SER A 1 328 ? -3.717 -1.122 -3.082 1.00 98.56 328 SER A O 1
ATOM 2485 N N . TRP A 1 329 ? -2.600 -0.972 -5.026 1.00 98.19 329 TRP A N 1
ATOM 2486 C CA . TRP A 1 329 ? -3.589 -1.686 -5.828 1.00 98.19 329 TRP A CA 1
ATOM 2487 C C . TRP A 1 329 ? -3.804 -3.109 -5.317 1.00 98.19 329 TRP A C 1
ATOM 2489 O O . TRP A 1 329 ? -4.932 -3.480 -5.006 1.00 98.19 329 TRP A O 1
ATOM 2499 N N . LEU A 1 330 ? -2.730 -3.894 -5.145 1.00 98.19 330 LEU A N 1
ATOM 2500 C CA . LEU A 1 330 ? -2.834 -5.250 -4.584 1.00 98.19 330 LEU A CA 1
ATOM 2501 C C . LEU A 1 330 ? -3.465 -5.239 -3.187 1.00 98.19 330 LEU A C 1
ATOM 2503 O O . LEU A 1 330 ? -4.218 -6.141 -2.826 1.00 98.19 330 LEU A O 1
ATOM 2507 N N . LYS A 1 331 ? -3.188 -4.205 -2.385 1.00 97.75 331 LYS A N 1
ATOM 2508 C CA . LYS A 1 331 ? -3.827 -4.050 -1.079 1.00 97.75 331 LYS A CA 1
ATOM 2509 C C . LYS A 1 331 ? -5.347 -3.898 -1.198 1.00 97.75 331 LYS A C 1
ATOM 2511 O O . LYS A 1 331 ? -6.042 -4.550 -0.425 1.00 97.75 331 LYS A O 1
ATOM 2516 N N . ILE A 1 332 ? -5.829 -3.062 -2.116 1.00 97.19 332 ILE A N 1
ATOM 2517 C CA . ILE A 1 332 ? -7.262 -2.839 -2.365 1.00 97.19 332 ILE A CA 1
ATOM 2518 C C . ILE A 1 332 ? -7.905 -4.117 -2.916 1.00 97.19 332 ILE A C 1
ATOM 2520 O O . ILE A 1 332 ? -8.917 -4.564 -2.387 1.00 97.19 332 ILE A O 1
ATOM 2524 N N . ALA A 1 333 ? -7.261 -4.759 -3.893 1.00 95.94 333 ALA A N 1
ATOM 2525 C CA . ALA A 1 333 ? -7.739 -5.979 -4.539 1.00 95.94 333 ALA A CA 1
ATOM 2526 C C . ALA A 1 333 ? -7.895 -7.181 -3.592 1.00 95.94 333 ALA A C 1
ATOM 2528 O O . ALA A 1 333 ? -8.659 -8.092 -3.887 1.00 95.94 333 ALA A O 1
ATOM 2529 N N . ASN A 1 334 ? -7.219 -7.189 -2.436 1.00 94.44 334 ASN A N 1
ATOM 2530 C CA . ASN A 1 334 ? -7.436 -8.217 -1.408 1.00 94.44 334 ASN A CA 1
ATOM 2531 C C . ASN A 1 334 ? -8.872 -8.238 -0.854 1.00 94.44 334 ASN A C 1
ATOM 2533 O O . ASN A 1 334 ? -9.254 -9.192 -0.179 1.00 94.44 334 ASN A O 1
ATOM 2537 N N . PHE A 1 335 ? -9.642 -7.167 -1.045 1.00 92.12 335 PHE A N 1
ATOM 2538 C CA . PHE A 1 335 ? -11.001 -7.049 -0.536 1.00 92.12 335 PHE A CA 1
ATOM 2539 C C . PHE A 1 335 ? -11.992 -7.260 -1.678 1.00 92.12 335 PHE A C 1
ATOM 2541 O O . PHE A 1 335 ? -12.105 -6.424 -2.571 1.00 92.12 335 PHE A O 1
ATOM 2548 N N . GLN A 1 336 ? -12.729 -8.373 -1.624 1.00 87.31 336 GLN A N 1
ATOM 2549 C CA . GLN A 1 336 ? -13.588 -8.847 -2.719 1.00 87.31 336 GLN A CA 1
ATOM 2550 C C . GLN A 1 336 ? -14.662 -7.845 -3.148 1.00 87.31 336 GLN A C 1
ATOM 2552 O O . GLN A 1 336 ? -15.000 -7.778 -4.322 1.00 87.31 336 GLN A O 1
ATOM 2557 N N . PHE A 1 337 ? -15.146 -7.000 -2.236 1.00 88.75 337 PHE A N 1
ATOM 2558 C CA . PHE A 1 337 ? -16.112 -5.958 -2.584 1.00 88.75 337 PHE A CA 1
ATOM 2559 C C . PHE A 1 337 ? -15.556 -4.922 -3.581 1.00 88.75 337 PHE A C 1
ATOM 2561 O O . PHE A 1 337 ? -16.327 -4.283 -4.283 1.00 88.75 337 PHE A O 1
ATOM 2568 N N . TYR A 1 338 ? -14.234 -4.775 -3.730 1.00 92.56 338 TYR A N 1
ATOM 2569 C CA . TYR A 1 338 ? -13.657 -3.924 -4.780 1.00 92.56 338 TYR A CA 1
ATOM 2570 C C . TYR A 1 338 ? -13.547 -4.590 -6.153 1.00 92.56 338 TYR A C 1
ATOM 2572 O O . TYR A 1 338 ? -13.237 -3.890 -7.116 1.00 92.56 338 TYR A O 1
ATOM 2580 N N . ALA A 1 339 ? -13.813 -5.895 -6.273 1.00 88.31 339 ALA A N 1
ATOM 2581 C CA . ALA A 1 339 ? -13.681 -6.615 -7.539 1.00 88.31 339 ALA A CA 1
ATOM 2582 C C . ALA A 1 339 ? -14.557 -6.004 -8.646 1.00 88.31 339 ALA A C 1
ATOM 2584 O O . ALA A 1 339 ? -14.084 -5.815 -9.758 1.00 88.31 339 ALA A O 1
ATOM 2585 N N . GLU A 1 340 ? -15.787 -5.596 -8.322 1.00 87.31 340 GLU A N 1
ATOM 2586 C CA . GLU A 1 340 ? -16.717 -4.970 -9.278 1.00 87.31 340 GLU A CA 1
ATOM 2587 C C . GLU A 1 340 ? -16.365 -3.519 -9.644 1.00 87.31 340 GLU A C 1
ATOM 2589 O O . GLU A 1 340 ? -16.931 -2.954 -10.577 1.00 87.31 340 GLU A O 1
ATOM 2594 N N . VAL A 1 341 ? -15.478 -2.878 -8.879 1.00 92.50 341 VAL A N 1
ATOM 2595 C CA . VAL A 1 341 ? -15.028 -1.498 -9.134 1.00 92.50 341 VAL A CA 1
ATOM 2596 C C . VAL A 1 341 ? -13.767 -1.484 -9.992 1.00 92.50 341 VAL A C 1
ATOM 2598 O O . VAL A 1 341 ? -13.484 -0.503 -10.678 1.00 92.50 341 VAL A O 1
ATOM 2601 N N . ILE A 1 342 ? -12.983 -2.560 -9.932 1.00 92.94 342 ILE A N 1
ATOM 2602 C CA . ILE A 1 342 ? -11.749 -2.702 -10.690 1.00 92.94 342 ILE A CA 1
ATOM 2603 C C . ILE A 1 342 ? -12.094 -3.180 -12.100 1.00 92.94 342 ILE A C 1
ATOM 2605 O O . ILE A 1 342 ? -12.437 -4.339 -12.316 1.00 92.94 342 ILE A O 1
ATOM 2609 N N . GLU A 1 343 ? -11.956 -2.289 -13.080 1.00 90.00 343 GLU A N 1
ATOM 2610 C CA . GLU A 1 343 ? -12.141 -2.655 -14.481 1.00 90.00 343 GLU A CA 1
ATOM 2611 C C . GLU A 1 343 ? -11.068 -3.657 -14.937 1.00 90.00 343 GLU A C 1
ATOM 2613 O O . GLU A 1 343 ? -9.877 -3.531 -14.622 1.00 90.00 343 GLU A O 1
ATOM 2618 N N . VAL A 1 344 ? -11.481 -4.637 -15.746 1.00 86.81 344 VAL A N 1
ATOM 2619 C CA . VAL A 1 344 ? -10.592 -5.685 -16.272 1.00 86.81 344 VAL A CA 1
ATOM 2620 C C . VAL A 1 344 ? -9.419 -5.079 -17.049 1.00 86.81 344 VAL A C 1
ATOM 2622 O O . VAL A 1 344 ? -8.277 -5.495 -16.852 1.00 86.81 344 VAL A O 1
ATOM 2625 N N . GLY A 1 345 ? -9.671 -4.049 -17.865 1.00 86.44 345 GLY A N 1
ATOM 2626 C CA . GLY A 1 345 ? -8.628 -3.357 -18.629 1.00 86.44 345 GLY A CA 1
ATOM 2627 C C . GLY A 1 345 ? -7.575 -2.675 -17.746 1.00 86.44 345 GLY A C 1
ATOM 2628 O O . GLY A 1 345 ? -6.388 -2.663 -18.082 1.00 86.44 345 GLY A O 1
ATOM 2629 N N . TRP A 1 346 ? -7.964 -2.164 -16.572 1.00 93.56 346 TRP A N 1
ATOM 2630 C CA . TRP A 1 346 ? -7.013 -1.592 -15.613 1.00 93.56 346 TRP A CA 1
ATOM 2631 C C . TRP A 1 346 ? -6.160 -2.675 -14.952 1.00 93.56 346 TRP A C 1
ATOM 2633 O O . TRP A 1 346 ? -4.955 -2.498 -14.790 1.00 93.56 346 TRP A O 1
ATOM 2643 N N . CYS A 1 347 ? -6.762 -3.817 -14.609 1.00 91.00 347 CYS A N 1
ATOM 2644 C CA . CYS A 1 347 ? -6.031 -4.958 -14.057 1.00 91.00 347 CYS A CA 1
ATOM 2645 C C . CYS A 1 347 ? -5.010 -5.520 -15.065 1.00 91.00 347 CYS A C 1
ATOM 2647 O O . CYS A 1 347 ? -3.851 -5.747 -14.712 1.00 91.00 347 CYS A O 1
ATOM 2649 N N . GLN A 1 348 ? -5.416 -5.671 -16.331 1.00 88.06 348 GLN A N 1
ATOM 2650 C CA . GLN A 1 348 ? -4.548 -6.124 -17.421 1.00 88.06 348 GLN A CA 1
ATOM 2651 C C . GLN A 1 348 ? -3.371 -5.173 -17.645 1.00 88.06 348 GLN A C 1
ATOM 2653 O O . GLN A 1 348 ? -2.225 -5.608 -17.643 1.00 88.06 348 GLN A O 1
ATOM 2658 N N . SER A 1 349 ? -3.618 -3.872 -17.777 1.00 90.00 349 SER A N 1
ATOM 2659 C CA . SER A 1 349 ? -2.532 -2.899 -17.966 1.00 90.00 349 SER A CA 1
ATOM 2660 C C . SER A 1 349 ? -1.602 -2.810 -16.750 1.00 90.00 349 SER A C 1
ATOM 2662 O O . SER A 1 349 ? -0.388 -2.769 -16.922 1.00 90.00 349 SER A O 1
ATOM 2664 N N . MET A 1 350 ? -2.130 -2.872 -15.521 1.00 94.19 350 MET A N 1
ATOM 2665 C CA . MET A 1 350 ? -1.299 -2.885 -14.310 1.00 94.19 350 MET A CA 1
ATOM 2666 C C . MET A 1 350 ? -0.387 -4.117 -14.232 1.00 94.19 350 MET A C 1
ATOM 2668 O O . MET A 1 350 ? 0.726 -4.014 -13.720 1.00 94.19 350 MET A O 1
ATOM 2672 N N . SER A 1 351 ? -0.811 -5.273 -14.754 1.00 92.69 351 SER A N 1
ATOM 2673 C CA . SER A 1 351 ? -0.023 -6.512 -14.671 1.00 92.69 351 SER A CA 1
ATOM 2674 C C . SER A 1 351 ? 1.395 -6.400 -15.255 1.00 92.69 351 SER A C 1
ATOM 2676 O O . SER A 1 351 ? 2.302 -7.091 -14.785 1.00 92.69 351 SER A O 1
ATOM 2678 N N . TYR A 1 352 ? 1.620 -5.458 -16.179 1.00 92.94 352 TYR A N 1
ATOM 2679 C CA . TYR A 1 352 ? 2.931 -5.141 -16.747 1.00 92.94 352 TYR A CA 1
ATOM 2680 C C . TYR A 1 352 ? 3.938 -4.557 -15.744 1.00 92.94 352 TYR A C 1
ATOM 2682 O O . TYR A 1 352 ? 5.124 -4.513 -16.056 1.00 92.94 352 TYR A O 1
ATOM 2690 N N . VAL A 1 353 ? 3.540 -4.210 -14.511 1.00 96.94 353 VAL A N 1
ATOM 2691 C CA . VAL A 1 353 ? 4.486 -3.900 -13.415 1.00 96.94 353 VAL A CA 1
ATOM 2692 C C . VAL A 1 353 ? 5.440 -5.074 -13.140 1.00 96.94 353 VAL A C 1
ATOM 2694 O O . VAL A 1 353 ? 6.562 -4.881 -12.673 1.00 96.94 353 VAL A O 1
ATOM 2697 N N . MET A 1 354 ? 5.049 -6.305 -13.483 1.00 95.88 354 MET A N 1
ATOM 2698 C CA . MET A 1 354 ? 5.949 -7.467 -13.473 1.00 95.88 354 MET A CA 1
ATOM 2699 C C . MET A 1 354 ? 7.162 -7.311 -14.399 1.00 95.88 354 MET A C 1
ATOM 2701 O O . MET A 1 354 ? 8.196 -7.921 -14.137 1.00 95.88 354 MET A O 1
ATOM 2705 N N . CYS A 1 355 ? 7.042 -6.480 -15.434 1.00 95.31 355 CYS A N 1
ATOM 2706 C CA . CYS A 1 355 ? 8.083 -6.128 -16.395 1.00 95.31 355 CYS A CA 1
ATOM 2707 C C . CYS A 1 355 ? 8.640 -4.713 -16.180 1.00 95.31 355 CYS A C 1
ATOM 2709 O O . CYS A 1 355 ? 9.260 -4.177 -17.094 1.00 95.31 355 CYS A O 1
ATOM 2711 N N . ASP A 1 356 ? 8.427 -4.095 -15.010 1.00 97.44 356 ASP A N 1
ATOM 2712 C CA . ASP A 1 356 ? 8.920 -2.739 -14.725 1.00 97.44 356 ASP A CA 1
ATOM 2713 C C . ASP A 1 356 ? 10.421 -2.617 -15.048 1.00 97.44 356 ASP A C 1
ATOM 2715 O O . ASP A 1 356 ? 11.173 -3.542 -14.718 1.00 97.44 356 ASP A O 1
ATOM 2719 N N . PRO A 1 357 ? 10.896 -1.516 -15.660 1.00 95.12 357 PRO A N 1
ATOM 2720 C CA . PRO A 1 357 ? 12.316 -1.351 -15.974 1.00 95.12 357 PRO A CA 1
ATOM 2721 C C . PRO A 1 357 ? 13.206 -1.460 -14.727 1.00 95.12 357 PRO A C 1
ATOM 2723 O O . PRO A 1 357 ? 14.269 -2.084 -14.776 1.00 95.12 357 PRO A O 1
ATOM 2726 N N . CYS A 1 358 ? 12.733 -0.972 -13.576 1.00 96.44 358 CYS A N 1
ATOM 2727 C CA . CYS A 1 358 ? 13.472 -0.996 -12.323 1.00 96.44 358 CYS A CA 1
ATOM 2728 C C . CYS A 1 358 ? 13.396 -2.382 -11.642 1.00 96.44 358 CYS A C 1
ATOM 2730 O O . CYS A 1 358 ? 12.318 -2.801 -11.194 1.00 96.44 358 CYS A O 1
ATOM 2732 N N . PRO A 1 359 ? 14.529 -3.092 -11.451 1.00 96.38 359 PRO A N 1
ATOM 2733 C CA . PRO A 1 359 ? 14.544 -4.407 -10.803 1.00 96.38 359 PRO A CA 1
ATOM 2734 C C . PRO A 1 359 ? 13.960 -4.402 -9.385 1.00 96.38 359 PRO A C 1
ATOM 2736 O O . PRO A 1 359 ? 13.248 -5.332 -9.004 1.00 96.38 359 PRO A O 1
ATOM 2739 N N . ASN A 1 360 ? 14.192 -3.333 -8.616 1.00 96.88 360 ASN A N 1
ATOM 2740 C CA . ASN A 1 360 ? 13.649 -3.186 -7.266 1.00 96.88 360 ASN A CA 1
ATOM 2741 C C . ASN A 1 360 ? 12.116 -3.126 -7.258 1.00 96.88 360 ASN A C 1
ATOM 2743 O O . ASN A 1 360 ? 11.492 -3.649 -6.328 1.00 96.88 360 ASN A O 1
ATOM 2747 N N . VAL A 1 361 ? 11.504 -2.511 -8.279 1.00 98.19 361 VAL A N 1
ATOM 2748 C CA . VAL A 1 361 ? 10.044 -2.475 -8.422 1.00 98.19 361 VAL A CA 1
ATOM 2749 C C . VAL A 1 361 ? 9.527 -3.876 -8.712 1.00 98.19 361 VAL A C 1
ATOM 2751 O O . VAL A 1 361 ? 8.673 -4.356 -7.963 1.00 98.19 361 VAL A O 1
ATOM 2754 N N . ARG A 1 362 ? 10.098 -4.563 -9.714 1.00 97.75 362 ARG A N 1
ATOM 2755 C CA . ARG A 1 362 ? 9.713 -5.938 -10.075 1.00 97.75 362 ARG A CA 1
ATOM 2756 C C . ARG A 1 362 ? 9.796 -6.877 -8.877 1.00 97.75 362 ARG A C 1
ATOM 2758 O O . ARG A 1 362 ? 8.813 -7.531 -8.532 1.00 97.75 362 ARG A O 1
ATOM 2765 N N . GLN A 1 363 ? 10.948 -6.910 -8.205 1.00 97.62 363 GLN A N 1
ATOM 2766 C CA . GLN A 1 363 ? 11.190 -7.796 -7.068 1.00 97.62 363 GLN A CA 1
ATOM 2767 C C . GLN A 1 363 ? 10.200 -7.527 -5.932 1.00 97.62 363 GLN A C 1
ATOM 2769 O O . GLN A 1 363 ? 9.535 -8.443 -5.444 1.00 97.62 363 GLN A O 1
ATOM 2774 N N . ARG A 1 364 ? 10.044 -6.262 -5.525 1.00 98.31 364 ARG A N 1
ATOM 2775 C CA . ARG A 1 364 ? 9.185 -5.934 -4.387 1.00 98.31 364 ARG A CA 1
ATOM 2776 C C . ARG A 1 364 ? 7.699 -6.093 -4.704 1.00 98.31 364 ARG A C 1
ATOM 2778 O O . ARG A 1 364 ? 6.925 -6.449 -3.814 1.00 98.31 364 ARG A O 1
ATOM 2785 N N . PHE A 1 365 ? 7.283 -5.834 -5.940 1.00 98.69 365 PHE A N 1
ATOM 2786 C CA . PHE A 1 365 ? 5.922 -6.114 -6.385 1.00 98.69 365 PHE A CA 1
ATOM 2787 C C . PHE A 1 365 ? 5.639 -7.620 -6.365 1.00 98.69 365 PHE A C 1
ATOM 2789 O O . PHE A 1 365 ? 4.653 -8.037 -5.755 1.00 98.69 365 PHE A O 1
ATOM 2796 N N . LEU A 1 366 ? 6.543 -8.432 -6.925 1.00 98.56 366 LEU A N 1
ATOM 2797 C CA . LEU A 1 366 ? 6.451 -9.893 -6.948 1.00 98.56 366 LEU A CA 1
ATOM 2798 C C . LEU A 1 366 ? 6.316 -10.491 -5.538 1.00 98.56 366 LEU A C 1
ATOM 2800 O O . LEU A 1 366 ? 5.457 -11.342 -5.310 1.00 98.56 366 LEU A O 1
ATOM 2804 N N . GLU A 1 367 ? 7.102 -10.017 -4.568 1.00 98.50 367 GLU A N 1
ATOM 2805 C CA . GLU A 1 367 ? 6.994 -10.440 -3.163 1.00 98.50 367 GLU A CA 1
ATOM 2806 C C . GLU A 1 367 ? 5.602 -10.160 -2.572 1.00 98.50 367 GLU A C 1
ATOM 2808 O O . GLU A 1 367 ? 5.028 -10.995 -1.867 1.00 98.50 367 GLU A O 1
ATOM 2813 N N . VAL A 1 368 ? 5.041 -8.975 -2.840 1.00 98.56 368 VAL A N 1
ATOM 2814 C CA . VAL A 1 368 ? 3.719 -8.579 -2.326 1.00 98.56 368 VAL A CA 1
ATOM 2815 C C . VAL A 1 368 ? 2.606 -9.370 -3.014 1.00 98.56 368 VAL A C 1
ATOM 2817 O O . VAL A 1 368 ? 1.695 -9.839 -2.327 1.00 98.56 368 VAL A O 1
ATOM 2820 N N . LEU A 1 369 ? 2.707 -9.566 -4.331 1.00 98.44 369 LEU A N 1
ATOM 2821 C CA . LEU A 1 369 ? 1.806 -10.396 -5.130 1.00 98.44 369 LEU A CA 1
ATOM 2822 C C . LEU A 1 369 ? 1.791 -11.838 -4.611 1.00 98.44 369 LEU A C 1
ATOM 2824 O O . LEU A 1 369 ? 0.737 -12.348 -4.228 1.00 98.44 369 LEU A O 1
ATOM 2828 N N . HIS A 1 370 ? 2.966 -12.466 -4.514 1.00 98.25 370 HIS A N 1
ATOM 2829 C CA . HIS A 1 370 ? 3.114 -13.822 -3.993 1.00 98.25 370 HIS A CA 1
ATOM 2830 C C . HIS A 1 370 ? 2.524 -13.940 -2.587 1.00 98.25 370 HIS A C 1
ATOM 2832 O O . HIS A 1 370 ? 1.726 -14.839 -2.334 1.00 98.25 370 HIS A O 1
ATOM 2838 N N . LYS A 1 371 ? 2.836 -12.998 -1.688 1.00 98.44 371 LYS A N 1
ATOM 2839 C CA . LYS A 1 371 ? 2.321 -12.997 -0.314 1.00 98.44 371 LYS A CA 1
ATOM 2840 C C . LYS A 1 371 ? 0.796 -12.886 -0.244 1.00 98.44 371 LYS A C 1
ATOM 2842 O O . LYS A 1 371 ? 0.190 -13.499 0.633 1.00 98.44 371 LYS A O 1
ATOM 2847 N N . GLY A 1 372 ? 0.175 -12.085 -1.107 1.00 97.12 372 GLY A N 1
ATOM 2848 C CA . GLY A 1 372 ? -1.284 -11.974 -1.174 1.00 97.12 372 GLY A CA 1
ATOM 2849 C C . GLY A 1 372 ? -1.933 -13.256 -1.697 1.00 97.12 372 GLY A C 1
ATOM 2850 O O . GLY A 1 372 ? -2.898 -13.751 -1.111 1.00 97.12 372 GLY A O 1
ATOM 2851 N N . LEU A 1 373 ? -1.354 -13.836 -2.750 1.00 96.06 373 LEU A N 1
ATOM 2852 C CA . LEU A 1 373 ? -1.861 -15.047 -3.386 1.00 96.06 373 LEU A CA 1
ATOM 2853 C C . LEU A 1 373 ? -1.665 -16.300 -2.527 1.00 96.06 373 LEU A C 1
ATOM 2855 O O . LEU A 1 373 ? -2.588 -17.109 -2.467 1.00 96.06 373 LEU A O 1
ATOM 2859 N N . ILE A 1 374 ? -0.525 -16.460 -1.846 1.00 96.56 374 ILE A N 1
ATOM 2860 C CA . ILE A 1 374 ? -0.220 -17.663 -1.047 1.00 96.56 374 ILE A CA 1
ATOM 2861 C C . ILE A 1 374 ? -1.085 -17.719 0.215 1.00 96.56 374 ILE A C 1
ATOM 2863 O O . ILE A 1 374 ? -1.400 -18.782 0.730 1.00 96.56 374 ILE A O 1
ATOM 2867 N N . ARG A 1 375 ? -1.535 -16.553 0.688 1.00 96.19 375 ARG A N 1
ATOM 2868 C CA . ARG A 1 375 ? -2.496 -16.419 1.790 1.00 96.19 375 ARG A CA 1
ATOM 2869 C C . ARG A 1 375 ? -3.950 -16.541 1.337 1.00 96.19 375 ARG A C 1
ATOM 2871 O O . ARG A 1 375 ? -4.831 -16.310 2.157 1.00 96.19 375 ARG A O 1
ATOM 2878 N N . LEU A 1 376 ? -4.190 -16.822 0.052 1.00 92.75 376 LEU A N 1
ATOM 2879 C CA . LEU A 1 376 ? -5.518 -16.895 -0.563 1.00 92.75 376 LEU A CA 1
ATOM 2880 C C . LEU A 1 376 ? -6.358 -15.618 -0.346 1.00 92.75 376 LEU A C 1
ATOM 2882 O O . LEU A 1 376 ? -7.577 -15.685 -0.241 1.00 92.75 376 LEU A O 1
ATOM 2886 N N . LYS A 1 377 ? -5.704 -14.448 -0.252 1.00 93.88 377 LYS A N 1
ATOM 2887 C CA . LYS A 1 377 ? -6.376 -13.147 -0.059 1.00 93.88 377 LYS A CA 1
ATOM 2888 C C . LYS A 1 377 ? -6.550 -12.361 -1.351 1.00 93.88 377 LYS A C 1
ATOM 2890 O O . LYS A 1 377 ? -7.495 -11.590 -1.456 1.00 93.88 377 LYS A O 1
ATOM 2895 N N . LEU A 1 378 ? -5.649 -12.548 -2.314 1.00 93.94 378 LEU A N 1
ATOM 2896 C CA . LEU A 1 378 ? -5.799 -11.965 -3.644 1.00 93.94 378 LEU A CA 1
ATOM 2897 C C . LEU A 1 378 ? -6.699 -12.841 -4.529 1.00 93.94 378 LEU A C 1
ATOM 2899 O O . LEU A 1 378 ? -6.559 -14.071 -4.471 1.00 93.94 378 LEU A O 1
ATOM 2903 N N . PRO A 1 379 ? -7.549 -12.225 -5.374 1.00 90.06 379 PRO A N 1
ATOM 2904 C CA . PRO A 1 379 ? -8.295 -12.927 -6.409 1.00 90.06 379 PRO A CA 1
ATOM 2905 C C . PRO A 1 379 ? -7.370 -13.754 -7.307 1.00 90.06 379 PRO A C 1
ATOM 2907 O O . PRO A 1 379 ? -6.203 -13.413 -7.533 1.00 90.06 379 PRO A O 1
ATOM 2910 N N . LEU A 1 380 ? -7.886 -14.881 -7.783 1.00 87.19 380 LEU A N 1
ATOM 2911 C CA . LEU A 1 380 ? -7.117 -15.894 -8.498 1.00 87.19 380 LEU A CA 1
ATOM 2912 C C . LEU A 1 380 ? -6.551 -15.379 -9.824 1.00 87.19 380 LEU A C 1
ATOM 2914 O O . LEU A 1 380 ? -5.463 -15.780 -10.228 1.00 87.19 380 LEU A O 1
ATOM 2918 N N . GLU A 1 381 ? -7.253 -14.451 -10.461 1.00 86.50 381 GLU A N 1
ATOM 2919 C CA . GLU A 1 381 ? -6.910 -13.818 -11.730 1.00 86.50 381 GLU A CA 1
ATOM 2920 C C . GLU A 1 381 ? -5.539 -13.130 -11.663 1.00 86.50 381 GLU A C 1
ATOM 2922 O O . GLU A 1 381 ? -4.810 -13.097 -12.650 1.00 86.50 381 GLU A O 1
ATOM 2927 N N . TYR A 1 382 ? -5.117 -12.669 -10.479 1.00 94.06 382 TYR A N 1
ATOM 2928 C CA . TYR A 1 382 ? -3.795 -12.074 -10.269 1.00 94.06 382 TYR A CA 1
ATOM 2929 C C . TYR A 1 382 ? -2.651 -13.096 -10.401 1.00 94.06 382 TYR A C 1
ATOM 2931 O O . TYR A 1 382 ? -1.503 -12.696 -10.596 1.00 94.06 382 TYR A O 1
ATOM 2939 N N . MET A 1 383 ? -2.924 -14.410 -10.366 1.00 92.12 383 MET A N 1
ATOM 2940 C CA . MET A 1 383 ? -1.926 -15.422 -10.743 1.00 92.12 383 MET A CA 1
ATOM 2941 C C . MET A 1 383 ? -1.506 -15.300 -12.213 1.00 92.12 383 MET A C 1
ATOM 2943 O O . MET A 1 383 ? -0.388 -15.691 -12.544 1.00 92.12 383 MET A O 1
ATOM 2947 N N . ALA A 1 384 ? -2.347 -14.729 -13.084 1.00 88.19 384 ALA A N 1
ATOM 2948 C CA . ALA A 1 384 ? -1.993 -14.497 -14.483 1.00 88.19 384 ALA A CA 1
ATOM 2949 C C . ALA A 1 384 ? -0.786 -13.556 -14.623 1.00 88.19 384 ALA A C 1
ATOM 2951 O O . ALA A 1 384 ? -0.012 -13.685 -15.561 1.00 88.19 384 ALA A O 1
ATOM 2952 N N . MET A 1 385 ? -0.546 -12.659 -13.663 1.00 94.00 385 MET A N 1
ATOM 2953 C CA . MET A 1 385 ? 0.579 -11.720 -13.742 1.00 94.00 385 MET A CA 1
ATOM 2954 C C . MET A 1 385 ? 1.945 -12.432 -13.805 1.00 94.00 385 MET A C 1
ATOM 2956 O O . MET A 1 385 ? 2.904 -11.876 -14.332 1.00 94.00 385 MET A O 1
ATOM 2960 N N . PHE A 1 386 ? 2.048 -13.681 -13.333 1.00 93.38 386 PHE A N 1
ATOM 2961 C CA . PHE A 1 386 ? 3.290 -14.454 -13.405 1.00 93.38 386 PHE A CA 1
ATOM 2962 C C . PHE A 1 386 ? 3.777 -14.742 -14.834 1.00 93.38 386 PHE A C 1
ATOM 2964 O O . PHE A 1 386 ? 4.971 -14.996 -14.984 1.00 93.38 386 PHE A O 1
ATOM 2971 N N . SER A 1 387 ? 2.938 -14.685 -15.881 1.00 88.12 387 SER A N 1
ATOM 2972 C CA . SER A 1 387 ? 3.459 -14.879 -17.251 1.00 88.12 387 SER A CA 1
ATOM 2973 C C . SER A 1 387 ? 4.386 -13.787 -17.708 1.00 88.12 387 SER A C 1
ATOM 2975 O O . SER A 1 387 ? 5.329 -14.075 -18.437 1.00 88.12 387 SER A O 1
ATOM 2977 N N . HIS A 1 388 ? 4.139 -12.557 -17.273 1.00 89.75 388 HIS A N 1
ATOM 2978 C CA . HIS A 1 388 ? 4.952 -11.415 -17.650 1.00 89.75 388 HIS A CA 1
ATOM 2979 C C . HIS A 1 388 ? 6.398 -11.589 -17.183 1.00 89.75 388 HIS A C 1
ATOM 2981 O O . HIS A 1 388 ? 7.314 -11.083 -17.819 1.00 89.75 388 HIS A O 1
ATOM 2987 N N . ALA A 1 389 ? 6.644 -12.412 -16.153 1.00 93.44 389 ALA A N 1
ATOM 2988 C CA . ALA A 1 389 ? 8.004 -12.770 -15.769 1.00 93.44 389 ALA A CA 1
ATOM 2989 C C . ALA A 1 389 ? 8.799 -13.401 -16.928 1.00 93.44 389 ALA A C 1
ATOM 2991 O O . ALA A 1 389 ? 10.004 -13.198 -16.996 1.00 93.44 389 ALA A O 1
ATOM 2992 N N . ALA A 1 390 ? 8.158 -14.118 -17.860 1.00 90.31 390 ALA A N 1
ATOM 2993 C CA . ALA A 1 390 ? 8.823 -14.706 -19.025 1.00 90.31 390 ALA A CA 1
ATOM 2994 C C . ALA A 1 390 ? 9.526 -13.665 -19.907 1.00 90.31 390 ALA A C 1
ATOM 2996 O O . ALA A 1 390 ? 10.567 -13.970 -20.488 1.00 90.31 390 ALA A O 1
ATOM 2997 N N . ASP A 1 391 ? 8.960 -12.458 -19.979 1.00 89.19 391 ASP A N 1
ATOM 2998 C CA . ASP A 1 391 ? 9.447 -11.356 -20.806 1.00 89.19 391 ASP A CA 1
ATOM 2999 C C . ASP A 1 391 ? 10.549 -10.538 -20.097 1.00 89.19 391 ASP A C 1
ATOM 3001 O O . ASP A 1 391 ? 11.141 -9.639 -20.693 1.00 89.19 391 ASP A O 1
ATOM 3005 N N . VAL A 1 392 ? 10.870 -10.853 -18.834 1.00 92.31 392 VAL A N 1
ATOM 3006 C CA . VAL A 1 392 ? 11.941 -10.190 -18.078 1.00 92.31 392 VAL A CA 1
ATOM 3007 C C . VAL A 1 392 ? 13.297 -10.838 -18.401 1.00 92.31 392 VAL A C 1
ATOM 3009 O O . VAL A 1 392 ? 13.449 -12.051 -18.232 1.00 92.31 392 VAL A O 1
ATOM 3012 N N . PRO A 1 393 ? 14.324 -10.061 -18.802 1.00 90.81 393 PRO A N 1
ATOM 3013 C CA . PRO A 1 393 ? 15.626 -10.617 -19.184 1.00 90.81 393 PRO A CA 1
ATOM 3014 C C . PRO A 1 393 ? 16.393 -11.242 -18.005 1.00 90.81 393 PRO A C 1
ATOM 3016 O O . PRO A 1 393 ? 17.156 -12.190 -18.191 1.00 90.81 393 PRO A O 1
ATOM 3019 N N . ASP A 1 394 ? 16.167 -10.748 -16.786 1.00 93.88 394 ASP A N 1
ATOM 3020 C CA . ASP A 1 394 ? 16.811 -11.228 -15.561 1.00 93.88 394 ASP A CA 1
ATOM 3021 C C . ASP A 1 394 ? 16.405 -12.676 -15.223 1.00 93.88 394 ASP A C 1
ATOM 3023 O O . ASP A 1 394 ? 15.282 -12.968 -14.801 1.00 93.88 394 ASP A O 1
ATOM 3027 N N . LEU A 1 395 ? 17.358 -13.595 -15.394 1.00 95.12 395 LEU A N 1
ATOM 3028 C CA . LEU A 1 395 ? 17.206 -15.024 -15.118 1.00 95.12 395 LEU A CA 1
ATOM 3029 C C . LEU A 1 395 ? 16.881 -15.322 -13.652 1.00 95.12 395 LEU A C 1
ATOM 3031 O O . LEU A 1 395 ? 16.055 -16.196 -13.384 1.00 95.12 395 LEU A O 1
ATOM 3035 N N . VAL A 1 396 ? 17.502 -14.605 -12.715 1.00 96.38 396 VAL A N 1
ATOM 3036 C CA . VAL A 1 396 ? 17.319 -14.834 -11.277 1.00 96.38 396 VAL A CA 1
ATOM 3037 C C . VAL A 1 396 ? 15.896 -14.452 -10.883 1.00 96.38 396 VAL A C 1
ATOM 3039 O O . VAL A 1 396 ? 15.189 -15.234 -10.244 1.00 96.38 396 VAL A O 1
ATOM 3042 N N . PHE A 1 397 ? 15.422 -13.298 -11.359 1.00 96.56 397 PHE A N 1
ATOM 3043 C CA . PHE A 1 397 ? 14.030 -12.892 -11.187 1.00 96.56 397 PHE A CA 1
ATOM 3044 C C . PHE A 1 397 ? 13.048 -13.926 -11.760 1.00 96.56 397 PHE A C 1
ATOM 3046 O O . PHE A 1 397 ? 12.082 -14.295 -11.087 1.00 96.56 397 PHE A O 1
ATOM 3053 N N . ARG A 1 398 ? 13.304 -14.447 -12.970 1.00 96.50 398 ARG A N 1
ATOM 3054 C CA . ARG A 1 398 ? 12.456 -15.481 -13.594 1.00 96.50 398 ARG A CA 1
ATOM 3055 C C . ARG A 1 398 ? 12.378 -16.760 -12.770 1.00 96.50 398 ARG A C 1
ATOM 3057 O O . ARG A 1 398 ? 11.292 -17.321 -12.611 1.00 96.50 398 ARG A O 1
ATOM 3064 N N . GLN A 1 399 ? 13.503 -17.210 -12.221 1.00 96.69 399 GLN A N 1
ATOM 3065 C CA . GLN A 1 399 ? 13.544 -18.381 -11.347 1.00 96.69 399 GLN A CA 1
ATOM 3066 C C . GLN A 1 399 ? 12.730 -18.152 -10.068 1.00 96.69 399 GLN A C 1
ATOM 3068 O O . GLN A 1 399 ? 11.913 -19.005 -9.716 1.00 96.69 399 GLN A O 1
ATOM 3073 N N . PHE A 1 400 ? 12.864 -16.988 -9.424 1.00 97.44 400 PHE A N 1
ATOM 3074 C CA . PHE A 1 400 ? 12.054 -16.643 -8.252 1.00 97.44 400 PHE A CA 1
ATOM 3075 C C . PHE A 1 400 ? 10.557 -16.573 -8.569 1.00 97.44 400 PHE A C 1
ATOM 3077 O O . PHE A 1 400 ? 9.744 -17.155 -7.848 1.00 97.44 400 PHE A O 1
ATOM 3084 N N . ALA A 1 401 ? 10.175 -15.926 -9.673 1.00 97.62 401 ALA A N 1
ATOM 3085 C CA . ALA A 1 401 ? 8.782 -15.856 -10.104 1.00 97.62 401 ALA A CA 1
ATOM 3086 C C . ALA A 1 401 ? 8.197 -17.256 -10.352 1.00 97.62 401 ALA A C 1
ATOM 3088 O O . ALA A 1 401 ? 7.103 -17.563 -9.876 1.00 97.62 401 ALA A O 1
ATOM 3089 N N . LYS A 1 402 ? 8.953 -18.141 -11.015 1.00 95.88 402 LYS A N 1
ATOM 3090 C CA . LYS A 1 402 ? 8.572 -19.545 -11.226 1.00 95.88 402 LYS A CA 1
ATOM 3091 C C . LYS A 1 402 ? 8.378 -20.289 -9.902 1.00 95.88 402 LYS A C 1
ATOM 3093 O O . LYS A 1 402 ? 7.352 -20.944 -9.728 1.00 95.88 402 LYS A O 1
ATOM 3098 N N . GLN A 1 403 ? 9.307 -20.165 -8.955 1.00 97.62 403 GLN A N 1
ATOM 3099 C CA . GLN A 1 403 ? 9.188 -20.795 -7.632 1.00 97.62 403 GLN A CA 1
ATOM 3100 C C . GLN A 1 403 ? 7.934 -20.316 -6.885 1.00 97.62 403 GLN A C 1
ATOM 3102 O O . GLN A 1 403 ? 7.161 -21.126 -6.372 1.00 97.62 403 GLN A O 1
ATOM 3107 N N . TYR A 1 404 ? 7.682 -19.006 -6.873 1.00 98.25 404 TYR A N 1
ATOM 3108 C CA . TYR A 1 404 ? 6.496 -18.420 -6.247 1.00 98.25 404 TYR A CA 1
ATOM 3109 C C . TYR A 1 404 ? 5.191 -18.836 -6.921 1.00 98.25 404 TYR A C 1
ATOM 3111 O O . TYR A 1 404 ? 4.187 -19.026 -6.226 1.00 98.25 404 TYR A O 1
ATOM 3119 N N . PHE A 1 405 ? 5.183 -18.989 -8.244 1.00 95.81 405 PHE A N 1
ATOM 3120 C CA . PHE A 1 405 ? 4.031 -19.505 -8.975 1.00 95.81 405 PHE A CA 1
ATOM 3121 C C . PHE A 1 405 ? 3.732 -20.956 -8.581 1.00 95.81 405 PHE A C 1
ATOM 3123 O O . PHE A 1 405 ? 2.611 -21.260 -8.172 1.00 95.81 405 PHE A O 1
ATOM 3130 N N . VAL A 1 406 ? 4.744 -21.831 -8.607 1.00 93.56 406 VAL A N 1
ATOM 3131 C CA . VAL A 1 406 ? 4.609 -23.246 -8.216 1.00 93.56 406 VAL A CA 1
ATOM 3132 C C . VAL A 1 406 ? 4.109 -23.375 -6.775 1.00 93.56 406 VAL A C 1
ATOM 3134 O O . VAL A 1 406 ? 3.170 -24.129 -6.518 1.00 93.56 406 VAL A O 1
ATOM 3137 N N . ALA A 1 407 ? 4.655 -22.587 -5.845 1.00 97.06 407 ALA A N 1
ATOM 3138 C CA . ALA A 1 407 ? 4.195 -22.561 -4.457 1.00 97.06 407 ALA A CA 1
ATOM 3139 C C . ALA A 1 407 ? 2.714 -22.158 -4.338 1.00 97.06 407 ALA A C 1
ATOM 3141 O O . ALA A 1 407 ? 1.960 -22.769 -3.583 1.00 97.06 407 ALA A O 1
ATOM 3142 N N . ASN A 1 408 ? 2.267 -21.168 -5.117 1.00 94.62 408 ASN A N 1
ATOM 3143 C CA . ASN A 1 408 ? 0.866 -20.742 -5.139 1.00 94.62 408 ASN A CA 1
ATOM 3144 C C . ASN A 1 408 ? -0.087 -21.802 -5.693 1.00 94.62 408 ASN A C 1
ATOM 3146 O O . ASN A 1 408 ? -1.195 -21.950 -5.169 1.00 94.62 408 ASN A O 1
ATOM 3150 N N . VAL A 1 409 ? 0.330 -22.520 -6.740 1.00 90.94 409 VAL A N 1
ATOM 3151 C CA . VAL A 1 409 ? -0.430 -23.644 -7.303 1.00 90.94 409 VAL A CA 1
ATOM 3152 C C . VAL A 1 409 ? -0.548 -24.759 -6.268 1.00 90.94 409 VAL A C 1
ATOM 3154 O O . VAL A 1 409 ? -1.654 -25.228 -6.003 1.00 90.94 409 VAL A O 1
ATOM 3157 N N . LYS A 1 410 ? 0.572 -25.145 -5.647 1.00 92.12 410 LYS A N 1
ATOM 3158 C CA . LYS A 1 410 ? 0.615 -26.176 -4.604 1.00 92.12 410 LYS A CA 1
ATOM 3159 C C . LYS A 1 410 ? -0.312 -25.834 -3.435 1.00 92.12 410 LYS A C 1
ATOM 3161 O O . LYS A 1 410 ? -1.197 -26.623 -3.123 1.00 92.12 410 LYS A O 1
ATOM 3166 N N . GLN A 1 411 ? -0.191 -24.630 -2.874 1.00 93.75 411 GLN A N 1
ATOM 3167 C CA . GLN A 1 411 ? -1.025 -24.165 -1.760 1.00 93.75 411 GLN A CA 1
ATOM 3168 C C . GLN A 1 411 ? -2.526 -24.241 -2.067 1.00 93.75 411 GLN A C 1
ATOM 3170 O O . GLN A 1 411 ? -3.321 -24.614 -1.209 1.00 93.75 411 GLN A O 1
ATOM 3175 N N . ARG A 1 412 ? -2.933 -23.885 -3.291 1.00 89.00 412 ARG A N 1
ATOM 3176 C CA . ARG A 1 412 ? -4.341 -23.955 -3.706 1.00 89.00 412 ARG A CA 1
ATOM 3177 C C . ARG A 1 412 ? -4.825 -25.391 -3.857 1.00 89.00 412 ARG A C 1
ATOM 3179 O O . ARG A 1 412 ? -5.921 -25.693 -3.403 1.00 89.00 412 ARG A O 1
ATOM 3186 N N . ARG A 1 413 ? -4.016 -26.277 -4.450 1.00 87.38 413 ARG A N 1
ATOM 3187 C CA . ARG A 1 413 ? -4.340 -27.711 -4.545 1.00 87.38 413 ARG A CA 1
ATOM 3188 C C . ARG A 1 413 ? -4.504 -28.331 -3.159 1.00 87.38 413 ARG A C 1
ATOM 3190 O O . ARG A 1 413 ? -5.483 -29.027 -2.927 1.00 87.38 413 ARG A O 1
ATOM 3197 N N . GLU A 1 414 ? -3.595 -28.028 -2.236 1.00 89.06 414 GLU A N 1
ATOM 3198 C CA . GLU A 1 414 ? -3.674 -28.495 -0.848 1.00 89.06 414 GLU A CA 1
ATOM 3199 C C . GLU A 1 414 ? -4.900 -27.945 -0.116 1.00 89.06 414 GLU A C 1
ATOM 3201 O O . GLU A 1 414 ? -5.566 -28.686 0.602 1.00 89.06 414 GLU A O 1
ATOM 3206 N N . PHE A 1 415 ? -5.225 -26.664 -0.309 1.00 87.12 415 PHE A N 1
ATOM 3207 C CA . PHE A 1 415 ? -6.436 -26.070 0.252 1.00 87.12 415 PHE A CA 1
ATOM 3208 C C . PHE A 1 415 ? -7.694 -26.785 -0.261 1.00 87.12 415 PHE A C 1
ATOM 3210 O O . PHE A 1 415 ? -8.532 -27.193 0.537 1.00 87.12 415 PHE A O 1
ATOM 3217 N N . LEU A 1 416 ? -7.804 -27.003 -1.574 1.00 84.75 416 LEU A N 1
ATOM 3218 C CA . LEU A 1 416 ? -8.943 -27.706 -2.171 1.00 84.75 416 LEU A CA 1
ATOM 3219 C C . LEU A 1 416 ? -9.046 -29.162 -1.702 1.00 84.75 416 LEU A C 1
ATOM 3221 O O . LEU A 1 416 ? -10.143 -29.620 -1.410 1.00 84.75 416 LEU A O 1
ATOM 3225 N N . ALA A 1 417 ? -7.920 -29.869 -1.578 1.00 85.38 417 ALA A N 1
ATOM 3226 C CA . ALA A 1 417 ? -7.899 -31.241 -1.076 1.00 85.38 417 ALA A CA 1
ATOM 3227 C C . ALA A 1 417 ? -8.375 -31.340 0.385 1.00 85.38 417 ALA A C 1
ATOM 3229 O O . ALA A 1 417 ? -9.050 -32.298 0.745 1.00 85.38 417 ALA A O 1
ATOM 3230 N N . LYS A 1 418 ? -8.046 -30.347 1.225 1.00 87.12 418 LYS A N 1
ATOM 3231 C CA . LYS A 1 418 ? -8.455 -30.299 2.642 1.00 87.12 418 LYS A CA 1
ATOM 3232 C C . LYS A 1 418 ? -9.906 -29.870 2.844 1.00 87.12 418 LYS A C 1
ATOM 3234 O O . LYS A 1 418 ? -10.541 -30.308 3.794 1.00 87.12 418 LYS A O 1
ATOM 3239 N N . HIS A 1 419 ? -10.416 -28.998 1.982 1.00 82.25 419 HIS A N 1
ATOM 3240 C CA . HIS A 1 419 ? -11.746 -28.396 2.104 1.00 82.25 419 HIS A CA 1
ATOM 3241 C C . HIS A 1 419 ? -12.700 -28.917 1.019 1.00 82.25 419 HIS A C 1
ATOM 3243 O O . HIS A 1 419 ? -13.462 -28.135 0.458 1.00 82.25 419 HIS A O 1
ATOM 3249 N N . GLY A 1 420 ? -12.614 -30.218 0.711 1.00 61.19 420 GLY A N 1
ATOM 3250 C CA . GLY A 1 420 ? -13.144 -30.933 -0.462 1.00 61.19 420 GLY A CA 1
ATOM 3251 C C . GLY A 1 420 ? -14.650 -30.886 -0.775 1.00 61.19 420 GLY A C 1
ATOM 3252 O O . GLY A 1 420 ? -15.140 -31.796 -1.433 1.00 61.19 420 GLY A O 1
ATOM 3253 N N . SER A 1 421 ? -15.378 -29.838 -0.392 1.00 57.75 421 SER A N 1
ATOM 3254 C CA . SER A 1 421 ? -16.823 -29.702 -0.594 1.00 57.75 421 SER A CA 1
ATOM 3255 C C . SER A 1 421 ? -17.215 -28.240 -0.859 1.00 57.75 421 SER A C 1
ATOM 3257 O O . SER A 1 421 ? -17.849 -27.597 -0.034 1.00 57.75 421 SER A O 1
ATOM 3259 N N . PHE A 1 422 ? -16.853 -27.688 -2.021 1.00 53.38 422 PHE A N 1
ATOM 3260 C CA . PHE A 1 422 ? -17.498 -26.473 -2.567 1.00 53.38 422 PHE A CA 1
ATOM 3261 C C . PHE A 1 422 ? -18.557 -26.831 -3.633 1.00 53.38 422 PHE A C 1
ATOM 3263 O O . PHE A 1 422 ? -18.855 -26.042 -4.531 1.00 53.38 422 PHE A O 1
ATOM 3270 N N . SER A 1 423 ? -19.127 -28.040 -3.552 1.00 46.28 423 SER A N 1
ATOM 3271 C CA . SER A 1 423 ? -20.070 -28.599 -4.532 1.00 46.28 423 SER A CA 1
ATOM 3272 C C . SER A 1 423 ? -21.436 -27.908 -4.575 1.00 46.28 423 SER A C 1
ATOM 3274 O O . SER A 1 423 ? -22.239 -28.238 -5.439 1.00 46.28 423 SER A O 1
ATOM 3276 N N . GLU A 1 424 ? -21.710 -26.932 -3.708 1.00 50.28 424 GLU A N 1
ATOM 3277 C CA . GLU A 1 424 ? -22.983 -26.196 -3.717 1.00 50.28 424 GLU A CA 1
ATOM 3278 C C . GLU A 1 424 ? -23.015 -25.024 -4.714 1.00 50.28 424 GLU A C 1
ATOM 3280 O O . GLU A 1 424 ? -24.072 -24.452 -4.953 1.00 50.28 424 GLU A O 1
ATOM 3285 N N . ASN A 1 425 ? -21.887 -24.654 -5.340 1.00 49.28 425 ASN A N 1
ATOM 3286 C CA . ASN A 1 425 ? -21.854 -23.610 -6.378 1.00 49.28 425 ASN A CA 1
ATOM 3287 C C . ASN A 1 425 ? -20.925 -23.980 -7.555 1.00 49.28 425 ASN A C 1
ATOM 3289 O O . ASN A 1 425 ? -19.864 -23.365 -7.739 1.00 49.28 425 ASN A O 1
ATOM 3293 N N . PRO A 1 426 ? -21.317 -24.959 -8.392 1.00 49.41 426 PRO A N 1
ATOM 3294 C CA . PRO A 1 426 ? -20.509 -25.424 -9.517 1.00 49.41 426 PRO A CA 1
ATOM 3295 C C . PRO A 1 426 ? -20.202 -24.319 -10.536 1.00 49.41 426 PRO A C 1
ATOM 3297 O O . PRO A 1 426 ? -19.128 -24.331 -11.120 1.00 49.41 426 PRO A O 1
ATOM 3300 N N . SER A 1 427 ? -21.059 -23.307 -10.707 1.00 50.34 427 SER A N 1
ATOM 3301 C CA . SER A 1 427 ? -20.829 -22.226 -11.678 1.00 50.34 427 SER A CA 1
ATOM 3302 C C . SER A 1 427 ? -19.575 -21.401 -11.360 1.00 50.34 427 SER A C 1
ATOM 3304 O O . SER A 1 427 ? -18.713 -21.237 -12.219 1.00 50.34 427 SER A O 1
ATOM 3306 N N . LYS A 1 428 ? -19.391 -20.948 -10.115 1.00 49.09 428 LYS A N 1
ATOM 3307 C CA . LYS A 1 428 ? -18.211 -20.154 -9.714 1.00 49.09 428 LYS A CA 1
ATOM 3308 C C . LYS A 1 428 ? -16.930 -20.989 -9.675 1.00 49.09 428 LYS A C 1
ATOM 3310 O O . LYS A 1 428 ? -15.863 -20.492 -10.032 1.00 49.09 428 LYS A O 1
ATOM 3315 N N . PHE A 1 429 ? -17.034 -22.261 -9.289 1.00 51.41 429 PHE A N 1
ATOM 3316 C CA . PHE A 1 429 ? -15.909 -23.196 -9.281 1.00 51.41 429 PHE A CA 1
ATOM 3317 C C . PHE A 1 429 ? -15.473 -23.580 -10.699 1.00 51.41 429 PHE A C 1
ATOM 3319 O O . PHE A 1 429 ? -14.283 -23.556 -11.001 1.00 51.41 429 PHE A O 1
ATOM 3326 N N . CYS A 1 430 ? -16.424 -23.841 -11.597 1.00 48.88 430 CYS A N 1
ATOM 3327 C CA . CYS A 1 430 ? -16.159 -24.076 -13.009 1.00 48.88 430 CYS A CA 1
ATOM 3328 C C . CYS A 1 430 ? -15.620 -22.825 -13.692 1.00 48.88 430 CYS A C 1
ATOM 3330 O O . CYS A 1 430 ? -14.722 -22.982 -14.496 1.00 48.88 430 CYS A O 1
ATOM 3332 N N . PHE A 1 431 ? -16.042 -21.603 -13.349 1.00 52.97 431 PHE A N 1
ATOM 3333 C CA . PHE A 1 431 ? -15.383 -20.392 -13.855 1.00 52.97 431 PHE A CA 1
ATOM 3334 C C . PHE A 1 431 ? -13.964 -20.236 -13.310 1.00 52.97 431 PHE A C 1
ATOM 3336 O O . PHE A 1 431 ? -13.071 -19.924 -14.083 1.00 52.97 431 PHE A O 1
ATOM 3343 N N . ALA A 1 432 ? -13.707 -20.513 -12.030 1.00 49.53 432 ALA A N 1
ATOM 3344 C CA . ALA A 1 432 ? -12.354 -20.462 -11.477 1.00 49.53 432 ALA A CA 1
ATOM 3345 C C . ALA A 1 432 ? -11.438 -21.526 -12.104 1.00 49.53 432 ALA A C 1
ATOM 3347 O O . ALA A 1 432 ? -10.310 -21.218 -12.475 1.00 49.53 432 ALA A O 1
ATOM 3348 N N . ILE A 1 433 ? -11.925 -22.756 -12.288 1.00 53.09 433 ILE A N 1
ATOM 3349 C CA . ILE A 1 433 ? -11.194 -23.841 -12.953 1.00 53.09 433 ILE A CA 1
ATOM 3350 C C . ILE A 1 433 ? -11.093 -23.614 -14.453 1.00 53.09 433 ILE A C 1
ATOM 3352 O O . ILE A 1 433 ? -10.052 -23.911 -15.014 1.00 53.09 433 ILE A O 1
ATOM 3356 N N . TRP A 1 434 ? -12.111 -23.071 -15.112 1.00 49.66 434 TRP A N 1
ATOM 3357 C CA . TRP A 1 434 ? -12.090 -22.740 -16.534 1.00 49.66 434 TRP A CA 1
ATOM 3358 C C . TRP A 1 434 ? -11.201 -21.535 -16.798 1.00 49.66 434 TRP A C 1
ATOM 3360 O O . TRP A 1 434 ? -10.500 -21.532 -17.791 1.00 49.66 434 TRP A O 1
ATOM 3370 N N . PHE A 1 435 ? -11.122 -20.561 -15.894 1.00 51.91 435 PHE A N 1
ATOM 3371 C CA . PHE A 1 435 ? -10.166 -19.459 -15.966 1.00 51.91 435 PHE A CA 1
ATOM 3372 C C . PHE A 1 435 ? -8.753 -19.950 -15.636 1.00 51.91 435 PHE A C 1
ATOM 3374 O O . PHE A 1 435 ? -7.815 -19.608 -16.350 1.00 51.91 435 PHE A O 1
ATOM 3381 N N . ILE A 1 436 ? -8.588 -20.849 -14.653 1.00 52.44 436 ILE A N 1
ATOM 3382 C CA . ILE A 1 436 ? -7.342 -21.605 -14.458 1.00 52.44 436 ILE A CA 1
ATOM 3383 C C . ILE A 1 436 ? -7.025 -22.416 -15.705 1.00 52.44 436 ILE A C 1
ATOM 3385 O O . ILE A 1 436 ? -5.865 -22.481 -16.042 1.00 52.44 436 ILE A O 1
ATOM 3389 N N . TYR A 1 437 ? -7.971 -23.031 -16.399 1.00 47.16 437 TYR A N 1
ATOM 3390 C CA . TYR A 1 437 ? -7.726 -23.869 -17.570 1.00 47.16 437 TYR A CA 1
ATOM 3391 C C . TYR A 1 437 ? -7.482 -23.015 -18.811 1.00 47.16 437 TYR A C 1
ATOM 3393 O O . TYR A 1 437 ? -6.626 -23.344 -19.606 1.00 47.16 437 TYR A O 1
ATOM 3401 N N . LEU A 1 438 ? -8.135 -21.870 -18.967 1.00 47.16 438 LEU A N 1
ATOM 3402 C CA . LEU A 1 438 ? -7.939 -20.940 -20.073 1.00 47.16 438 LEU A CA 1
ATOM 3403 C C . LEU A 1 438 ? -6.603 -20.212 -19.917 1.00 47.16 438 LEU A C 1
ATOM 3405 O O . LEU A 1 438 ? -5.851 -20.110 -20.882 1.00 47.16 438 LEU A O 1
ATOM 3409 N N . ILE A 1 439 ? -6.257 -19.793 -18.694 1.00 53.00 439 ILE A N 1
ATOM 3410 C CA . ILE A 1 439 ? -4.903 -19.358 -18.357 1.00 53.00 439 ILE A CA 1
ATOM 3411 C C . ILE A 1 439 ? -3.979 -20.568 -18.529 1.00 53.00 439 ILE A C 1
ATOM 3413 O O . ILE A 1 439 ? -3.228 -20.637 -19.473 1.00 53.00 439 ILE A O 1
ATOM 3417 N N . THR A 1 440 ? -4.055 -21.629 -17.753 1.00 47.31 440 THR A N 1
ATOM 3418 C CA . THR A 1 440 ? -3.114 -22.760 -17.854 1.00 47.31 440 THR A CA 1
ATOM 3419 C C . THR A 1 440 ? -3.025 -23.394 -19.251 1.00 47.31 440 THR A C 1
ATOM 3421 O O . THR A 1 440 ? -1.953 -23.840 -19.593 1.00 47.31 440 THR A O 1
ATOM 3424 N N . VAL A 1 441 ? -4.019 -23.401 -20.134 1.00 45.09 441 VAL A N 1
ATOM 3425 C CA . VAL A 1 441 ? -3.894 -23.973 -21.493 1.00 45.09 441 VAL A CA 1
ATOM 3426 C C . VAL A 1 441 ? -3.366 -22.947 -22.491 1.00 45.09 441 VAL A C 1
ATOM 3428 O O . VAL A 1 441 ? -2.355 -23.209 -23.144 1.00 45.09 441 VAL A O 1
ATOM 3431 N N . LYS A 1 442 ? -3.963 -21.751 -22.573 1.00 45.78 442 LYS A N 1
ATOM 3432 C CA . LYS A 1 442 ? -3.525 -20.698 -23.511 1.00 45.78 442 LYS A CA 1
ATOM 3433 C C . LYS A 1 442 ? -2.198 -20.064 -23.060 1.00 45.78 442 LYS A C 1
ATOM 3435 O O . LYS A 1 442 ? -1.333 -19.740 -23.867 1.00 45.78 442 LYS A O 1
ATOM 3440 N N . PHE A 1 443 ? -2.000 -19.989 -21.751 1.00 47.47 443 PHE A N 1
ATOM 3441 C CA . PHE A 1 443 ? -0.820 -19.481 -21.058 1.00 47.47 443 PHE A CA 1
ATOM 3442 C C . PHE A 1 443 ? 0.215 -20.577 -20.785 1.00 47.47 443 PHE A C 1
ATOM 3444 O O . PHE A 1 443 ? 1.380 -20.250 -20.904 1.00 47.47 443 PHE A O 1
ATOM 3451 N N . SER A 1 444 ? -0.098 -21.864 -20.529 1.00 41.91 444 SER A N 1
ATOM 3452 C CA . SER A 1 444 ? 0.979 -22.888 -20.579 1.00 41.91 444 SER A CA 1
ATOM 3453 C C . SER A 1 444 ? 1.446 -23.151 -21.996 1.00 41.91 444 SER A C 1
ATOM 3455 O O . SER A 1 444 ? 2.578 -23.568 -22.150 1.00 41.91 444 SER A O 1
ATOM 3457 N N . SER A 1 445 ? 0.655 -22.897 -23.042 1.00 41.56 445 SER A N 1
ATOM 3458 C CA . SER A 1 445 ? 1.197 -22.880 -24.408 1.00 41.56 445 SER A CA 1
ATOM 3459 C C . SER A 1 445 ? 2.261 -21.781 -24.559 1.00 41.56 445 SER A C 1
ATOM 3461 O O . SER A 1 445 ? 3.358 -22.045 -25.043 1.00 41.56 445 SER A O 1
ATOM 3463 N N . LEU A 1 446 ? 1.982 -20.579 -24.040 1.00 43.91 446 LEU A N 1
ATOM 3464 C CA . LEU A 1 446 ? 2.902 -19.435 -24.067 1.00 43.91 446 LEU A CA 1
ATOM 3465 C C . LEU A 1 446 ? 4.103 -19.598 -23.105 1.00 43.91 446 LEU A C 1
ATOM 3467 O O . LEU A 1 446 ? 5.230 -19.255 -23.448 1.00 43.91 446 LEU A O 1
ATOM 3471 N N . MET A 1 447 ? 3.889 -20.171 -21.917 1.00 45.03 447 MET A N 1
ATOM 3472 C CA . MET A 1 447 ? 4.906 -20.428 -20.887 1.00 45.03 447 MET A CA 1
ATOM 3473 C C . MET A 1 447 ? 5.756 -21.663 -21.215 1.00 45.03 447 MET A C 1
ATOM 3475 O O . MET A 1 447 ? 6.945 -21.663 -20.907 1.00 45.03 447 MET A O 1
ATOM 3479 N N . ARG A 1 448 ? 5.203 -22.700 -21.867 1.00 48.88 448 ARG A N 1
ATOM 3480 C CA . ARG A 1 448 ? 5.994 -23.824 -22.405 1.00 48.88 448 ARG A CA 1
ATOM 3481 C C . ARG A 1 448 ? 6.955 -23.334 -23.479 1.00 48.88 448 ARG A C 1
ATOM 3483 O O . ARG A 1 448 ? 8.111 -23.729 -23.453 1.00 48.88 448 ARG A O 1
ATOM 3490 N N . GLN A 1 449 ? 6.505 -22.430 -24.352 1.00 49.59 449 GLN A N 1
ATOM 3491 C CA . GLN A 1 449 ? 7.356 -21.842 -25.388 1.00 49.59 449 GLN A CA 1
ATOM 3492 C C . GLN A 1 449 ? 8.386 -20.836 -24.844 1.00 49.59 449 GLN A C 1
ATOM 3494 O O . GLN A 1 449 ? 9.501 -20.801 -25.351 1.00 49.59 449 GLN A O 1
ATOM 3499 N N . LYS A 1 450 ? 8.057 -20.025 -23.823 1.00 47.84 450 LYS A N 1
ATOM 3500 C CA . LYS A 1 450 ? 8.938 -18.931 -23.352 1.00 47.84 450 LYS A CA 1
ATOM 3501 C C . LYS A 1 450 ? 9.744 -19.203 -22.070 1.00 47.84 450 LYS A C 1
ATOM 3503 O O . LYS A 1 450 ? 10.736 -18.520 -21.832 1.00 47.84 450 LYS A O 1
ATOM 3508 N N . LEU A 1 451 ? 9.343 -20.155 -21.221 1.00 47.03 451 LEU A N 1
ATOM 3509 C CA . LEU A 1 451 ? 9.953 -20.393 -19.897 1.00 47.03 451 LEU A CA 1
ATOM 3510 C C . LEU A 1 451 ? 10.504 -21.814 -19.684 1.00 47.03 451 LEU A C 1
ATOM 3512 O O . LEU A 1 451 ? 10.922 -22.120 -18.565 1.00 47.03 451 LEU A O 1
ATOM 3516 N N . ASN A 1 452 ? 10.525 -22.674 -20.714 1.00 47.72 452 ASN A N 1
ATOM 3517 C CA . ASN A 1 452 ? 11.019 -24.061 -20.627 1.00 47.72 452 ASN A CA 1
ATOM 3518 C C . ASN A 1 452 ? 10.485 -24.801 -19.382 1.00 47.72 452 ASN A C 1
ATOM 3520 O O . ASN A 1 452 ? 11.218 -25.416 -18.605 1.00 47.72 452 ASN A O 1
ATOM 3524 N N . LEU A 1 453 ? 9.184 -24.667 -19.133 1.00 45.97 453 LEU A N 1
ATOM 3525 C CA . LEU A 1 453 ? 8.482 -25.383 -18.075 1.00 45.97 453 LEU A CA 1
ATOM 3526 C C . LEU A 1 453 ? 7.978 -26.718 -18.633 1.00 45.97 453 LEU A C 1
ATOM 3528 O O . LEU A 1 453 ? 6.997 -26.740 -19.373 1.00 45.97 453 LEU A O 1
ATOM 3532 N N . VAL A 1 454 ? 8.637 -27.816 -18.260 1.00 39.91 454 VAL A N 1
ATOM 3533 C CA . VAL A 1 454 ? 8.046 -29.160 -18.332 1.00 39.91 454 VAL A CA 1
ATOM 3534 C C . VAL A 1 454 ? 7.164 -29.306 -17.090 1.00 39.91 454 VAL A C 1
ATOM 3536 O O . VAL A 1 454 ? 7.657 -29.116 -15.976 1.00 39.91 454 VAL A O 1
ATOM 3539 N N . PHE A 1 455 ? 5.862 -29.508 -17.296 1.00 38.00 455 PHE A N 1
ATOM 3540 C CA . PHE A 1 455 ? 4.866 -29.709 -16.239 1.00 38.00 455 PHE A CA 1
ATOM 3541 C C . PHE A 1 455 ? 4.628 -31.189 -15.997 1.00 38.00 455 PHE A C 1
ATOM 3543 O O . PHE A 1 455 ? 4.558 -31.915 -17.014 1.00 38.00 455 PHE A O 1
#

Sequence (455 aa):
ARKRAGKDEVANEGEDEDVVTVGQAGLAWRREKRRAKLSVRVLRQLLTVVHSLAGKHSTFPKGPVSSLNPTDNDNQGTSVTKENGEEKPEGQAAADEEEDQATKPASTSTNTEAMEVGSANNEEEEEEEKTTADLESVCSEAPKMAELEITIQKTLDEIVKTCLACEICKPHYITCLTTLSHIGLLFPGVYNRQLKPLMTGHLIPNLLTKDELDTPASVGKSKATSTKAARKSGQKLNQPSTSKSSGEEAKASDWTLDGNVPILTRAKIAAVKLMANWLVGLKLQNKQVAQVIIRLIHRIIVHDGDLTGKGHMSLGDMSRVRLVAATSWLKIANFQFYAEVIEVGWCQSMSYVMCDPCPNVRQRFLEVLHKGLIRLKLPLEYMAMFSHAADVPDLVFRQFAKQYFVANVKQRREFLAKHGSFSENPSKFCFAIWFIYLITVKFSSLMRQKLNLVF

Organism: Rodentolepis nana (NCBI:txid102285)

Secondary structure (DSSP, 8-state):
---------------------HHHHHHHHHHHHHHHHHHHHHHHHHHHHHHHHHGGG--S-SSS--S----S---S-----------------------------------------------------SSSTTSSGGGSHHHHHHHHHHHHHHHHHHHHHHHHS--TTSTTHHHHHHHHHHHHHHSTTTTHHHHHHIIIIIIIIIIIT-SS---S-------------------------------------SS--GGGS-HHHHHHHHHHHHHHHHHHHHTTS-HHHHHHHHHHHHHHHHTTT-SS-SS-S-HHHHHHHHHHHHHHHHHHHTSGGGTTTS-HHHHHHHHGGGG-SSHHHHHHHHHHHHHHHHTT-S-GGGGGGGGGGGG-S-HHHHHHHHHHHHHHHHHHHHHHHHT---TT-HHHHHHHHHHHHHIIIIIHHHHHHHH----

pLDDT: mean 71.51, std 27.46, range [24.06, 98.69]

Radius of gyration: 33.75 Å; chains: 1; bounding box: 130×73×99 Å